Protein AF-0000000082334074 (afdb_homodimer)

Organism: Erwinia amylovora (NCBI:txid552)

Foldseek 3Di:
DQDDQDLDDAADFPQADDADQADDPVQPPFKKKKFKRHALDWDDCVVLCVSLLSQLVSPVPDLVVLLVRSQVSLLCNCQDPRLIAMWMKTRGGRDGPRIKIWWQHAQAGIDIPNPPVPPDDPHSGTGGDFMDMHHADPVLVVCLVPPVLQVQQVVQQVLQVLQVHHHDPPHTHHDGQACHGLVRSQSSCCVRPVPNFDFKDFDQLVVCCRSSSGVSSNVGGITGGSSSVNNRRVVVVVDPPPPPPPPPPDD/DQDDQDLDDAADQPALPDADQADDPVQPPFKKKKFKSHALDWDDCVVLCVSLLSQLVSPVPDLVVLLVRSQVSLLCNCQDPNQIAMWMKTRGGRDGPRIKIWWQHAPFGIDIPNPPVNPDDPHSGHGGDFMDMHHADPVLVVCLVPPVLQVQQVVQQVLQVLQVHHHDPPHTHHDGQACHGLVNSQSSCCVRPVPNFDFKDFDQLVVCCRSSSGVSSNVGGITGGSSSVNNRRVPPVVDPPPPPPPPPPDD

Nearest PDB structures (foldseek):
  8qym-assembly1_M  TM=1.969E-01  e=9.871E-01  Homo sapiens
  8qym-assembly1_M  TM=1.929E-01  e=1.903E+00  Homo sapiens
  3okj-assembly1_2  TM=2.109E-01  e=8.969E+00  Saccharomyces cerevisiae

Solvent-accessible surface area (backbone atoms only — not comparable to full-atom values): 26165 Å² total; per-residue (Å²): 130,85,77,84,75,83,68,82,61,90,44,78,44,56,39,74,68,41,72,57,54,40,67,59,78,90,62,42,68,32,22,38,31,46,37,18,16,17,43,68,48,63,75,64,58,65,62,55,50,53,53,41,47,57,53,17,65,75,30,80,87,38,49,70,60,16,22,54,54,32,51,50,48,42,40,50,40,58,53,30,80,42,51,40,44,21,31,32,36,33,30,59,36,76,50,74,79,43,59,47,23,43,35,36,36,69,83,40,6,54,33,56,66,37,71,53,88,69,76,48,83,62,51,52,69,48,41,20,56,40,64,51,76,44,64,40,59,70,68,53,52,54,44,39,66,70,42,32,50,55,50,51,24,53,50,28,35,54,53,27,46,62,67,74,40,73,54,40,89,96,41,48,20,26,40,42,63,69,36,27,22,21,34,46,32,39,50,52,47,19,31,73,67,49,71,62,68,56,23,53,44,83,34,61,22,52,79,40,14,73,69,36,38,36,71,50,26,32,75,25,35,56,36,42,27,24,12,32,36,19,38,43,51,62,65,45,69,70,59,72,71,63,66,74,78,73,77,78,67,83,126,129,84,77,84,75,82,66,84,60,88,44,75,44,56,68,50,72,39,71,56,54,40,67,58,76,91,62,43,66,31,22,40,31,44,37,17,28,17,40,68,47,64,75,66,58,64,61,56,50,52,53,41,47,57,53,16,64,74,30,80,86,38,48,69,60,15,20,53,54,32,51,51,48,43,38,50,42,58,54,30,80,44,51,42,44,22,31,33,36,34,28,59,36,74,51,76,79,43,59,49,23,43,36,36,38,69,84,41,7,54,34,55,65,36,70,53,88,69,75,47,83,62,53,52,70,49,47,21,58,39,59,50,76,44,63,40,58,70,67,54,52,53,43,39,66,70,42,31,50,55,48,52,24,52,50,27,35,53,53,27,47,63,65,74,41,73,51,40,87,96,40,48,21,27,41,41,62,68,37,26,21,21,35,44,32,39,50,52,47,18,31,74,67,51,70,62,66,55,21,55,43,82,35,60,22,50,79,40,13,74,69,35,39,36,73,50,26,34,74,27,35,56,35,41,28,23,13,31,35,19,38,42,46,64,63,43,78,63,50,68,76,62,70,74,80,76,80,78,69,79,131

Structure (mmCIF, N/CA/C/O backbone):
data_AF-0000000082334074-model_v1
#
loop_
_entity.id
_entity.type
_entity.pdbx_description
1 polymer 'Uncharacterized protein'
#
loop_
_atom_site.group_PDB
_atom_site.id
_atom_site.type_symbol
_atom_site.label_atom_id
_atom_site.label_alt_id
_atom_site.label_comp_id
_atom_site.label_asym_id
_atom_site.label_entity_id
_atom_site.label_seq_id
_atom_site.pdbx_PDB_ins_code
_atom_site.Cartn_x
_atom_site.Cartn_y
_atom_site.Cartn_z
_atom_site.occupancy
_atom_site.B_iso_or_equiv
_atom_site.auth_seq_id
_atom_site.auth_comp_id
_atom_site.auth_asym_id
_atom_site.auth_atom_id
_atom_site.pdbx_PDB_model_num
ATOM 1 N N . MET A 1 1 ? 37.469 3.484 -17.453 1 36.72 1 MET A N 1
ATOM 2 C CA . MET A 1 1 ? 37.031 2.092 -17.438 1 36.72 1 MET A CA 1
ATOM 3 C C . MET A 1 1 ? 35.969 1.856 -16.359 1 36.72 1 MET A C 1
ATOM 5 O O . MET A 1 1 ? 36.25 2.039 -15.172 1 36.72 1 MET A O 1
ATOM 9 N N . LYS A 1 2 ? 34.688 1.984 -16.656 1 56.62 2 LYS A N 1
ATOM 10 C CA . LYS A 1 2 ? 33.656 1.849 -15.633 1 56.62 2 LYS A CA 1
ATOM 11 C C . LYS A 1 2 ? 33.719 0.475 -14.969 1 56.62 2 LYS A C 1
ATOM 13 O O . LYS A 1 2 ? 33.844 -0.544 -15.656 1 56.62 2 LYS A O 1
ATOM 18 N N . ASN A 1 3 ? 34.094 0.463 -13.688 1 59.31 3 ASN A N 1
ATOM 19 C CA . ASN A 1 3 ? 34.25 -0.745 -12.891 1 59.31 3 ASN A CA 1
ATOM 20 C C . ASN A 1 3 ? 33.031 -1.634 -12.93 1 59.31 3 ASN A C 1
ATOM 22 O O . ASN A 1 3 ? 31.906 -1.153 -12.75 1 59.31 3 ASN A O 1
ATOM 26 N N . HIS A 1 4 ? 33.188 -2.766 -13.547 1 65.69 4 HIS A N 1
ATOM 27 C CA . HIS A 1 4 ? 32.125 -3.756 -13.57 1 65.69 4 HIS A CA 1
ATOM 28 C C . HIS A 1 4 ? 31.703 -4.141 -12.156 1 65.69 4 HIS A C 1
ATOM 30 O O . HIS A 1 4 ? 32.531 -4.535 -11.336 1 65.69 4 HIS A O 1
ATOM 36 N N . VAL A 1 5 ? 30.562 -3.748 -11.719 1 67.88 5 VAL A N 1
ATOM 37 C CA . VAL A 1 5 ? 30.031 -4.156 -10.422 1 67.88 5 VAL A CA 1
ATOM 38 C C . VAL A 1 5 ? 29.328 -5.508 -10.562 1 67.88 5 VAL A C 1
ATOM 40 O O . VAL A 1 5 ? 28.438 -5.676 -11.406 1 67.88 5 VAL A O 1
ATOM 43 N N . ASP A 1 6 ? 29.781 -6.59 -9.812 1 73.25 6 ASP A N 1
ATOM 44 C CA . ASP A 1 6 ? 29.109 -7.891 -9.781 1 73.25 6 ASP A CA 1
ATOM 45 C C . ASP A 1 6 ? 27.75 -7.797 -9.102 1 73.25 6 ASP A C 1
ATOM 47 O O . ASP A 1 6 ? 27.656 -7.492 -7.91 1 73.25 6 ASP A O 1
ATOM 51 N N . LEU A 1 7 ? 26.719 -8.039 -9.789 1 72.69 7 LEU A N 1
ATOM 52 C CA . LEU A 1 7 ? 25.375 -7.871 -9.273 1 72.69 7 LEU A CA 1
ATOM 53 C C . LEU A 1 7 ? 24.812 -9.195 -8.758 1 72.69 7 LEU A C 1
ATOM 55 O O . LEU A 1 7 ? 23.688 -9.25 -8.273 1 72.69 7 LEU A O 1
ATOM 59 N N . LYS A 1 8 ? 25.672 -10.195 -8.836 1 68.19 8 LYS A N 1
ATOM 60 C CA . LYS A 1 8 ? 25.172 -11.492 -8.359 1 68.19 8 LYS A CA 1
ATOM 61 C C . LYS A 1 8 ? 25.094 -11.523 -6.836 1 68.19 8 LYS A C 1
ATOM 63 O O . LYS A 1 8 ? 26.094 -11.25 -6.152 1 68.19 8 LYS A O 1
ATOM 68 N N . ILE A 1 9 ? 23.828 -11.695 -6.34 1 69.5 9 ILE A N 1
ATOM 69 C CA . ILE A 1 9 ? 23.562 -11.898 -4.918 1 69.5 9 ILE A CA 1
ATOM 70 C C . ILE A 1 9 ? 22.969 -13.289 -4.699 1 69.5 9 ILE A C 1
ATOM 72 O O . ILE A 1 9 ? 22.016 -13.68 -5.379 1 69.5 9 ILE A O 1
ATOM 76 N N . GLU A 1 10 ? 23.672 -14.125 -3.975 1 64.12 10 GLU A N 1
ATOM 77 C CA . GLU A 1 10 ? 23.172 -15.477 -3.758 1 64.12 10 GLU A CA 1
ATOM 78 C C . GLU A 1 10 ? 22.203 -15.531 -2.578 1 64.12 10 GLU A C 1
ATOM 80 O O . GLU A 1 10 ? 22.578 -15.195 -1.45 1 64.12 10 GLU A O 1
ATOM 85 N N . TRP A 1 11 ? 20.969 -15.648 -2.984 1 65.38 11 TRP A N 1
ATOM 86 C CA . TRP A 1 11 ? 19.969 -15.914 -1.949 1 65.38 11 TRP A CA 1
ATOM 87 C C . TRP A 1 11 ? 19.594 -17.391 -1.919 1 65.38 11 TRP A C 1
ATOM 89 O O . TRP A 1 11 ? 19.562 -18.062 -2.959 1 65.38 11 TRP A O 1
ATOM 99 N N . GLU A 1 12 ? 19.625 -18.031 -0.763 1 56.03 12 GLU A N 1
ATOM 100 C CA . GLU A 1 12 ? 19.312 -19.453 -0.672 1 56.03 12 GLU A CA 1
ATOM 101 C C . GLU A 1 12 ? 17.844 -19.734 -1.002 1 56.03 12 GLU A C 1
ATOM 103 O O . GLU A 1 12 ? 16.953 -19.109 -0.424 1 56.03 12 GLU A O 1
ATOM 108 N N . HIS A 1 13 ? 17.484 -20.156 -2.146 1 63.81 13 HIS A N 1
ATOM 109 C CA . HIS A 1 13 ? 16.125 -20.625 -2.42 1 63.81 13 HIS A CA 1
ATOM 110 C C . HIS A 1 13 ? 16.125 -22.109 -2.77 1 63.81 13 HIS A C 1
ATOM 112 O O . HIS A 1 13 ? 16.75 -22.531 -3.744 1 63.81 13 HIS A O 1
ATOM 118 N N . PRO A 1 14 ? 15.773 -22.891 -1.764 1 57.06 14 PRO A N 1
ATOM 119 C CA . PRO A 1 14 ? 15.688 -24.297 -2.166 1 57.06 14 PRO A CA 1
ATOM 120 C C . PRO A 1 14 ? 14.469 -24.578 -3.043 1 57.06 14 PRO A C 1
ATOM 122 O O . PRO A 1 14 ? 13.344 -24.672 -2.537 1 57.06 14 PRO A O 1
ATOM 125 N N . ASP A 1 15 ? 14.359 -24.156 -4.312 1 56.97 15 ASP A N 1
ATOM 126 C CA . ASP A 1 15 ? 13.211 -24.422 -5.164 1 56.97 15 ASP A CA 1
ATOM 127 C C . ASP A 1 15 ? 12.688 -25.844 -4.938 1 56.97 15 ASP A C 1
ATOM 129 O O . ASP A 1 15 ? 11.516 -26.125 -5.195 1 56.97 15 ASP A O 1
ATOM 133 N N . SER A 1 16 ? 13.422 -26.594 -4.285 1 62.22 16 SER A N 1
ATOM 134 C CA . SER A 1 16 ? 13.133 -28.016 -4.457 1 62.22 16 SER A CA 1
ATOM 135 C C . SER A 1 16 ? 12.797 -28.672 -3.123 1 62.22 16 SER A C 1
ATOM 137 O O . SER A 1 16 ? 12.914 -29.891 -2.982 1 62.22 16 SER A O 1
ATOM 139 N N . LEU A 1 17 ? 12.086 -27.734 -2.316 1 72.94 17 LEU A N 1
ATOM 140 C CA . LEU A 1 17 ? 11.938 -28.438 -1.048 1 72.94 17 LEU A CA 1
ATOM 141 C C . LEU A 1 17 ? 10.617 -29.188 -0.995 1 72.94 17 LEU A C 1
ATOM 143 O O . LEU A 1 17 ? 10.562 -30.328 -0.525 1 72.94 17 LEU A O 1
ATOM 147 N N . HIS A 1 18 ? 9.547 -28.594 -1.581 1 87.5 18 HIS A N 1
ATOM 148 C CA . HIS A 1 18 ? 8.227 -29.188 -1.499 1 87.5 18 HIS A CA 1
ATOM 149 C C . HIS A 1 18 ? 7.512 -29.141 -2.846 1 87.5 18 HIS A C 1
ATOM 151 O O . HIS A 1 18 ? 7.789 -28.266 -3.668 1 87.5 18 HIS A O 1
ATOM 157 N N . LYS A 1 19 ? 6.82 -30.156 -3.029 1 90.56 19 LYS A N 1
ATOM 158 C CA . LYS A 1 19 ? 5.934 -30.188 -4.188 1 90.56 19 LYS A CA 1
ATOM 159 C C . LYS A 1 19 ? 4.496 -30.5 -3.775 1 90.56 19 LYS A C 1
ATOM 161 O O . LYS A 1 19 ? 4.27 -31.266 -2.84 1 90.56 19 LYS A O 1
ATOM 166 N N . ASN A 1 20 ? 3.551 -29.859 -4.379 1 93.44 20 ASN A N 1
ATOM 167 C CA . ASN A 1 20 ? 2.123 -30.062 -4.156 1 93.44 20 ASN A CA 1
ATOM 168 C C . ASN A 1 20 ? 1.314 -29.781 -5.422 1 93.44 20 ASN A C 1
ATOM 170 O O . ASN A 1 20 ? 0.741 -28.703 -5.574 1 93.44 20 ASN A O 1
ATOM 174 N N . PRO A 1 21 ? 1.261 -30.828 -6.25 1 95 21 PRO A N 1
ATOM 175 C CA . PRO A 1 21 ? 0.731 -30.594 -7.594 1 95 21 PRO A CA 1
ATOM 176 C C . PRO A 1 21 ? -0.79 -30.453 -7.613 1 95 21 PRO A C 1
ATOM 178 O O . PRO A 1 21 ? -1.365 -30.078 -8.641 1 95 21 PRO A O 1
ATOM 181 N N . THR A 1 22 ? -1.506 -30.844 -6.434 1 95.75 22 THR A N 1
ATOM 182 C CA . THR A 1 22 ? -2.961 -30.844 -6.543 1 95.75 22 THR A CA 1
ATOM 183 C C . THR A 1 22 ? -3.592 -30.062 -5.398 1 95.75 22 THR A C 1
ATOM 185 O O . THR A 1 22 ? -4.816 -30.031 -5.262 1 95.75 22 THR A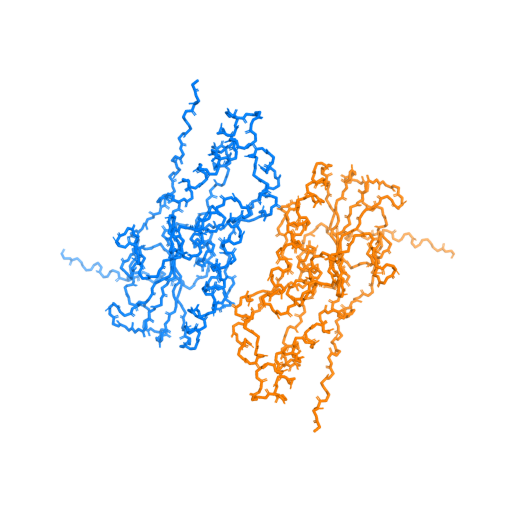 O 1
ATOM 188 N N . GLY A 1 23 ? -2.822 -29.469 -4.531 1 95.44 23 GLY A N 1
ATOM 189 C CA . GLY A 1 23 ? -3.371 -28.766 -3.387 1 95.44 23 GLY A CA 1
ATOM 190 C C . GLY A 1 23 ? -3.75 -29.688 -2.242 1 95.44 23 GLY A C 1
ATOM 191 O O . GLY A 1 23 ? -3.168 -30.75 -2.084 1 95.44 23 GLY A O 1
ATOM 192 N N . ASP A 1 24 ? -4.578 -29.203 -1.352 1 94.88 24 ASP A N 1
ATOM 193 C CA . ASP A 1 24 ? -4.973 -29.938 -0.148 1 94.88 24 ASP A CA 1
ATOM 194 C C . ASP A 1 24 ? -6.441 -30.344 -0.211 1 94.88 24 ASP A C 1
ATOM 196 O O . ASP A 1 24 ? -7.332 -29.531 0.044 1 94.88 24 ASP A O 1
ATOM 200 N N . PRO A 1 25 ? -6.719 -31.594 -0.382 1 95 25 PRO A N 1
ATOM 201 C CA . PRO A 1 25 ? -8.109 -32.062 -0.518 1 95 25 PRO A CA 1
ATOM 202 C C . PRO A 1 25 ? -8.945 -31.766 0.723 1 95 25 PRO A C 1
ATOM 204 O O . PRO A 1 25 ? -10.164 -31.578 0.62 1 95 25 PRO A O 1
ATOM 207 N N . SER A 1 26 ?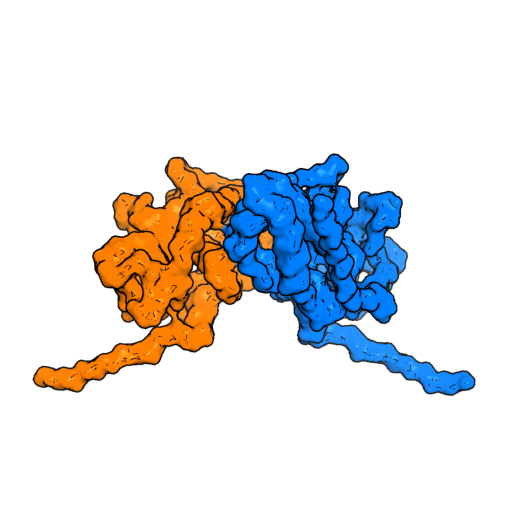 -8.375 -31.672 1.855 1 94.12 26 SER A N 1
ATOM 208 C CA . SER A 1 26 ? -9.125 -31.469 3.09 1 94.12 26 SER A CA 1
ATOM 209 C C . SER A 1 26 ? -9.719 -30.078 3.148 1 94.12 26 SER A C 1
ATOM 211 O O . SER A 1 26 ? -10.664 -29.828 3.898 1 94.12 26 SER A O 1
ATOM 213 N N . ILE A 1 27 ? -9.289 -29.172 2.396 1 94.81 27 ILE A N 1
ATOM 214 C CA . ILE A 1 27 ? -9.742 -27.797 2.371 1 94.81 27 ILE A CA 1
ATOM 215 C C . ILE A 1 27 ? -10.906 -27.641 1.394 1 94.81 27 ILE A C 1
ATOM 217 O O . ILE A 1 27 ? -11.695 -26.703 1.488 1 94.81 27 ILE A O 1
ATOM 221 N N . GLY A 1 28 ? -11 -28.609 0.475 1 95.12 28 GLY A N 1
ATOM 222 C CA . GLY A 1 28 ? -11.992 -28.531 -0.587 1 95.12 28 GLY A CA 1
ATOM 223 C C . GLY A 1 28 ? -11.531 -27.703 -1.771 1 95.12 28 GLY A C 1
ATOM 224 O O . GLY A 1 28 ? -10.484 -27.062 -1.716 1 95.12 28 GLY A O 1
ATOM 225 N N . TYR A 1 29 ? -12.312 -27.797 -2.885 1 97.19 29 TYR A N 1
ATOM 226 C CA . TYR A 1 29 ? -11.977 -27.109 -4.121 1 97.19 29 TYR A CA 1
ATOM 227 C C . TYR A 1 29 ? -13.133 -26.234 -4.59 1 97.19 29 TYR A C 1
ATOM 229 O O . TYR A 1 29 ? -14.297 -26.578 -4.375 1 97.19 29 TYR A O 1
ATOM 237 N N . PRO A 1 30 ? -12.898 -25.172 -5.203 1 98.12 30 PRO A N 1
ATOM 238 C CA . PRO A 1 30 ? -11.578 -24.641 -5.543 1 98.12 30 PRO A CA 1
ATOM 239 C C . PRO A 1 30 ? -10.836 -24.078 -4.328 1 98.12 30 PRO A C 1
ATOM 241 O O . PRO A 1 30 ? -11.461 -23.75 -3.314 1 98.12 30 PRO A O 1
ATOM 244 N N . GLN A 1 31 ? -9.547 -24.047 -4.387 1 98.25 31 GLN A N 1
ATOM 245 C CA . GLN A 1 31 ? -8.688 -23.484 -3.352 1 98.25 31 GLN A CA 1
ATOM 246 C C . GLN A 1 31 ? -7.59 -22.625 -3.959 1 98.25 31 GLN A C 1
ATOM 248 O O . GLN A 1 31 ? -7.125 -22.891 -5.07 1 98.25 31 GLN A O 1
ATOM 253 N N . ILE A 1 32 ? -7.234 -21.562 -3.293 1 98.19 32 ILE A N 1
ATOM 254 C CA . ILE A 1 32 ? -6.168 -20.656 -3.727 1 98.19 32 ILE A CA 1
ATOM 255 C C . ILE A 1 32 ? -4.926 -20.875 -2.865 1 98.19 32 ILE A C 1
ATOM 257 O O . ILE A 1 32 ? -5.035 -21.125 -1.661 1 98.19 32 ILE A O 1
ATOM 261 N N . CYS A 1 33 ? -3.793 -20.781 -3.596 1 97.44 33 CYS A N 1
ATOM 262 C CA . CYS A 1 33 ? -2.496 -21.047 -2.988 1 97.44 33 CYS A CA 1
ATOM 263 C C . CYS A 1 33 ? -1.493 -19.953 -3.328 1 97.44 33 CYS A C 1
ATOM 265 O O . CYS A 1 33 ? -1.395 -19.531 -4.48 1 97.44 33 CYS A O 1
ATOM 267 N N . ILE A 1 34 ? -0.851 -19.422 -2.268 1 97.81 34 ILE A N 1
ATOM 268 C CA . ILE A 1 34 ? 0.324 -18.578 -2.488 1 97.81 34 ILE A CA 1
ATOM 269 C C . ILE A 1 34 ? 1.59 -19.375 -2.174 1 97.81 34 ILE A C 1
ATOM 271 O O . ILE A 1 34 ? 1.66 -20.062 -1.153 1 97.81 34 ILE A O 1
ATOM 275 N N . ARG A 1 35 ? 2.586 -19.281 -3.131 1 95.31 35 ARG A N 1
ATOM 276 C CA . ARG A 1 35 ? 3.838 -20.016 -2.992 1 95.31 35 ARG A CA 1
ATOM 277 C C . ARG A 1 35 ? 5.039 -19.078 -3.111 1 95.31 35 ARG A C 1
ATOM 279 O O . ARG A 1 35 ? 4.973 -18.062 -3.793 1 95.31 35 ARG A O 1
ATOM 286 N N . THR A 1 36 ? 6.062 -19.453 -2.406 1 95.12 36 THR A N 1
ATOM 287 C CA . THR A 1 36 ? 7.375 -18.844 -2.625 1 95.12 36 THR A CA 1
ATOM 288 C C . THR A 1 36 ? 8.477 -19.891 -2.512 1 95.12 36 THR A C 1
ATOM 290 O O . THR A 1 36 ? 8.344 -20.859 -1.762 1 95.12 36 THR A O 1
ATOM 293 N N . ASN A 1 37 ? 9.516 -19.75 -3.242 1 92.88 37 ASN A N 1
ATOM 294 C CA . ASN A 1 37 ? 10.633 -20.688 -3.18 1 92.88 37 ASN A CA 1
ATOM 295 C C . ASN A 1 37 ? 11.805 -20.109 -2.391 1 92.88 37 ASN A C 1
ATOM 297 O O . ASN A 1 37 ? 12.945 -20.578 -2.531 1 92.88 37 ASN A O 1
ATOM 301 N N . ARG A 1 38 ? 11.438 -19.094 -1.57 1 92 38 ARG A N 1
ATOM 302 C CA . ARG A 1 38 ? 12.445 -18.484 -0.703 1 92 38 ARG A CA 1
ATOM 303 C C . ARG A 1 38 ? 12.328 -19.016 0.723 1 92 38 ARG A C 1
ATOM 305 O O . ARG A 1 38 ? 11.25 -19.422 1.155 1 92 38 ARG A O 1
ATOM 312 N N . ASN A 1 39 ? 13.523 -19 1.374 1 88 39 ASN A N 1
ATOM 313 C CA . ASN A 1 39 ? 13.477 -19.234 2.812 1 88 39 ASN A CA 1
ATOM 314 C C . ASN A 1 39 ? 12.898 -18.047 3.562 1 88 39 ASN A C 1
ATOM 316 O O . ASN A 1 39 ? 12.781 -16.953 3.004 1 88 39 ASN A O 1
ATOM 320 N N . ALA A 1 40 ? 12.539 -18.375 4.797 1 89.81 40 ALA A N 1
ATOM 321 C CA . ALA A 1 40 ? 11.945 -17.344 5.629 1 89.81 40 ALA A CA 1
ATOM 322 C C . ALA A 1 40 ? 13.008 -16.344 6.109 1 89.81 40 ALA A C 1
ATOM 324 O O . ALA A 1 40 ? 13.25 -16.234 7.312 1 89.81 40 ALA A O 1
ATOM 325 N N . GLN A 1 41 ? 13.602 -15.719 5.129 1 89.62 41 GLN A N 1
ATOM 326 C CA . GLN A 1 41 ? 14.617 -14.703 5.371 1 89.62 41 GLN A CA 1
ATOM 327 C C . GLN A 1 41 ? 14.484 -13.539 4.398 1 89.62 41 GLN A C 1
ATOM 329 O O . GLN A 1 41 ? 14.477 -13.734 3.182 1 89.62 41 GLN A O 1
ATOM 334 N N . ARG A 1 42 ? 14.414 -12.414 4.984 1 92.25 42 ARG A N 1
ATOM 335 C CA . ARG A 1 42 ? 14.281 -11.219 4.164 1 92.25 42 ARG A CA 1
ATOM 336 C C . ARG A 1 42 ? 15.547 -10.969 3.352 1 92.25 42 ARG A C 1
ATOM 338 O O . ARG A 1 42 ? 16.656 -11.297 3.793 1 92.25 42 ARG A O 1
ATOM 345 N N . THR A 1 43 ? 15.336 -10.43 2.186 1 91.81 43 THR A N 1
ATOM 346 C CA . THR A 1 43 ? 16.469 -9.961 1.394 1 91.81 43 THR A CA 1
ATOM 347 C C . THR A 1 43 ? 17.234 -8.867 2.137 1 91.81 43 THR A C 1
ATOM 349 O O . THR A 1 43 ? 16.625 -7.949 2.691 1 91.81 43 THR A O 1
ATOM 352 N N . ASP A 1 44 ? 18.516 -9.047 2.207 1 92.12 44 ASP A N 1
ATOM 353 C CA . ASP A 1 44 ? 19.328 -7.98 2.773 1 92.12 44 ASP A CA 1
ATOM 354 C C . ASP A 1 44 ? 19.438 -6.801 1.809 1 92.12 44 ASP A C 1
ATOM 356 O O . ASP A 1 44 ? 20.312 -6.777 0.94 1 92.12 44 ASP A O 1
ATOM 360 N N . LEU A 1 45 ? 18.75 -5.809 1.998 1 92.5 45 LEU A N 1
ATOM 361 C CA . LEU A 1 45 ? 18.672 -4.676 1.083 1 92.5 45 LEU A CA 1
ATOM 362 C C . LEU A 1 45 ? 19.938 -3.826 1.171 1 92.5 45 LEU A C 1
ATOM 364 O O . LEU A 1 45 ? 20.203 -3.012 0.284 1 92.5 45 LEU A O 1
ATOM 368 N N . LYS A 1 46 ? 20.656 -3.998 2.227 1 92.81 46 LYS A N 1
ATOM 369 C CA . LYS A 1 46 ? 21.922 -3.283 2.322 1 92.81 46 LYS A CA 1
ATOM 370 C C . LYS A 1 46 ? 22.875 -3.684 1.192 1 92.81 46 LYS A C 1
ATOM 372 O O . LYS A 1 46 ? 23.562 -2.836 0.62 1 92.81 46 LYS A O 1
ATOM 377 N N . ILE A 1 47 ? 22.891 -4.98 0.904 1 91.88 47 ILE A N 1
ATOM 378 C CA . ILE A 1 47 ? 23.734 -5.465 -0.178 1 91.88 47 ILE A CA 1
ATOM 379 C C . ILE A 1 47 ? 23.297 -4.852 -1.502 1 91.88 47 ILE A C 1
ATOM 381 O O . ILE A 1 47 ? 24.125 -4.441 -2.316 1 91.88 47 ILE A O 1
ATOM 385 N N . VAL A 1 48 ? 22.031 -4.754 -1.711 1 91.69 48 VAL A N 1
ATOM 386 C CA . VAL A 1 48 ? 21.469 -4.188 -2.93 1 91.69 48 VAL A CA 1
ATOM 387 C C . VAL A 1 48 ? 21.859 -2.715 -3.049 1 91.69 48 VAL A C 1
ATOM 389 O O . VAL A 1 48 ? 22.328 -2.273 -4.102 1 91.69 48 VAL A O 1
ATOM 392 N N . THR A 1 49 ? 21.719 -1.993 -1.957 1 94.5 49 THR A N 1
ATOM 393 C CA . THR A 1 49 ? 21.984 -0.558 -2.002 1 94.5 49 THR A CA 1
ATOM 394 C C . THR A 1 49 ? 23.469 -0.281 -2.162 1 94.5 49 THR A C 1
ATOM 396 O O . THR A 1 49 ? 23.859 0.683 -2.824 1 94.5 49 THR A O 1
ATOM 399 N N . GLU A 1 50 ? 24.312 -1.104 -1.595 1 94.44 50 GLU A N 1
ATOM 400 C CA . GLU A 1 50 ? 25.75 -0.94 -1.761 1 94.44 50 GLU A CA 1
ATOM 401 C C . GLU A 1 50 ? 26.156 -1.137 -3.217 1 94.44 50 GLU A C 1
ATOM 403 O O . GLU A 1 50 ? 26.906 -0.327 -3.77 1 94.44 50 GLU A O 1
ATOM 408 N N . LYS A 1 51 ? 25.641 -2.131 -3.812 1 93.19 51 LYS A N 1
ATOM 409 C CA . LYS A 1 51 ? 25.953 -2.402 -5.211 1 93.19 51 LYS A CA 1
ATOM 410 C C . LYS A 1 51 ? 25.422 -1.301 -6.121 1 93.19 51 LYS A C 1
ATOM 412 O O . LYS A 1 51 ? 26.125 -0.85 -7.031 1 93.19 51 LYS A O 1
ATOM 417 N N . THR A 1 52 ? 24.25 -0.884 -5.863 1 94.44 52 THR A N 1
ATOM 418 C CA . THR A 1 52 ? 23.641 0.137 -6.707 1 94.44 52 THR A CA 1
ATOM 419 C C . THR A 1 52 ? 24.312 1.493 -6.477 1 94.44 52 THR A C 1
ATOM 421 O O . THR A 1 52 ? 24.422 2.297 -7.402 1 94.44 52 THR A O 1
ATOM 424 N N . ASN A 1 53 ? 24.719 1.703 -5.273 1 95.81 53 ASN A N 1
ATOM 425 C CA . ASN A 1 53 ? 25.5 2.91 -4.996 1 95.81 53 ASN A CA 1
ATOM 426 C C . ASN A 1 53 ? 26.812 2.928 -5.773 1 95.81 53 ASN A C 1
ATOM 428 O O . ASN A 1 53 ? 27.219 3.971 -6.289 1 95.81 53 ASN A O 1
ATOM 432 N N . GLU A 1 54 ? 27.438 1.824 -5.852 1 95.62 54 GLU A N 1
ATOM 433 C CA . GLU A 1 54 ? 28.672 1.721 -6.621 1 95.62 54 GLU A CA 1
ATOM 434 C C . GLU A 1 54 ? 28.438 2.047 -8.094 1 95.62 54 GLU A C 1
ATOM 436 O O . GLU A 1 54 ? 29.25 2.719 -8.727 1 95.62 54 GLU A O 1
ATOM 441 N N . ILE A 1 55 ? 27.391 1.644 -8.57 1 95.56 55 ILE A N 1
ATOM 442 C CA . ILE A 1 55 ? 27.047 1.916 -9.953 1 95.56 55 ILE A CA 1
ATOM 443 C C . ILE A 1 55 ? 26.734 3.402 -10.125 1 95.56 55 ILE A C 1
ATOM 445 O O . ILE A 1 55 ? 27.203 4.031 -11.078 1 95.56 55 ILE A O 1
ATOM 449 N N . ALA A 1 56 ? 25.984 3.916 -9.234 1 95.88 56 ALA A N 1
ATOM 450 C CA . ALA A 1 56 ? 25.625 5.332 -9.289 1 95.88 56 ALA A CA 1
ATOM 451 C C . ALA A 1 56 ? 26.875 6.211 -9.273 1 95.88 56 ALA A C 1
ATOM 453 O O . ALA A 1 56 ? 26.938 7.211 -9.984 1 95.88 56 ALA A O 1
ATOM 454 N N . ASP A 1 57 ? 27.828 5.82 -8.562 1 95.69 57 ASP A N 1
ATOM 455 C CA . ASP A 1 57 ? 29.047 6.59 -8.375 1 95.69 57 ASP A CA 1
ATOM 456 C C . ASP A 1 57 ? 29.844 6.684 -9.672 1 95.69 57 ASP A C 1
ATOM 458 O O . ASP A 1 57 ? 30.734 7.531 -9.812 1 95.69 57 ASP A O 1
ATOM 462 N N . GLN A 1 58 ? 29.562 5.887 -10.547 1 95.19 58 GLN A N 1
ATOM 463 C CA . GLN A 1 58 ? 30.25 5.918 -11.828 1 95.19 58 GLN A CA 1
ATOM 464 C C . GLN A 1 58 ? 29.703 7.031 -12.719 1 95.19 58 GLN A C 1
ATOM 466 O O . GLN A 1 58 ? 30.344 7.395 -13.719 1 95.19 58 GLN A O 1
ATOM 471 N N . TYR A 1 59 ? 28.578 7.617 -12.328 1 94.88 59 TYR A N 1
ATOM 472 C CA . TYR A 1 59 ? 27.953 8.656 -13.141 1 94.88 59 TYR A CA 1
ATOM 473 C C . TYR A 1 59 ? 27.562 9.859 -12.281 1 94.88 59 TYR A C 1
ATOM 475 O O . TYR A 1 59 ? 26.406 10.297 -12.312 1 94.88 59 TYR A O 1
ATOM 483 N N . PRO A 1 60 ? 28.422 10.477 -11.641 1 92.44 60 PRO A N 1
ATOM 484 C CA . PRO A 1 60 ? 28.094 11.5 -10.648 1 92.44 60 PRO A CA 1
ATOM 485 C C . PRO A 1 60 ? 27.469 12.742 -11.273 1 92.44 60 PRO A C 1
ATOM 487 O O . PRO A 1 60 ? 26.656 13.414 -10.633 1 92.44 60 PRO A O 1
ATOM 490 N N 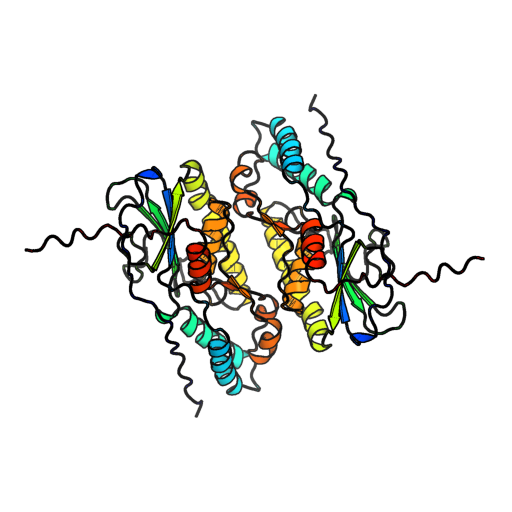. GLU A 1 61 ? 27.719 13.109 -12.531 1 93.19 61 GLU A N 1
ATOM 491 C CA . GLU A 1 61 ? 27.297 14.383 -13.086 1 93.19 61 GLU A CA 1
ATOM 492 C C . GLU A 1 61 ? 26.094 14.203 -14.016 1 93.19 61 GLU A C 1
ATOM 494 O O . GLU A 1 61 ? 25.484 15.188 -14.453 1 93.19 61 GLU A O 1
ATOM 499 N N . ASN A 1 62 ? 25.828 13.055 -14.344 1 94.44 62 ASN A N 1
ATOM 500 C CA . ASN A 1 62 ? 24.75 12.789 -15.305 1 94.44 62 ASN A CA 1
ATOM 501 C C . ASN A 1 62 ? 23.609 12.016 -14.664 1 94.44 62 ASN A C 1
ATOM 503 O O . ASN A 1 62 ? 23.594 10.781 -14.688 1 94.44 62 ASN A O 1
ATOM 507 N N . LYS A 1 63 ? 22.641 12.719 -14.227 1 93 63 LYS A N 1
ATOM 508 C CA . LYS A 1 63 ? 21.5 12.141 -13.5 1 93 63 LYS A CA 1
ATOM 509 C C . LYS A 1 63 ? 20.766 11.125 -14.359 1 93 63 LYS A C 1
ATOM 511 O O . LYS A 1 63 ? 20.406 10.047 -13.883 1 93 63 LYS A O 1
ATOM 516 N N . VAL A 1 64 ? 20.578 11.43 -15.625 1 90.38 64 VAL A N 1
ATOM 517 C CA . VAL A 1 64 ? 19.797 10.586 -16.531 1 90.38 64 VAL A CA 1
ATOM 518 C C . VAL A 1 64 ? 20.531 9.266 -16.766 1 90.38 64 VAL A C 1
ATOM 520 O O . VAL A 1 64 ? 19.922 8.195 -16.672 1 90.38 64 VAL A O 1
ATOM 523 N N . GLU A 1 65 ? 21.766 9.367 -17.047 1 93.69 65 GLU A N 1
ATOM 524 C CA . GLU A 1 65 ? 22.578 8.172 -17.281 1 93.69 65 GLU A CA 1
ATOM 525 C C . GLU A 1 65 ? 22.703 7.344 -16 1 93.69 65 GLU A C 1
ATOM 527 O O . GLU A 1 65 ? 22.672 6.113 -16.047 1 93.69 65 GLU A O 1
ATOM 532 N N . ARG A 1 66 ? 22.906 8.023 -14.898 1 94.88 66 ARG A N 1
ATOM 533 C CA . ARG A 1 66 ? 22.984 7.363 -13.602 1 94.88 66 ARG A CA 1
ATOM 534 C C . ARG A 1 66 ? 21.719 6.555 -13.312 1 94.88 66 ARG A C 1
ATOM 536 O O . ARG A 1 66 ? 21.797 5.367 -12.992 1 94.88 66 ARG A O 1
ATOM 543 N N . ALA A 1 67 ? 20.609 7.129 -13.5 1 91.88 67 ALA A N 1
ATOM 544 C CA . ALA A 1 67 ? 19.328 6.469 -13.266 1 91.88 67 ALA A CA 1
ATOM 545 C C . ALA A 1 67 ? 19.172 5.238 -14.156 1 91.88 67 ALA A C 1
ATOM 547 O O . ALA A 1 67 ? 18.75 4.176 -13.688 1 91.88 67 ALA A O 1
ATOM 548 N N . LYS A 1 68 ? 19.531 5.434 -15.375 1 89.19 68 LYS A N 1
ATOM 549 C CA . LYS A 1 68 ? 19.422 4.34 -16.344 1 89.19 68 LYS A CA 1
ATOM 550 C C . LYS A 1 68 ? 20.219 3.123 -15.883 1 89.19 68 LYS A C 1
ATOM 552 O O . LYS A 1 68 ? 19.719 1.996 -15.922 1 89.19 68 LYS A O 1
ATOM 557 N N . HIS A 1 69 ? 21.406 3.328 -15.438 1 92.56 69 HIS A N 1
ATOM 558 C CA . HIS A 1 69 ? 22.281 2.225 -15.055 1 92.56 69 HIS A CA 1
ATOM 559 C C . HIS A 1 69 ? 21.844 1.614 -13.727 1 92.56 69 HIS A C 1
ATOM 561 O O . HIS A 1 69 ? 21.938 0.399 -13.539 1 92.56 69 HIS A O 1
ATOM 567 N N . VAL A 1 70 ? 21.359 2.408 -12.82 1 92.75 70 VAL A N 1
ATOM 568 C CA . VAL A 1 70 ? 20.891 1.907 -11.531 1 92.75 70 VAL A CA 1
ATOM 569 C C . VAL A 1 70 ? 19.625 1.076 -11.734 1 92.75 70 VAL A C 1
ATOM 571 O O . VAL A 1 70 ? 19.484 -0.004 -11.156 1 92.75 70 VAL A O 1
ATOM 574 N N . ILE A 1 71 ? 18.75 1.582 -12.555 1 88.06 71 ILE A N 1
ATOM 575 C CA . ILE A 1 71 ? 17.516 0.855 -12.852 1 88.06 71 ILE A CA 1
ATOM 576 C C . ILE A 1 71 ? 17.859 -0.502 -13.461 1 88.06 71 ILE A C 1
ATOM 578 O O . ILE A 1 71 ? 17.281 -1.524 -13.078 1 88.06 71 ILE A O 1
ATOM 582 N N . ALA A 1 72 ? 18.766 -0.48 -14.336 1 87 72 ALA A N 1
ATOM 583 C CA . ALA A 1 72 ? 19.188 -1.732 -14.953 1 87 72 ALA A CA 1
ATOM 584 C C . ALA A 1 72 ? 19.75 -2.695 -13.914 1 87 72 ALA A C 1
ATOM 586 O O . ALA A 1 72 ? 19.484 -3.9 -13.969 1 87 72 ALA A O 1
ATOM 587 N N . ALA A 1 73 ? 20.5 -2.189 -13.039 1 90 73 ALA A N 1
ATOM 588 C CA . ALA A 1 73 ? 21.078 -3.01 -11.977 1 90 73 ALA A CA 1
ATOM 589 C C . ALA A 1 73 ? 19.984 -3.584 -11.07 1 90 73 ALA A C 1
ATOM 591 O O . ALA A 1 73 ? 20.016 -4.773 -10.742 1 90 73 ALA A O 1
ATOM 592 N N . LEU A 1 74 ? 19.094 -2.76 -10.68 1 89.56 74 LEU A N 1
ATOM 593 C CA . LEU A 1 74 ? 18 -3.191 -9.82 1 89.56 74 LEU A CA 1
ATOM 594 C C . LEU A 1 74 ? 17.172 -4.277 -10.5 1 89.56 74 LEU A C 1
ATOM 596 O O . LEU A 1 74 ? 16.828 -5.285 -9.883 1 89.56 74 LEU A O 1
ATOM 600 N N . ASN A 1 75 ? 16.891 -4.062 -11.703 1 83 75 ASN A N 1
ATOM 601 C CA . ASN A 1 75 ? 16.141 -5.055 -12.469 1 83 75 ASN A CA 1
ATOM 602 C C . ASN A 1 75 ? 16.875 -6.391 -12.531 1 83 75 ASN A C 1
ATOM 604 O O . ASN A 1 75 ? 16.25 -7.449 -12.43 1 83 75 ASN A O 1
ATOM 608 N N . SER A 1 76 ? 18.078 -6.238 -12.688 1 84.5 76 SER A N 1
ATOM 609 C CA . SER A 1 76 ? 18.891 -7.449 -12.75 1 84.5 76 SER A CA 1
ATOM 610 C C . SER A 1 76 ? 18.891 -8.18 -11.414 1 84.5 76 SER A C 1
ATOM 612 O O . SER A 1 76 ? 18.797 -9.406 -11.367 1 84.5 76 SER A O 1
ATOM 614 N N . ILE A 1 77 ? 19 -7.496 -10.391 1 86.81 77 ILE A N 1
ATOM 615 C CA . ILE A 1 77 ? 19.062 -8.07 -9.055 1 86.81 77 ILE A CA 1
ATOM 616 C C . ILE A 1 77 ? 17.719 -8.695 -8.695 1 86.81 77 ILE A C 1
ATOM 618 O O . ILE A 1 77 ? 17.656 -9.852 -8.281 1 86.81 77 ILE A O 1
ATOM 622 N N . PHE A 1 78 ? 16.641 -8.008 -8.906 1 86.06 78 PHE A N 1
ATOM 623 C CA . PHE A 1 78 ? 15.328 -8.438 -8.453 1 86.06 78 PHE A CA 1
ATOM 624 C C . PHE A 1 78 ? 14.688 -9.367 -9.484 1 86.06 78 PHE A C 1
ATOM 626 O O . PHE A 1 78 ? 13.727 -10.078 -9.172 1 86.06 78 PHE A O 1
ATOM 633 N N . GLY A 1 79 ? 15.141 -9.312 -10.641 1 81.69 79 GLY A N 1
ATOM 634 C CA . GLY A 1 79 ? 14.641 -10.203 -11.672 1 81.69 79 GLY A CA 1
ATOM 635 C C . GLY A 1 79 ? 15.422 -11.492 -11.789 1 81.69 79 GLY A C 1
ATOM 636 O O . GLY A 1 79 ? 15 -12.422 -12.477 1 81.69 79 GLY A O 1
ATOM 637 N N . GLY A 1 80 ? 16.484 -11.523 -11.117 1 78 80 GLY A N 1
ATOM 638 C CA . GLY A 1 80 ? 17.328 -12.703 -11.211 1 78 80 GLY A CA 1
ATOM 639 C C . GLY A 1 80 ? 16.812 -13.883 -10.406 1 78 80 GLY A C 1
ATOM 640 O O . GLY A 1 80 ? 16.078 -13.695 -9.43 1 78 80 GLY A O 1
ATOM 641 N N . GLY A 1 81 ? 17.094 -15.062 -10.812 1 78.12 81 GLY A N 1
ATOM 642 C CA . GLY A 1 81 ? 16.641 -16.297 -10.195 1 78.12 81 GLY A CA 1
ATOM 643 C C . GLY A 1 81 ? 16.984 -16.391 -8.727 1 78.12 81 GLY A C 1
ATOM 644 O O . GLY A 1 81 ? 16.266 -17.031 -7.949 1 78.12 81 GLY A O 1
ATOM 645 N N . SER A 1 82 ? 18.031 -15.695 -8.352 1 79.06 82 SER A N 1
ATOM 646 C CA . SER A 1 82 ? 18.469 -15.773 -6.961 1 79.06 82 SER A CA 1
ATOM 647 C C . SER A 1 82 ? 17.547 -14.969 -6.043 1 79.06 82 SER A C 1
ATOM 649 O O . SER A 1 82 ? 17.547 -15.172 -4.828 1 79.06 82 SER A O 1
ATOM 651 N N . PHE A 1 83 ? 16.812 -14.086 -6.508 1 87.5 83 PHE A N 1
ATOM 652 C CA . PHE A 1 83 ? 15.898 -13.273 -5.711 1 87.5 83 PHE A CA 1
ATOM 653 C C . PHE A 1 83 ? 14.758 -14.125 -5.172 1 87.5 83 PHE A C 1
ATOM 655 O O . PHE A 1 83 ? 14.195 -13.828 -4.113 1 87.5 83 PHE A O 1
ATOM 662 N N . GLY A 1 84 ? 14.492 -15.172 -5.922 1 91.06 84 GLY A N 1
ATOM 663 C CA . GLY A 1 84 ? 13.352 -16 -5.578 1 91.06 84 GLY A CA 1
ATOM 664 C C . GLY A 1 84 ? 12.062 -15.57 -6.262 1 91.06 84 GLY A C 1
ATOM 665 O O . GLY A 1 84 ? 12.07 -14.641 -7.066 1 91.06 84 GLY A O 1
ATOM 666 N N . HIS A 1 85 ? 11.07 -16.312 -5.961 1 94.44 85 HIS A N 1
ATOM 667 C CA . HIS A 1 85 ? 9.812 -16.094 -6.68 1 94.44 85 HIS A CA 1
ATOM 668 C C . HIS A 1 85 ? 8.617 -16.375 -5.785 1 94.44 85 HIS A C 1
ATOM 670 O O . HIS A 1 85 ? 8.695 -17.188 -4.863 1 94.44 85 HIS A O 1
ATOM 676 N N . ALA A 1 86 ? 7.629 -15.602 -5.973 1 96.31 86 ALA A N 1
ATOM 677 C CA . ALA A 1 86 ? 6.32 -15.844 -5.367 1 96.31 86 ALA A CA 1
ATOM 678 C C . ALA A 1 86 ? 5.215 -15.812 -6.422 1 96.31 86 ALA A C 1
ATOM 680 O O . ALA A 1 86 ? 5.266 -15.008 -7.355 1 96.31 86 ALA A O 1
ATOM 681 N N . TRP A 1 87 ? 4.309 -16.703 -6.328 1 97.56 87 TRP A N 1
ATOM 682 C CA . TRP A 1 87 ? 3.234 -16.781 -7.316 1 97.56 87 TRP A CA 1
ATOM 683 C C . TRP A 1 87 ? 1.968 -17.359 -6.695 1 97.56 87 TRP A C 1
ATOM 685 O O . TRP A 1 87 ? 1.982 -17.812 -5.551 1 97.56 87 TRP A O 1
ATOM 695 N N . ILE A 1 88 ? 0.858 -17.25 -7.43 1 98.5 88 ILE A N 1
ATOM 696 C CA . ILE A 1 88 ? -0.465 -17.688 -7.004 1 98.5 88 ILE A CA 1
ATOM 697 C C . ILE A 1 88 ? -0.908 -18.875 -7.859 1 98.5 88 ILE A C 1
ATOM 699 O O . ILE A 1 88 ? -0.723 -18.875 -9.078 1 98.5 88 ILE A O 1
ATOM 703 N N . ILE A 1 89 ? -1.465 -19.844 -7.219 1 98.12 89 ILE A N 1
ATOM 704 C CA . ILE A 1 89 ? -2.088 -20.953 -7.922 1 98.12 89 ILE A CA 1
ATOM 705 C C . ILE A 1 89 ? -3.508 -21.172 -7.402 1 98.12 89 ILE A C 1
ATOM 707 O O . ILE A 1 89 ? -3.76 -21.047 -6.203 1 98.12 89 ILE A O 1
ATOM 711 N N . ILE A 1 90 ? -4.387 -21.453 -8.32 1 98.5 90 ILE A N 1
ATOM 712 C CA . ILE A 1 90 ? -5.707 -21.953 -7.961 1 98.5 90 ILE A CA 1
ATOM 713 C C . ILE A 1 90 ? -5.863 -23.391 -8.438 1 98.5 90 ILE A C 1
ATOM 715 O O . ILE A 1 90 ? -5.723 -23.672 -9.633 1 98.5 90 ILE A O 1
ATOM 719 N N . PHE A 1 91 ? -6.09 -24.203 -7.473 1 98.19 91 PHE A N 1
ATOM 720 C CA . PHE A 1 91 ? -6.488 -25.562 -7.812 1 98.19 91 PHE A CA 1
ATOM 721 C C . PHE A 1 91 ? -8.008 -25.672 -7.922 1 98.19 91 PHE A C 1
ATOM 723 O O . PHE A 1 91 ? -8.719 -25.453 -6.945 1 98.19 91 PHE A O 1
ATOM 730 N N . ASN A 1 92 ? -8.453 -26.094 -9.094 1 98 92 ASN A N 1
ATOM 731 C CA . ASN A 1 92 ? -9.891 -26.141 -9.336 1 98 92 ASN A CA 1
ATOM 732 C C . ASN A 1 92 ? -10.5 -27.469 -8.867 1 98 92 ASN A C 1
ATOM 734 O O . ASN A 1 92 ? -11.688 -27.531 -8.57 1 98 92 ASN A O 1
ATOM 738 N N . SER A 1 93 ? -9.703 -28.469 -8.891 1 97.31 93 SER A N 1
ATOM 739 C CA . SER A 1 93 ? -10.078 -29.797 -8.43 1 97.31 93 SER A CA 1
ATOM 740 C C . SER A 1 93 ? -8.852 -30.594 -8.008 1 97.31 93 SER A C 1
ATOM 742 O O . SER A 1 93 ? -7.73 -30.094 -8.062 1 97.31 93 SER A O 1
ATOM 744 N N . GLU A 1 94 ? -9.109 -31.812 -7.613 1 96.31 94 GLU A N 1
ATOM 745 C CA . GLU A 1 94 ? -8.023 -32.688 -7.18 1 96.31 94 GLU A CA 1
ATOM 746 C C . GLU A 1 94 ? -7.312 -33.312 -8.375 1 96.31 94 GLU A C 1
ATOM 748 O O . GLU A 1 94 ? -6.289 -33.969 -8.211 1 96.31 94 GLU A O 1
ATOM 753 N N . LYS A 1 95 ? -7.824 -33.094 -9.555 1 96.19 95 LYS A N 1
ATOM 754 C CA . LYS A 1 95 ? -7.203 -33.656 -10.75 1 96.19 95 LYS A CA 1
ATOM 755 C C . LYS A 1 95 ? -5.914 -32.906 -11.094 1 96.19 95 LYS A C 1
ATOM 757 O O . LYS A 1 95 ? -5.906 -31.688 -11.203 1 96.19 95 LYS A O 1
ATOM 762 N N . GLU A 1 96 ? -4.922 -33.688 -11.289 1 93.75 96 GLU A N 1
ATOM 763 C CA . GLU A 1 96 ? -3.656 -33.094 -11.688 1 93.75 96 GLU A CA 1
ATOM 764 C C . GLU A 1 96 ? -3.791 -32.344 -13.016 1 93.75 96 GLU A C 1
ATOM 766 O O . GLU A 1 96 ? -4.391 -32.875 -13.961 1 93.75 96 GLU A O 1
ATOM 771 N N . GLY A 1 97 ? -3.342 -31.156 -13.039 1 94.38 97 GLY A N 1
ATOM 772 C CA . GLY A 1 97 ? -3.408 -30.344 -14.25 1 94.38 97 GLY A CA 1
ATOM 773 C C . GLY A 1 97 ? -4.578 -29.391 -14.266 1 94.38 97 GLY A C 1
ATOM 774 O O . GLY A 1 97 ? -4.613 -28.453 -15.078 1 94.38 97 GLY A O 1
ATOM 775 N N . ASP A 1 98 ? -5.516 -29.594 -13.391 1 97.5 98 ASP A N 1
ATOM 776 C CA . ASP A 1 98 ? -6.66 -28.688 -13.32 1 97.5 98 ASP A CA 1
ATOM 777 C C . ASP A 1 98 ? -6.387 -27.531 -12.367 1 97.5 98 ASP A C 1
ATOM 779 O O . ASP A 1 98 ? -6.941 -27.484 -11.266 1 97.5 98 ASP A O 1
ATOM 783 N N . TYR A 1 99 ? -5.539 -26.656 -12.812 1 97.62 99 TYR A N 1
ATOM 784 C CA . TYR A 1 99 ? -5.121 -25.5 -12.031 1 97.62 99 TYR A CA 1
ATOM 785 C C . TYR A 1 99 ? -4.98 -24.266 -12.914 1 97.62 99 TYR A C 1
ATOM 787 O O . TYR A 1 99 ? -4.969 -24.375 -14.141 1 97.62 99 TYR A O 1
ATOM 795 N N . SER A 1 100 ? -5.004 -23.172 -12.336 1 97.62 100 SER A N 1
ATOM 796 C CA . SER A 1 100 ? -4.609 -21.906 -12.93 1 97.62 100 SER A CA 1
ATOM 797 C C . SER A 1 100 ? -3.496 -21.234 -12.117 1 97.62 100 SER A C 1
ATOM 799 O O . SER A 1 100 ? -3.51 -21.266 -10.891 1 97.62 100 SER A O 1
ATOM 801 N N . SER A 1 101 ? -2.51 -20.703 -12.773 1 97.94 101 SER A N 1
ATOM 802 C CA . SER A 1 101 ? -1.432 -20 -12.086 1 97.94 101 SER A CA 1
ATOM 803 C C . SER A 1 101 ? -1.357 -18.547 -12.531 1 97.94 101 SER A C 1
ATOM 805 O O . SER A 1 101 ? -1.712 -18.203 -13.664 1 97.94 101 SER A O 1
ATOM 807 N N . TYR A 1 102 ? -0.951 -17.672 -11.664 1 98.12 102 TYR A N 1
ATOM 808 C CA . TYR A 1 102 ? -0.862 -16.219 -11.844 1 98.12 102 TYR A CA 1
ATOM 809 C C . TYR A 1 102 ? 0.436 -15.68 -11.258 1 98.12 102 TYR A C 1
ATOM 811 O O . TYR A 1 102 ? 0.78 -15.969 -10.109 1 98.12 102 TYR A O 1
ATOM 819 N N . ALA A 1 103 ? 1.183 -14.875 -12.031 1 97.81 103 ALA A N 1
ATOM 820 C CA . ALA A 1 103 ? 2.457 -14.367 -11.531 1 97.81 103 ALA A CA 1
ATOM 821 C C . ALA A 1 103 ? 2.928 -13.164 -12.336 1 97.81 103 ALA A C 1
ATOM 823 O O . ALA A 1 103 ? 2.391 -12.883 -13.414 1 97.81 103 ALA A O 1
ATOM 824 N N . TYR A 1 104 ? 3.809 -12.422 -11.695 1 96.25 104 TYR A N 1
ATOM 825 C CA . TYR A 1 104 ? 4.602 -11.438 -12.422 1 96.25 104 TYR A CA 1
ATOM 826 C C . TYR A 1 104 ? 6.004 -11.961 -12.695 1 96.25 104 TYR A C 1
ATOM 828 O O . TYR A 1 104 ? 6.621 -12.586 -11.828 1 96.25 104 TYR A O 1
ATOM 836 N N . HIS A 1 105 ? 6.5 -11.719 -13.883 1 94.44 105 HIS A N 1
ATOM 837 C CA . HIS A 1 105 ? 7.852 -12.109 -14.273 1 94.44 105 HIS A CA 1
ATOM 838 C C . HIS A 1 105 ? 8.578 -10.961 -14.969 1 94.44 105 HIS A C 1
ATOM 840 O O . HIS A 1 105 ? 7.969 -10.227 -15.75 1 94.44 105 HIS A O 1
ATOM 846 N N . GLN A 1 106 ? 9.812 -10.93 -14.68 1 90.12 106 GLN A N 1
ATOM 847 C CA . GLN A 1 106 ? 10.641 -9.953 -15.375 1 90.12 106 GLN A CA 1
ATOM 848 C C . GLN A 1 106 ? 10.562 -10.133 -16.891 1 90.12 106 GLN A C 1
ATOM 850 O O . GLN A 1 106 ? 10.633 -11.258 -17.391 1 90.12 106 GLN A O 1
ATOM 855 N N . GLY A 1 107 ? 10.383 -9.047 -17.562 1 87.5 107 GLY A N 1
ATOM 856 C CA . GLY A 1 107 ? 10.344 -9.062 -19.016 1 87.5 107 GLY A CA 1
ATOM 857 C C . GLY A 1 107 ? 8.969 -9.383 -19.562 1 87.5 107 GLY A C 1
ATOM 858 O O . GLY A 1 107 ? 8.719 -9.195 -20.766 1 87.5 107 GLY A O 1
ATOM 859 N N . TYR A 1 108 ? 8.031 -9.711 -18.734 1 91.31 108 TYR A N 1
ATOM 860 C CA . TYR A 1 108 ? 6.723 -10.125 -19.219 1 91.31 108 TYR A CA 1
ATOM 861 C C . TYR A 1 108 ? 5.605 -9.359 -18.516 1 91.31 108 TYR A C 1
ATOM 863 O O . TYR A 1 108 ? 4.566 -9.078 -19.125 1 91.31 108 TYR A O 1
ATOM 871 N N . GLY A 1 109 ? 5.848 -8.992 -17.266 1 93.75 109 GLY A N 1
ATOM 872 C CA . GLY A 1 109 ? 4.746 -8.5 -16.453 1 93.75 109 GLY A CA 1
ATOM 873 C C . GLY A 1 109 ? 3.822 -9.602 -15.961 1 93.75 109 GLY A C 1
ATOM 874 O O . GLY A 1 109 ? 4.281 -10.586 -15.383 1 93.75 109 GLY A O 1
ATOM 875 N N . TYR A 1 110 ? 2.602 -9.469 -16.234 1 96.5 110 TYR A N 1
ATOM 876 C CA . TYR A 1 110 ? 1.613 -10.445 -15.805 1 96.5 110 TYR A CA 1
ATOM 877 C C . TYR A 1 110 ? 1.662 -11.695 -16.688 1 96.5 110 TYR A C 1
ATOM 879 O O . TYR A 1 110 ? 1.631 -11.594 -17.906 1 96.5 110 TYR A O 1
ATOM 887 N N . VAL A 1 111 ? 1.735 -12.82 -16.078 1 96.44 111 VAL A N 1
ATOM 888 C CA . VAL A 1 111 ? 1.77 -14.117 -16.75 1 96.44 111 VAL A CA 1
ATOM 889 C C . VAL A 1 111 ? 0.697 -15.031 -16.172 1 96.44 111 VAL A C 1
ATOM 891 O O . VAL A 1 111 ? 0.618 -15.211 -14.953 1 96.44 111 VAL A O 1
ATOM 894 N N . HIS A 1 112 ? -0.101 -15.555 -17.047 1 96.5 112 HIS A N 1
ATOM 895 C CA . HIS A 1 112 ? -1.146 -16.516 -16.688 1 96.5 112 HIS A CA 1
ATOM 896 C C . HIS A 1 112 ? -0.838 -17.891 -17.25 1 96.5 112 HIS A C 1
ATOM 898 O O . HIS A 1 112 ? -0.571 -18.031 -18.453 1 96.5 112 HIS A O 1
ATOM 904 N N . ASN A 1 113 ? -0.808 -18.891 -16.344 1 95.75 113 ASN A N 1
ATOM 905 C CA . ASN A 1 113 ? -0.546 -20.281 -16.734 1 95.75 113 ASN A CA 1
ATOM 906 C C . ASN A 1 113 ? 0.75 -20.406 -17.531 1 95.75 113 ASN A C 1
ATOM 908 O O . ASN A 1 113 ? 0.812 -21.156 -18.5 1 95.75 113 ASN A O 1
ATOM 912 N N . GLY A 1 114 ? 1.712 -19.594 -17.188 1 88.56 114 GLY A N 1
ATOM 913 C CA . GLY A 1 114 ? 3.021 -19.672 -17.812 1 88.56 114 GLY A CA 1
ATOM 914 C C . GLY A 1 114 ? 3.002 -19.312 -19.281 1 88.56 114 GLY A C 1
ATOM 915 O O . GLY A 1 114 ? 3.75 -19.875 -20.078 1 88.56 114 GLY A O 1
ATOM 916 N N . ASP A 1 115 ? 2.178 -18.422 -19.641 1 85.88 115 ASP A N 1
ATOM 917 C CA . ASP A 1 115 ? 2.012 -18.031 -21.047 1 85.88 115 ASP A CA 1
ATOM 918 C C . ASP A 1 115 ? 3.221 -17.25 -21.547 1 85.88 115 ASP A C 1
ATOM 920 O O . ASP A 1 115 ? 3.082 -16.109 -22 1 85.88 115 ASP A O 1
ATOM 924 N N . THR A 1 116 ? 4.41 -17.828 -21.5 1 88.38 116 THR A N 1
ATOM 925 C CA . THR A 1 116 ? 5.672 -17.219 -21.906 1 88.38 116 THR A CA 1
ATOM 926 C C . THR A 1 116 ? 6.449 -18.156 -22.828 1 88.38 116 THR A C 1
ATOM 928 O O . THR A 1 116 ? 7.676 -18.078 -22.906 1 88.38 116 THR A O 1
ATOM 931 N N . GLU A 1 117 ? 5.711 -19.062 -23.422 1 83.5 117 GLU A N 1
ATOM 932 C CA . GLU A 1 117 ? 6.293 -20.031 -24.328 1 83.5 117 GLU A CA 1
ATOM 933 C C . GLU A 1 117 ? 7.391 -20.844 -23.641 1 83.5 117 GLU A C 1
ATOM 935 O O . GLU A 1 117 ? 8.469 -21.047 -24.203 1 83.5 117 GLU A O 1
ATOM 940 N N . GLY A 1 118 ? 7.125 -21.094 -22.359 1 80.69 118 GLY A N 1
ATOM 941 C CA . GLY A 1 118 ? 7.977 -22 -21.594 1 80.69 118 GLY A CA 1
ATOM 942 C C . GLY A 1 118 ? 9.141 -21.297 -20.938 1 80.69 118 GLY A C 1
ATOM 943 O O . GLY A 1 118 ? 9.961 -21.938 -20.266 1 80.69 118 GLY A O 1
ATOM 944 N N . HIS A 1 119 ? 9.219 -19.984 -20.891 1 83.75 119 HIS A N 1
ATOM 945 C CA . HIS A 1 119 ? 10.336 -19.234 -20.328 1 83.75 119 HIS A CA 1
ATOM 946 C C . HIS A 1 119 ? 10.18 -19.078 -18.812 1 83.75 119 HIS A C 1
ATOM 948 O O . HIS A 1 119 ? 11.148 -18.781 -18.125 1 83.75 119 HIS A O 1
ATOM 954 N N . THR A 1 120 ? 8.961 -19.188 -18.391 1 83.12 120 THR A N 1
ATOM 955 C CA . THR A 1 120 ? 8.68 -19.078 -16.969 1 83.12 120 THR A CA 1
ATOM 956 C C . THR A 1 120 ? 7.922 -20.297 -16.469 1 83.12 120 THR A C 1
ATOM 958 O O . THR A 1 120 ? 7.227 -20.969 -17.234 1 83.12 120 THR A O 1
ATOM 961 N N . ASN A 1 121 ? 8.258 -20.672 -15.18 1 83.75 121 ASN A N 1
ATOM 962 C CA . ASN A 1 121 ? 7.562 -21.828 -14.633 1 83.75 121 ASN A CA 1
ATOM 963 C C . ASN A 1 121 ? 6.844 -21.484 -13.328 1 83.75 121 ASN A C 1
ATOM 965 O O . ASN A 1 121 ? 7.484 -21.25 -12.305 1 83.75 121 ASN A O 1
ATOM 969 N N . ASP A 1 122 ? 5.566 -21.438 -13.398 1 93.12 122 ASP A N 1
ATOM 970 C CA . ASP A 1 122 ? 4.691 -21.312 -12.234 1 93.12 122 ASP A CA 1
ATOM 971 C C . ASP A 1 122 ? 3.68 -22.453 -12.18 1 93.12 122 ASP A C 1
ATOM 973 O O . ASP A 1 122 ? 2.533 -22.25 -11.773 1 93.12 122 ASP A O 1
ATOM 977 N N . SER A 1 123 ? 4.102 -23.562 -12.688 1 92.56 123 SER A N 1
ATOM 978 C CA . SER A 1 123 ? 3.189 -24.688 -12.773 1 92.56 123 SER A CA 1
ATOM 979 C C . SER A 1 123 ? 2.936 -25.297 -11.398 1 92.56 123 SER A C 1
ATOM 981 O O . SER A 1 123 ? 3.631 -24.984 -10.438 1 92.56 123 SER A O 1
ATOM 983 N N . ASN A 1 124 ? 2.006 -26.172 -11.422 1 93.69 124 ASN A N 1
ATOM 984 C CA . ASN A 1 124 ? 1.635 -26.875 -10.195 1 93.69 124 ASN A CA 1
ATOM 985 C C . ASN A 1 124 ? 2.744 -27.812 -9.727 1 93.69 124 ASN A C 1
ATOM 987 O O . ASN A 1 124 ? 2.746 -28.25 -8.578 1 93.69 124 ASN A O 1
ATOM 991 N N . LYS A 1 125 ? 3.674 -28.062 -10.562 1 92.62 125 LYS A N 1
ATOM 992 C CA . LYS A 1 125 ? 4.738 -29.016 -10.234 1 92.62 125 LYS A CA 1
ATOM 993 C C . LYS A 1 125 ? 5.992 -28.281 -9.766 1 92.62 125 LYS A C 1
ATOM 995 O O . LYS A 1 125 ? 6.941 -28.906 -9.289 1 92.62 125 LYS A O 1
ATOM 1000 N N . ARG A 1 126 ? 6.004 -26.969 -9.891 1 92.5 126 ARG A N 1
ATOM 1001 C CA . ARG A 1 126 ? 7.172 -26.203 -9.477 1 92.5 126 ARG A CA 1
ATOM 1002 C C . ARG A 1 126 ? 7.395 -26.297 -7.973 1 92.5 126 ARG A C 1
ATOM 1004 O O . ARG A 1 126 ? 6.449 -26.203 -7.191 1 92.5 126 ARG A O 1
ATOM 1011 N N . GLY A 1 127 ? 8.656 -26.5 -7.66 1 90.81 127 GLY A N 1
ATOM 1012 C CA . GLY A 1 127 ? 9.008 -26.609 -6.254 1 90.81 127 GLY A CA 1
ATOM 1013 C C . GLY A 1 127 ? 8.914 -25.281 -5.516 1 90.81 127 GLY A C 1
ATOM 1014 O O . GLY A 1 127 ? 9.078 -24.219 -6.117 1 90.81 127 GLY A O 1
ATOM 1015 N N . PHE A 1 128 ? 8.648 -25.359 -4.188 1 93.06 128 PHE A N 1
ATOM 1016 C CA . PHE A 1 128 ? 8.523 -24.188 -3.342 1 93.06 128 PHE A CA 1
ATOM 1017 C C . PHE A 1 128 ? 9.062 -24.453 -1.943 1 93.06 128 PHE A C 1
ATOM 1019 O O . PHE A 1 128 ? 9.289 -25.609 -1.577 1 93.06 128 PHE A O 1
ATOM 1026 N N . SER A 1 129 ? 9.32 -23.438 -1.231 1 91.81 129 SER A N 1
ATOM 1027 C CA . SER A 1 129 ? 9.75 -23.547 0.16 1 91.81 129 SER A CA 1
ATOM 1028 C C . SER A 1 129 ? 8.562 -23.422 1.113 1 91.81 129 SER A C 1
ATOM 1030 O O . SER A 1 129 ? 8.484 -24.141 2.107 1 91.81 129 SER A O 1
ATOM 1032 N N . TYR A 1 130 ? 7.645 -22.5 0.81 1 92.5 130 TYR A N 1
ATOM 1033 C CA . TYR A 1 130 ? 6.461 -22.281 1.636 1 92.5 130 TYR A CA 1
ATOM 1034 C C . TYR A 1 130 ? 5.219 -22.109 0.773 1 92.5 130 TYR A C 1
ATOM 1036 O O . TYR A 1 130 ? 5.293 -21.547 -0.327 1 92.5 130 TYR A O 1
ATOM 1044 N N . GLN A 1 131 ? 4.133 -22.594 1.289 1 94.94 131 GLN A N 1
ATOM 1045 C CA . GLN A 1 131 ? 2.838 -22.391 0.655 1 94.94 131 GLN A CA 1
ATOM 1046 C C . GLN A 1 131 ? 1.742 -22.188 1.698 1 94.94 131 GLN A C 1
ATOM 1048 O O . GLN A 1 131 ? 1.888 -22.609 2.848 1 94.94 131 GLN A O 1
ATOM 1053 N N . HIS A 1 132 ? 0.749 -21.438 1.385 1 95.81 132 HIS A N 1
ATOM 1054 C CA . HIS A 1 132 ? -0.481 -21.281 2.152 1 95.81 132 HIS A CA 1
ATOM 1055 C C . HIS A 1 132 ? -1.711 -21.453 1.265 1 95.81 132 HIS A C 1
ATOM 1057 O O . HIS A 1 132 ? -1.772 -20.875 0.173 1 95.81 132 HIS A O 1
ATOM 1063 N N . ILE A 1 133 ? -2.619 -22.375 1.707 1 96.25 133 ILE A N 1
ATOM 1064 C CA . ILE A 1 133 ? -3.795 -22.719 0.913 1 96.25 133 ILE A CA 1
ATOM 1065 C C . ILE A 1 133 ? -5.062 -22.391 1.701 1 96.25 133 ILE A C 1
ATOM 1067 O O . ILE A 1 133 ? -5.152 -22.688 2.895 1 96.25 133 ILE A O 1
ATOM 1071 N N . VAL A 1 134 ? -6.004 -21.797 1.053 1 96.19 134 VAL A N 1
ATOM 1072 C CA . VAL A 1 134 ? -7.309 -21.578 1.662 1 96.19 134 VAL A CA 1
ATOM 1073 C C . VAL A 1 134 ? -8.414 -21.875 0.646 1 96.19 134 VAL A C 1
ATOM 1075 O O . VAL A 1 134 ? -8.172 -21.859 -0.563 1 96.19 134 VAL A O 1
ATOM 1078 N N . SER A 1 135 ? -9.523 -22.203 1.176 1 96.94 135 SER A N 1
ATOM 1079 C CA . SER A 1 135 ? -10.672 -22.438 0.305 1 96.94 135 SER A CA 1
ATOM 1080 C C . SER A 1 135 ? -11.055 -21.172 -0.454 1 96.94 135 SER A C 1
ATOM 1082 O O . SER A 1 135 ? -10.852 -20.062 0.04 1 96.94 135 SER A O 1
ATOM 1084 N N . LEU A 1 136 ? -11.539 -21.312 -1.637 1 96.94 136 LEU A N 1
ATOM 1085 C CA . LEU A 1 136 ? -11.867 -20.172 -2.486 1 96.94 136 LEU A CA 1
ATOM 1086 C C . LEU A 1 136 ? -13.258 -20.344 -3.1 1 96.94 136 LEU A C 1
ATOM 1088 O O . LEU A 1 136 ? -13.555 -21.375 -3.703 1 96.94 136 LEU A O 1
ATOM 1092 N N . ASP A 1 137 ? -14.086 -19.344 -2.924 1 94 137 ASP A N 1
ATOM 1093 C CA . ASP A 1 137 ? -15.383 -19.297 -3.602 1 94 137 ASP A CA 1
ATOM 1094 C C . ASP A 1 137 ? -15.211 -19.031 -5.094 1 94 137 ASP A C 1
ATOM 1096 O O . ASP A 1 137 ? -14.43 -18.156 -5.484 1 94 137 ASP A O 1
ATOM 1100 N N . ARG A 1 138 ? -15.992 -19.734 -5.863 1 93.88 138 ARG A N 1
ATOM 1101 C CA . ARG A 1 138 ? -15.898 -19.609 -7.312 1 93.88 138 ARG A CA 1
ATOM 1102 C C . ARG A 1 138 ? -16.156 -18.172 -7.746 1 93.88 138 ARG A C 1
ATOM 1104 O O . ARG A 1 138 ? -15.57 -17.688 -8.719 1 93.88 138 ARG A O 1
ATOM 1111 N N . LYS A 1 139 ? -17 -17.5 -7.043 1 92.62 139 LYS A N 1
ATOM 1112 C CA . LYS A 1 139 ? -17.281 -16.109 -7.367 1 92.62 139 LYS A CA 1
ATOM 1113 C C . LYS A 1 139 ? -16.031 -15.25 -7.219 1 92.62 139 LYS A C 1
ATOM 1115 O O . LYS A 1 139 ? -15.844 -14.281 -7.961 1 92.62 139 LYS A O 1
ATOM 1120 N N . LYS A 1 140 ? -15.211 -15.609 -6.355 1 94.88 140 LYS A N 1
ATOM 1121 C CA . LYS A 1 140 ? -13.984 -14.844 -6.133 1 94.88 140 LYS A CA 1
ATOM 1122 C C . LYS A 1 140 ? -12.977 -15.094 -7.246 1 94.88 140 LYS A C 1
ATOM 1124 O O . LYS A 1 140 ? -12.133 -14.234 -7.523 1 94.88 140 LYS A O 1
ATOM 1129 N N . ILE A 1 141 ? -13.078 -16.234 -7.863 1 96.62 141 ILE A N 1
ATOM 1130 C CA . ILE A 1 141 ? -12.219 -16.484 -9.008 1 96.62 141 ILE A CA 1
ATOM 1131 C C . ILE A 1 141 ? -12.586 -15.539 -10.156 1 96.62 141 ILE A C 1
ATOM 1133 O O . ILE A 1 141 ? -11.703 -14.969 -10.805 1 96.62 141 ILE A O 1
ATOM 1137 N N . THR A 1 142 ? -13.836 -15.398 -10.344 1 95.62 142 THR A N 1
ATOM 1138 C CA . THR A 1 142 ? -14.305 -14.477 -11.375 1 95.62 142 THR A CA 1
ATOM 1139 C C . THR A 1 142 ? -13.859 -13.055 -11.078 1 95.62 142 THR A C 1
ATOM 1141 O O . THR A 1 142 ? -13.398 -12.336 -11.969 1 95.62 142 THR A O 1
ATOM 1144 N N . ALA A 1 143 ? -13.984 -12.656 -9.844 1 95.06 143 ALA A N 1
ATOM 1145 C CA . ALA A 1 143 ? -13.555 -11.32 -9.43 1 95.06 143 ALA A CA 1
ATOM 1146 C C . ALA A 1 143 ? -12.047 -11.148 -9.617 1 95.06 143 ALA A C 1
ATOM 1148 O O . ALA A 1 143 ? -11.586 -10.086 -10.023 1 95.06 143 ALA A O 1
ATOM 1149 N N . LEU A 1 144 ? -11.32 -12.195 -9.305 1 97.38 144 LEU A N 1
ATOM 1150 C CA . LEU A 1 144 ? -9.867 -12.18 -9.469 1 97.38 144 LEU A CA 1
ATOM 1151 C C . LEU A 1 144 ? -9.484 -11.898 -10.922 1 97.38 144 LEU A C 1
ATOM 1153 O O . LEU A 1 144 ? -8.719 -10.984 -11.203 1 97.38 144 LEU A O 1
ATOM 1157 N N . GLU A 1 145 ? -10.086 -12.578 -11.82 1 96.69 145 GLU A N 1
ATOM 1158 C CA . GLU A 1 145 ? -9.672 -12.547 -13.219 1 96.69 145 GLU A CA 1
ATOM 1159 C C . GLU A 1 145 ? -10.242 -11.328 -13.93 1 96.69 145 GLU A C 1
ATOM 1161 O O . GLU A 1 145 ? -9.594 -10.773 -14.828 1 96.69 145 GLU A O 1
ATOM 1166 N N . ASN A 1 146 ? -11.359 -10.867 -13.461 1 95.19 146 ASN A N 1
ATOM 1167 C CA . ASN A 1 146 ? -12.031 -9.82 -14.234 1 95.19 146 ASN A CA 1
ATOM 1168 C C . ASN A 1 146 ? -11.836 -8.445 -13.602 1 95.19 146 ASN A C 1
ATOM 1170 O O . ASN A 1 146 ? -12.078 -7.426 -14.25 1 95.19 146 ASN A O 1
ATOM 1174 N N . ASN A 1 147 ? -11.445 -8.43 -12.367 1 92.81 147 ASN A N 1
ATOM 1175 C CA . ASN A 1 147 ? -11.383 -7.141 -11.688 1 92.81 147 ASN A CA 1
ATOM 1176 C C . ASN A 1 147 ? -10.047 -6.93 -10.992 1 92.81 147 ASN A C 1
ATOM 1178 O O . ASN A 1 147 ? -9.359 -5.934 -11.234 1 92.81 147 ASN A O 1
ATOM 1182 N N . ILE A 1 148 ? -9.664 -7.871 -10.203 1 95 148 ILE A N 1
ATOM 1183 C CA . ILE A 1 148 ? -8.492 -7.695 -9.352 1 95 148 ILE A CA 1
ATOM 1184 C C . ILE A 1 148 ? -7.23 -7.664 -10.203 1 95 148 ILE A C 1
ATOM 1186 O O . ILE A 1 148 ? -6.477 -6.688 -10.172 1 95 148 ILE A O 1
ATOM 1190 N N . ILE A 1 149 ? -7.02 -8.648 -11.016 1 96.94 149 ILE A N 1
ATOM 1191 C CA . ILE A 1 149 ? -5.789 -8.75 -11.789 1 96.94 149 ILE A CA 1
ATOM 1192 C C . ILE A 1 149 ? -5.723 -7.617 -12.805 1 96.94 149 ILE A C 1
ATOM 1194 O O . ILE A 1 149 ? -4.711 -6.922 -12.906 1 96.94 149 ILE A O 1
ATOM 1198 N N . PRO A 1 150 ? -6.781 -7.32 -13.547 1 94 150 PRO A N 1
ATOM 1199 C CA . PRO A 1 150 ? -6.715 -6.152 -14.43 1 94 150 PRO A CA 1
ATOM 1200 C C . PRO A 1 150 ? -6.414 -4.859 -13.68 1 94 150 PRO A C 1
ATOM 1202 O O . PRO A 1 150 ? -5.645 -4.027 -14.164 1 94 150 PRO A O 1
ATOM 1205 N N . GLY A 1 151 ? -7.012 -4.699 -12.5 1 89.5 151 GLY A N 1
ATOM 1206 C CA . GLY A 1 151 ? -6.73 -3.52 -11.695 1 89.5 151 GLY A CA 1
ATOM 1207 C C . GLY A 1 151 ? -5.277 -3.422 -11.266 1 89.5 151 GLY A C 1
ATOM 1208 O O . GLY A 1 151 ? -4.664 -2.357 -11.367 1 89.5 151 GLY A O 1
ATOM 1209 N N . ILE A 1 152 ? -4.73 -4.492 -10.805 1 94 152 ILE A N 1
ATOM 1210 C CA . ILE A 1 152 ? -3.336 -4.555 -10.391 1 94 152 ILE A CA 1
ATOM 1211 C C . ILE A 1 152 ? -2.426 -4.254 -11.578 1 94 152 ILE A C 1
ATOM 1213 O O . ILE A 1 152 ? -1.41 -3.57 -11.43 1 94 152 ILE A O 1
ATOM 1217 N N . ASN A 1 153 ? -2.814 -4.715 -12.719 1 93.25 153 ASN A N 1
ATOM 1218 C CA . ASN A 1 153 ? -2.043 -4.441 -13.93 1 93.25 153 ASN A CA 1
ATOM 1219 C C . ASN A 1 153 ? -2.025 -2.953 -14.258 1 93.25 153 ASN A C 1
ATOM 1221 O O . ASN A 1 153 ? -0.988 -2.41 -14.641 1 93.25 153 ASN A O 1
ATOM 1225 N N . VAL A 1 154 ? -3.064 -2.314 -14.141 1 86.81 154 VAL A N 1
ATOM 1226 C CA . VAL A 1 154 ? -3.143 -0.879 -14.391 1 86.81 154 VAL A CA 1
ATOM 1227 C C . VAL A 1 154 ? -2.254 -0.131 -13.398 1 86.81 154 VAL A C 1
ATOM 1229 O O . VAL A 1 154 ? -1.496 0.762 -13.789 1 86.81 154 VAL A O 1
ATOM 1232 N N . ILE A 1 155 ? -2.32 -0.558 -12.172 1 84.94 155 ILE A N 1
ATOM 1233 C CA . ILE A 1 155 ? -1.555 0.109 -11.125 1 84.94 155 ILE A CA 1
ATOM 1234 C C . ILE A 1 155 ? -0.061 -0.095 -11.367 1 84.94 155 ILE A C 1
ATOM 1236 O O . ILE A 1 155 ? 0.719 0.858 -11.305 1 84.94 155 ILE A O 1
ATOM 1240 N N . SER A 1 156 ? 0.327 -1.323 -11.609 1 90.5 156 SER A N 1
ATOM 1241 C CA . SER A 1 156 ? 1.739 -1.591 -11.859 1 90.5 156 SER A CA 1
ATOM 1242 C C . SER A 1 156 ? 2.242 -0.812 -13.07 1 90.5 156 SER A C 1
ATOM 1244 O O . SER A 1 156 ? 3.381 -0.341 -13.086 1 90.5 156 SER A O 1
ATOM 1246 N N . THR A 1 157 ? 1.418 -0.648 -14.047 1 87.38 157 THR A N 1
ATOM 1247 C CA . THR A 1 157 ? 1.783 0.107 -15.242 1 87.38 157 THR A CA 1
ATOM 1248 C C . THR A 1 157 ? 1.989 1.581 -14.906 1 87.38 157 THR A C 1
ATOM 1250 O O . THR A 1 157 ? 2.965 2.193 -15.344 1 87.38 157 THR A O 1
ATOM 1253 N N . ALA A 1 158 ? 1.134 2.104 -14.141 1 78.62 158 ALA A N 1
ATOM 1254 C CA . ALA A 1 158 ? 1.255 3.502 -13.734 1 78.62 158 ALA A CA 1
ATOM 1255 C C . ALA A 1 158 ? 2.537 3.734 -12.945 1 78.62 158 ALA A C 1
ATOM 1257 O O . ALA A 1 158 ? 3.246 4.719 -13.172 1 78.62 158 ALA A O 1
ATOM 1258 N N . ILE A 1 159 ? 2.775 2.822 -12.039 1 80.38 159 ILE A N 1
ATOM 1259 C CA . ILE A 1 159 ? 3.99 2.912 -11.242 1 80.38 159 ILE A CA 1
ATOM 1260 C C . ILE A 1 159 ? 5.215 2.803 -12.141 1 80.38 159 ILE A C 1
ATOM 1262 O O . ILE A 1 159 ? 6.176 3.564 -11.992 1 80.38 159 ILE A O 1
ATOM 1266 N N . ALA A 1 160 ? 5.125 1.899 -13.016 1 81.38 160 ALA A N 1
ATOM 1267 C CA . ALA A 1 160 ? 6.223 1.691 -13.961 1 81.38 160 ALA A CA 1
ATOM 1268 C C . ALA A 1 160 ? 6.473 2.943 -14.789 1 81.38 160 ALA A C 1
ATOM 1270 O O . ALA A 1 160 ? 7.621 3.348 -14.984 1 81.38 160 ALA A O 1
ATOM 1271 N N . TYR A 1 161 ? 5.473 3.535 -15.25 1 74.69 161 TYR A N 1
ATOM 1272 C CA . TYR A 1 161 ? 5.621 4.754 -16.047 1 74.69 161 TYR A CA 1
ATOM 1273 C C . TYR A 1 161 ? 6.309 5.848 -15.227 1 74.69 161 TYR A C 1
ATOM 1275 O O . TYR A 1 161 ? 7.156 6.57 -15.75 1 74.69 161 TYR A O 1
ATOM 1283 N N . ALA A 1 162 ? 5.973 5.875 -14.055 1 68.62 162 ALA A N 1
ATOM 1284 C CA . ALA A 1 162 ? 6.59 6.867 -13.18 1 68.62 162 ALA A CA 1
ATOM 1285 C C . ALA A 1 162 ? 8.086 6.594 -13.016 1 68.62 162 ALA A C 1
ATOM 1287 O O . ALA A 1 162 ? 8.867 7.516 -12.766 1 68.62 162 ALA A O 1
ATOM 1288 N N . MET A 1 163 ? 8.484 5.375 -13.18 1 71.62 163 MET A N 1
ATOM 1289 C CA . MET A 1 163 ? 9.883 4.98 -13.016 1 71.62 163 MET A CA 1
ATOM 1290 C C . MET A 1 163 ? 10.586 4.895 -14.367 1 71.62 163 MET A C 1
ATOM 1292 O O . MET A 1 163 ? 11.766 4.562 -14.438 1 71.62 163 MET A O 1
ATOM 1296 N N . GLY A 1 164 ? 9.836 5.152 -15.398 1 69.56 164 GLY A N 1
ATOM 1297 C CA . GLY A 1 164 ? 10.43 5.145 -16.719 1 69.56 164 GLY A CA 1
ATOM 1298 C C . GLY A 1 164 ? 10.352 3.791 -17.406 1 69.56 164 GLY A C 1
ATOM 1299 O O . GLY A 1 164 ? 11.125 3.506 -18.312 1 69.56 164 GLY A O 1
ATOM 1300 N N . TYR A 1 165 ? 9.43 2.984 -16.781 1 73.5 165 TYR A N 1
ATOM 1301 C CA . TYR A 1 165 ? 9.211 1.665 -17.375 1 73.5 165 TYR A CA 1
ATOM 1302 C C . TYR A 1 165 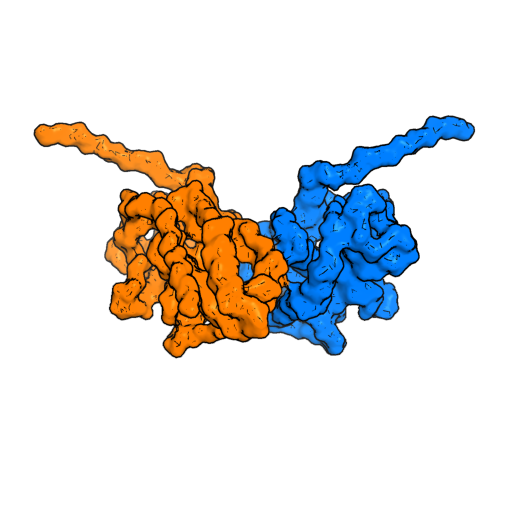? 7.93 1.645 -18.203 1 73.5 165 TYR A C 1
ATOM 1304 O O . TYR A 1 165 ? 7.055 2.494 -18.031 1 73.5 165 TYR A O 1
ATOM 1312 N N . SER A 1 166 ? 7.996 0.809 -19.203 1 78.75 166 SER A N 1
ATOM 1313 C CA . SER A 1 166 ? 6.781 0.521 -19.969 1 78.75 166 SER A CA 1
ATOM 1314 C C . SER A 1 166 ? 6.547 -0.981 -20.094 1 78.75 166 SER A C 1
ATOM 1316 O O . SER A 1 166 ? 7.496 -1.769 -20.031 1 78.75 166 SER A O 1
ATOM 1318 N N . PRO A 1 167 ? 5.234 -1.313 -20.203 1 81.56 167 PRO A N 1
ATOM 1319 C CA . PRO A 1 167 ? 4.98 -2.738 -20.438 1 81.56 167 PRO A CA 1
ATOM 1320 C C . PRO A 1 167 ? 5.641 -3.256 -21.703 1 81.56 167 PRO A C 1
ATOM 1322 O O . PRO A 1 167 ? 5.84 -2.494 -22.656 1 81.56 167 PRO A O 1
ATOM 1325 N N . ALA A 1 168 ? 6.012 -4.578 -21.562 1 82.38 168 ALA A N 1
ATOM 1326 C CA . ALA A 1 168 ? 6.438 -5.23 -22.797 1 82.38 168 ALA A CA 1
ATOM 1327 C C . ALA A 1 168 ? 5.309 -5.25 -23.828 1 82.38 168 ALA A C 1
ATOM 1329 O O . ALA A 1 168 ? 4.133 -5.176 -23.453 1 82.38 168 ALA A O 1
ATOM 1330 N N . GLU A 1 169 ? 5.711 -5.285 -25.062 1 83.56 169 GLU A N 1
ATOM 1331 C CA . GLU A 1 169 ? 4.715 -5.266 -26.125 1 83.56 169 GLU A CA 1
ATOM 1332 C C . GLU A 1 169 ? 3.703 -6.395 -25.969 1 83.56 169 GLU A C 1
ATOM 1334 O O . GLU A 1 169 ? 4.082 -7.547 -25.75 1 83.56 169 GLU A O 1
ATOM 1339 N N . GLY A 1 170 ? 2.424 -6.016 -26.031 1 86.81 170 GLY A N 1
ATOM 1340 C CA . GLY A 1 170 ? 1.346 -6.988 -25.969 1 86.81 170 GLY A CA 1
ATOM 1341 C C . GLY A 1 170 ? 1.113 -7.543 -24.578 1 86.81 170 GLY A C 1
ATOM 1342 O O . GLY A 1 170 ? 0.309 -8.461 -24.406 1 86.81 170 GLY A O 1
ATOM 1343 N N . ARG A 1 171 ? 1.776 -6.984 -23.625 1 89.56 171 ARG A N 1
ATOM 1344 C CA . ARG A 1 171 ? 1.669 -7.535 -22.281 1 89.56 171 ARG A CA 1
ATOM 1345 C C . ARG A 1 171 ? 0.918 -6.582 -21.359 1 89.56 171 ARG A C 1
ATOM 1347 O O . ARG A 1 171 ? 0.787 -5.391 -21.656 1 89.56 171 ARG A O 1
ATOM 1354 N N . GLN A 1 172 ? 0.439 -7.215 -20.344 1 91.19 172 GLN A N 1
ATOM 1355 C CA . GLN A 1 172 ? -0.257 -6.457 -19.297 1 91.19 172 GLN A CA 1
ATOM 1356 C C . GLN A 1 172 ? 0.563 -6.402 -18.016 1 91.19 172 GLN A C 1
ATOM 1358 O O . GLN A 1 172 ? 1.206 -7.383 -17.641 1 91.19 172 GLN A O 1
ATOM 1363 N N . GLY A 1 173 ? 0.464 -5.219 -17.391 1 92.88 173 GLY A N 1
ATOM 1364 C CA . GLY A 1 173 ? 1.236 -5.055 -16.172 1 92.88 173 GLY A CA 1
ATOM 1365 C C . GLY A 1 173 ? 2.73 -4.973 -16.422 1 92.88 173 GLY A C 1
ATOM 1366 O O . GLY A 1 173 ? 3.211 -5.344 -17.484 1 92.88 173 GLY A O 1
ATOM 1367 N N . VAL A 1 174 ? 3.42 -4.426 -15.508 1 91.19 174 VAL A N 1
ATOM 1368 C CA . VAL A 1 174 ? 4.859 -4.23 -15.664 1 91.19 174 VAL A CA 1
ATOM 1369 C C . VAL A 1 174 ? 5.594 -4.773 -14.445 1 91.19 174 VAL A C 1
ATOM 1371 O O . VAL A 1 174 ? 5.289 -4.395 -13.312 1 91.19 174 VAL A O 1
ATOM 1374 N N . TYR A 1 175 ? 6.527 -5.684 -14.758 1 91.69 175 TYR A N 1
ATOM 1375 C CA . TYR A 1 175 ? 7.465 -6.129 -13.734 1 91.69 175 TYR A CA 1
ATOM 1376 C C . TYR A 1 175 ? 8.594 -5.121 -13.555 1 91.69 175 TYR A C 1
ATOM 1378 O O . TYR A 1 175 ? 9.203 -4.684 -14.531 1 91.69 175 TYR A O 1
ATOM 1386 N N . SER A 1 176 ? 8.852 -4.746 -12.305 1 88.75 176 SER A N 1
ATOM 1387 C CA . SER A 1 176 ? 9.961 -3.887 -11.93 1 88.75 176 SER A CA 1
ATOM 1388 C C . SER A 1 176 ? 10.461 -4.211 -10.523 1 88.75 176 SER A C 1
ATOM 1390 O O . SER A 1 176 ? 9.922 -5.098 -9.859 1 88.75 176 SER A O 1
ATOM 1392 N N . ALA A 1 177 ? 11.508 -3.531 -10.148 1 86.88 177 ALA A N 1
ATOM 1393 C CA . ALA A 1 177 ? 12 -3.711 -8.781 1 86.88 177 ALA A CA 1
ATOM 1394 C C . ALA A 1 177 ? 10.914 -3.393 -7.758 1 86.88 177 ALA A C 1
ATOM 1396 O O . ALA A 1 177 ? 10.898 -3.971 -6.668 1 86.88 177 ALA A O 1
ATOM 1397 N N . VAL A 1 178 ? 9.945 -2.551 -8.109 1 87.94 178 VAL A N 1
ATOM 1398 C CA . VAL A 1 178 ? 8.898 -2.09 -7.199 1 87.94 178 VAL A CA 1
ATOM 1399 C C . VAL A 1 178 ? 7.648 -2.949 -7.371 1 87.94 178 VAL A C 1
ATOM 1401 O O . VAL A 1 178 ? 6.922 -3.199 -6.406 1 87.94 178 VAL A O 1
ATOM 1404 N N . THR A 1 179 ? 7.422 -3.309 -8.57 1 92.44 179 THR A N 1
ATOM 1405 C CA . THR A 1 179 ? 6.27 -4.148 -8.875 1 92.44 179 THR A CA 1
ATOM 1406 C C . THR A 1 179 ? 6.715 -5.535 -9.32 1 92.44 179 THR A C 1
ATOM 1408 O O . THR A 1 179 ? 6.414 -5.965 -10.438 1 92.44 179 THR A O 1
ATOM 1411 N N . ASN A 1 180 ? 7.359 -6.211 -8.43 1 93.88 180 ASN A N 1
ATOM 1412 C CA . ASN A 1 180 ? 7.926 -7.523 -8.727 1 93.88 180 ASN A CA 1
ATOM 1413 C C . ASN A 1 180 ? 6.93 -8.641 -8.445 1 93.88 180 ASN A C 1
ATOM 1415 O O . ASN A 1 180 ? 5.746 -8.383 -8.219 1 93.88 180 ASN A O 1
ATOM 1419 N N . CYS A 1 181 ? 7.391 -9.844 -8.453 1 96.75 181 CYS A N 1
ATOM 1420 C CA . CYS A 1 181 ? 6.551 -11.023 -8.273 1 96.75 181 CYS A CA 1
ATOM 1421 C C . CYS A 1 181 ? 5.875 -11.016 -6.91 1 96.75 181 CYS A C 1
ATOM 1423 O O . CYS A 1 181 ? 4.703 -11.375 -6.789 1 96.75 181 CYS A O 1
ATOM 1425 N N . SER A 1 182 ? 6.605 -10.625 -5.922 1 97.19 182 SER A N 1
ATOM 1426 C CA . SER A 1 182 ? 6.062 -10.617 -4.566 1 97.19 182 SER A CA 1
ATOM 1427 C C . SER A 1 182 ? 5.023 -9.508 -4.395 1 97.19 182 SER A C 1
ATOM 1429 O O . SER A 1 182 ? 4.062 -9.672 -3.641 1 97.19 182 SER A O 1
ATOM 1431 N N . TRP A 1 183 ? 5.328 -8.375 -5.043 1 96.88 183 TRP A N 1
ATOM 1432 C CA . TRP A 1 183 ? 4.336 -7.309 -5.055 1 96.88 183 TRP A CA 1
ATOM 1433 C C . TRP A 1 183 ? 3.01 -7.801 -5.621 1 96.88 183 TRP A C 1
ATOM 1435 O O . TRP A 1 183 ? 1.955 -7.605 -5.012 1 96.88 183 TRP A O 1
ATOM 1445 N N . PHE A 1 184 ? 3.07 -8.508 -6.703 1 97.5 184 PHE A N 1
ATOM 1446 C CA . PHE A 1 184 ? 1.878 -9.031 -7.355 1 97.5 184 PHE A CA 1
ATOM 1447 C C . PHE A 1 184 ? 1.209 -10.094 -6.484 1 97.5 184 PHE A C 1
ATOM 1449 O O . PHE A 1 184 ? 0.021 -9.984 -6.172 1 97.5 184 PHE A O 1
ATOM 1456 N N . ALA A 1 185 ? 1.926 -11.062 -6.137 1 98.38 185 ALA A N 1
ATOM 1457 C CA . ALA A 1 185 ? 1.372 -12.195 -5.395 1 98.38 185 ALA A CA 1
ATOM 1458 C C . ALA A 1 185 ? 0.795 -11.734 -4.055 1 98.38 185 ALA A C 1
ATOM 1460 O O . ALA A 1 185 ? -0.282 -12.18 -3.652 1 98.38 185 ALA A O 1
ATOM 1461 N N . GLY A 1 186 ? 1.556 -10.914 -3.381 1 97.94 186 GLY A N 1
ATOM 1462 C CA . GLY A 1 186 ? 1.08 -10.398 -2.105 1 97.94 186 GLY A CA 1
ATOM 1463 C C . GLY A 1 186 ? -0.224 -9.633 -2.219 1 97.94 186 GLY A C 1
ATOM 1464 O O . GLY A 1 186 ? -1.147 -9.852 -1.432 1 97.94 186 GLY A O 1
ATOM 1465 N N . HIS A 1 187 ? -0.278 -8.734 -3.207 1 96.88 187 HIS A N 1
ATOM 1466 C CA . HIS A 1 187 ? -1.501 -7.961 -3.398 1 96.88 187 HIS A CA 1
ATOM 1467 C C . HIS A 1 187 ? -2.668 -8.867 -3.785 1 96.88 187 HIS A C 1
ATOM 1469 O O . HIS A 1 187 ? -3.764 -8.742 -3.236 1 96.88 187 HIS A O 1
ATOM 1475 N N . VAL A 1 188 ? -2.447 -9.766 -4.73 1 98 188 VAL A N 1
ATOM 1476 C CA . VAL A 1 188 ? -3.514 -10.672 -5.141 1 98 188 VAL A CA 1
ATOM 1477 C C . VAL A 1 188 ? -4.016 -11.461 -3.93 1 98 188 VAL A C 1
ATOM 1479 O O . VAL A 1 188 ? -5.223 -11.539 -3.689 1 98 188 VAL A O 1
ATOM 1482 N N . TRP A 1 189 ? -3.102 -11.992 -3.188 1 97.88 189 TRP A N 1
ATOM 1483 C CA . TRP A 1 189 ? -3.463 -12.805 -2.031 1 97.88 189 TRP A CA 1
ATOM 1484 C C . TRP A 1 189 ? -4.324 -12.008 -1.057 1 97.88 189 TRP A C 1
ATOM 1486 O O . TRP A 1 189 ? -5.414 -12.453 -0.678 1 97.88 189 TRP A O 1
ATOM 1496 N N . ASN A 1 190 ? -3.842 -10.875 -0.706 1 95.69 190 ASN A N 1
ATOM 1497 C CA . ASN A 1 190 ? -4.535 -10.078 0.305 1 95.69 190 ASN A CA 1
ATOM 1498 C C . ASN A 1 190 ? -5.879 -9.57 -0.206 1 95.69 190 ASN A C 1
ATOM 1500 O O . ASN A 1 190 ? -6.844 -9.477 0.557 1 95.69 190 ASN A O 1
ATOM 1504 N N . LEU A 1 191 ? -5.969 -9.25 -1.448 1 95.62 191 LEU A N 1
ATOM 1505 C CA . LEU A 1 191 ? -7.215 -8.742 -2.014 1 95.62 191 LEU A CA 1
ATOM 1506 C C . LEU A 1 191 ? -8.258 -9.852 -2.098 1 95.62 191 LEU A C 1
ATOM 1508 O O . LEU A 1 191 ? -9.453 -9.602 -1.918 1 95.62 191 LEU A O 1
ATOM 1512 N N . VAL A 1 192 ? -7.836 -11.102 -2.332 1 96.56 192 VAL A N 1
ATOM 1513 C CA . VAL A 1 192 ? -8.766 -12.203 -2.561 1 96.56 192 VAL A CA 1
ATOM 1514 C C . VAL A 1 192 ? -9.148 -12.836 -1.227 1 96.56 192 VAL A C 1
ATOM 1516 O O . VAL A 1 192 ? -10.312 -13.188 -1.012 1 96.56 192 VAL A O 1
ATOM 1519 N N . THR A 1 193 ? -8.18 -12.953 -0.33 1 94.44 193 THR A N 1
ATOM 1520 C CA . THR A 1 193 ? -8.422 -13.766 0.861 1 94.44 193 THR A CA 1
ATOM 1521 C C . THR A 1 193 ? -8.688 -12.875 2.072 1 94.44 193 THR A C 1
ATOM 1523 O O . THR A 1 193 ? -9.188 -13.344 3.094 1 94.44 193 THR A O 1
ATOM 1526 N N . SER A 1 194 ? -8.219 -11.625 2.049 1 88.25 194 SER A N 1
ATOM 1527 C CA . SER A 1 194 ? -8.344 -10.656 3.133 1 88.25 194 SER A CA 1
ATOM 1528 C C . SER A 1 194 ? -7.512 -11.07 4.344 1 88.25 194 SER A C 1
ATOM 1530 O O . SER A 1 194 ? -7.805 -10.664 5.469 1 88.25 194 SER A O 1
ATOM 1532 N N . GLU A 1 195 ? -6.547 -11.953 4.133 1 90.12 195 GLU A N 1
ATOM 1533 C CA . GLU A 1 195 ? -5.691 -12.391 5.23 1 90.12 195 GLU A CA 1
ATOM 1534 C C . GLU A 1 195 ? -4.621 -11.344 5.543 1 90.12 195 GLU A C 1
ATOM 1536 O O . GLU A 1 195 ? -4.051 -11.344 6.637 1 90.12 195 GLU A O 1
ATOM 1541 N N . ASN A 1 196 ? -4.312 -10.523 4.664 1 90 196 ASN A N 1
ATOM 1542 C CA . ASN A 1 196 ? -3.416 -9.391 4.852 1 90 196 ASN A CA 1
ATOM 1543 C C . ASN A 1 196 ? -2.041 -9.836 5.344 1 90 196 ASN A C 1
ATOM 1545 O O . ASN A 1 196 ? -1.541 -9.336 6.348 1 90 196 ASN A O 1
ATOM 1549 N N . ILE A 1 197 ? -1.437 -10.734 4.617 1 92.81 197 ILE A N 1
ATOM 1550 C CA . ILE A 1 197 ? -0.082 -11.141 4.977 1 92.81 197 ILE A CA 1
ATOM 1551 C C . ILE A 1 197 ? 0.899 -10.023 4.645 1 92.81 197 ILE A C 1
ATOM 1553 O O . ILE A 1 197 ? 0.652 -9.219 3.744 1 92.81 197 ILE A O 1
ATOM 1557 N N . GLU A 1 198 ? 1.96 -9.992 5.418 1 93.94 198 GLU A N 1
ATOM 1558 C CA . GLU A 1 198 ? 3.053 -9.078 5.082 1 93.94 198 GLU A CA 1
ATOM 1559 C C . GLU A 1 198 ? 3.871 -9.609 3.908 1 93.94 198 GLU A C 1
ATOM 1561 O O . GLU A 1 198 ? 4.191 -10.797 3.854 1 93.94 198 GLU A O 1
ATOM 1566 N N . PHE A 1 199 ? 4.137 -8.742 2.891 1 96.69 199 PHE A N 1
ATOM 1567 C CA . PHE A 1 199 ? 4.895 -9.227 1.743 1 96.69 199 PHE A CA 1
ATOM 1568 C C . PHE A 1 199 ? 5.988 -8.234 1.362 1 96.69 199 PHE A C 1
ATOM 1570 O O . PHE A 1 199 ? 6.715 -8.453 0.388 1 96.69 199 PHE A O 1
ATOM 1577 N N . ALA A 1 200 ? 6.082 -7.152 2.062 1 95.75 200 ALA A N 1
ATOM 1578 C CA . ALA A 1 200 ? 7.078 -6.125 1.761 1 95.75 200 ALA A CA 1
ATOM 1579 C C . ALA A 1 200 ? 7.852 -5.727 3.016 1 95.75 200 ALA A C 1
ATOM 1581 O O . ALA A 1 200 ? 7.371 -5.918 4.133 1 95.75 200 ALA A O 1
ATOM 1582 N N . GLN A 1 201 ? 9.039 -5.27 2.846 1 94.81 201 GLN A N 1
ATOM 1583 C CA . GLN A 1 201 ? 9.867 -4.77 3.939 1 94.81 201 GLN A CA 1
ATOM 1584 C C . GLN A 1 201 ? 10.195 -3.291 3.756 1 94.81 201 GLN A C 1
ATOM 1586 O O . GLN A 1 201 ? 10.156 -2.777 2.635 1 94.81 201 GLN A O 1
ATOM 1591 N N . PRO A 1 202 ? 10.516 -2.609 4.879 1 92.81 202 PRO A N 1
ATOM 1592 C CA . PRO A 1 202 ? 10.789 -1.173 4.801 1 92.81 202 PRO A CA 1
ATOM 1593 C C . PRO A 1 202 ? 11.984 -0.849 3.914 1 92.81 202 PRO A C 1
ATOM 1595 O O . PRO A 1 202 ? 12.969 -1.593 3.904 1 92.81 202 PRO A O 1
ATOM 1598 N N . PHE A 1 203 ? 11.867 0.228 3.195 1 94.31 203 PHE A N 1
ATOM 1599 C CA . PHE A 1 203 ? 12.93 0.761 2.352 1 94.31 203 PHE A CA 1
ATOM 1600 C C . PHE A 1 203 ? 12.883 2.283 2.322 1 94.31 203 PHE A C 1
ATOM 1602 O O . PHE A 1 203 ? 11.867 2.873 1.96 1 94.31 203 PHE A O 1
ATOM 1609 N N . PRO A 1 204 ? 13.977 2.918 2.709 1 94.38 204 PRO A N 1
ATOM 1610 C CA . PRO A 1 204 ? 14 4.383 2.721 1 94.38 204 PRO A CA 1
ATOM 1611 C C . PRO A 1 204 ? 14.328 4.977 1.354 1 94.38 204 PRO A C 1
ATOM 1613 O O . PRO A 1 204 ? 15.398 5.562 1.173 1 94.38 204 PRO A O 1
ATOM 1616 N N . GLY A 1 205 ? 13.375 4.938 0.444 1 93.56 205 GLY A N 1
ATOM 1617 C CA . GLY A 1 205 ? 13.586 5.414 -0.914 1 93.56 205 GLY A CA 1
ATOM 1618 C C . GLY A 1 205 ? 14.039 6.863 -0.975 1 93.56 205 GLY A C 1
ATOM 1619 O O . GLY A 1 205 ? 14.805 7.242 -1.864 1 93.56 205 GLY A O 1
ATOM 1620 N N . ILE A 1 206 ? 13.578 7.672 -0.027 1 93.75 206 ILE A N 1
ATOM 1621 C CA . ILE A 1 206 ? 13.883 9.102 -0.007 1 93.75 206 ILE A CA 1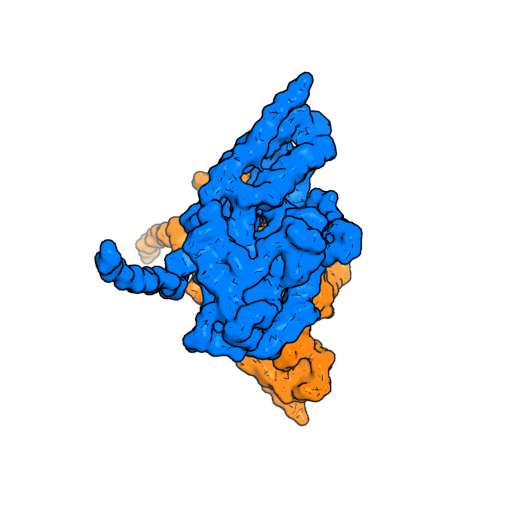
ATOM 1622 C C . ILE A 1 206 ? 15.391 9.305 0.081 1 93.75 206 ILE A C 1
ATOM 1624 O O . ILE A 1 206 ? 15.93 10.273 -0.458 1 93.75 206 ILE A O 1
ATOM 1628 N N . ASP A 1 207 ? 16.125 8.391 0.702 1 93.94 207 ASP A N 1
ATOM 1629 C CA . ASP A 1 207 ? 17.562 8.523 0.905 1 93.94 207 ASP A CA 1
ATOM 1630 C C . ASP A 1 207 ? 18.344 8.195 -0.372 1 93.94 207 ASP A C 1
ATOM 1632 O O . ASP A 1 207 ? 19.531 8.508 -0.486 1 93.94 207 ASP A O 1
ATOM 1636 N N . TYR A 1 208 ? 17.656 7.586 -1.357 1 94.44 208 TYR A N 1
ATOM 1637 C CA . TYR A 1 208 ? 18.375 7.094 -2.523 1 94.44 208 TYR A CA 1
ATOM 1638 C C . TYR A 1 208 ? 17.906 7.793 -3.793 1 94.44 208 TYR A C 1
ATOM 1640 O O . TYR A 1 208 ? 18.547 7.688 -4.84 1 94.44 208 TYR A O 1
ATOM 1648 N N . ALA A 1 209 ? 16.859 8.547 -3.732 1 93.31 209 ALA A N 1
ATOM 1649 C CA . ALA A 1 209 ? 16.266 9.172 -4.91 1 93.31 209 ALA A CA 1
ATOM 1650 C C . ALA A 1 209 ? 17.281 10.047 -5.637 1 93.31 209 ALA A C 1
ATOM 1652 O O . ALA A 1 209 ? 17.531 9.859 -6.828 1 93.31 209 ALA A O 1
ATOM 1653 N N . GLU A 1 210 ? 17.906 10.969 -4.93 1 92.62 210 GLU A N 1
ATOM 1654 C CA . GLU A 1 210 ? 18.891 11.859 -5.535 1 92.62 210 GLU A CA 1
ATOM 1655 C C . GLU A 1 210 ? 20.156 11.086 -5.922 1 92.62 210 GLU A C 1
ATOM 1657 O O . GLU A 1 210 ? 20.703 11.289 -7.008 1 92.62 210 GLU A O 1
ATOM 1662 N N . ARG A 1 211 ? 20.562 10.266 -5.027 1 94.31 211 ARG A N 1
ATOM 1663 C CA . ARG A 1 211 ? 21.797 9.523 -5.258 1 94.31 211 ARG A CA 1
ATOM 1664 C C . ARG A 1 211 ? 21.703 8.656 -6.508 1 94.31 211 ARG A C 1
ATOM 1666 O O . ARG A 1 211 ? 22.656 8.57 -7.285 1 94.31 211 ARG A O 1
ATOM 1673 N N . TRP A 1 212 ? 20.609 8.039 -6.695 1 94.25 212 TRP A N 1
ATOM 1674 C CA . TRP A 1 212 ? 20.422 7.129 -7.816 1 94.25 212 TRP A CA 1
ATOM 1675 C C . TRP A 1 212 ? 19.906 7.871 -9.047 1 94.25 212 TRP A C 1
ATOM 1677 O O . TRP A 1 212 ? 19.938 7.34 -10.156 1 94.25 212 TRP A O 1
ATOM 1687 N N . GLY A 1 213 ? 19.406 9.078 -8.781 1 92 213 GLY A N 1
ATOM 1688 C CA . GLY A 1 213 ? 18.828 9.852 -9.867 1 92 213 GLY A CA 1
ATOM 1689 C C . GLY A 1 213 ? 17.453 9.359 -10.289 1 92 213 GLY A C 1
ATOM 1690 O O . GLY A 1 213 ? 17.062 9.516 -11.445 1 92 213 GLY A O 1
ATOM 1691 N N . ILE A 1 214 ? 16.734 8.695 -9.398 1 90.38 214 ILE A N 1
ATOM 1692 C CA . ILE A 1 214 ? 15.43 8.125 -9.68 1 90.38 214 ILE A CA 1
ATOM 1693 C C . ILE A 1 214 ? 14.375 8.781 -8.789 1 90.38 214 ILE A C 1
ATOM 1695 O O . ILE A 1 214 ? 14.125 8.32 -7.672 1 90.38 214 ILE A O 1
ATOM 1699 N N . ASP A 1 215 ? 13.625 9.703 -9.367 1 88.06 215 ASP A N 1
ATOM 1700 C CA . ASP A 1 215 ? 12.664 10.477 -8.578 1 88.06 215 ASP A CA 1
ATOM 1701 C C . ASP A 1 215 ? 11.555 9.586 -8.031 1 88.06 215 ASP A C 1
ATOM 1703 O O . ASP A 1 215 ? 11.023 9.836 -6.949 1 88.06 215 ASP A O 1
ATOM 1707 N N . ALA A 1 216 ? 11.281 8.531 -8.672 1 86 216 ALA A N 1
ATOM 1708 C CA . ALA A 1 216 ? 10.234 7.609 -8.242 1 86 216 ALA A CA 1
ATOM 1709 C C . ALA A 1 216 ? 10.555 7.02 -6.871 1 86 216 ALA A C 1
ATOM 1711 O O . ALA A 1 216 ? 9.656 6.582 -6.152 1 86 216 ALA A O 1
ATOM 1712 N N . CYS A 1 217 ? 11.781 7.062 -6.492 1 91.44 217 CYS A N 1
ATOM 1713 C CA . CYS A 1 217 ? 12.195 6.516 -5.203 1 91.44 217 CYS A CA 1
ATOM 1714 C C . CYS A 1 217 ? 11.594 7.309 -4.055 1 91.44 217 CYS A C 1
ATOM 1716 O O . CYS A 1 217 ? 11.43 6.789 -2.949 1 91.44 217 CYS A O 1
ATOM 1718 N N . TYR A 1 218 ? 11.211 8.547 -4.324 1 91.31 218 TYR A N 1
AT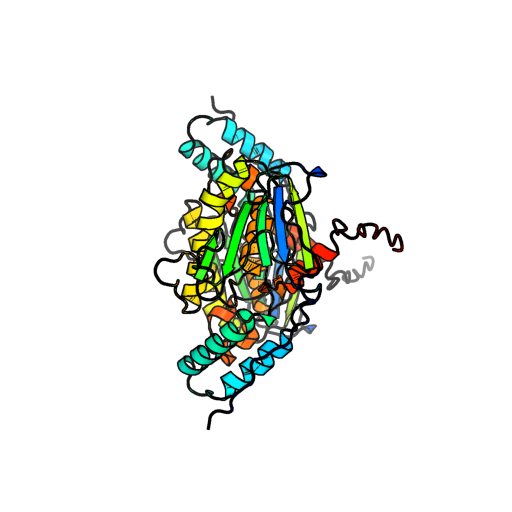OM 1719 C CA . TYR A 1 218 ? 10.57 9.352 -3.285 1 91.31 218 TYR A CA 1
ATOM 1720 C C . TYR A 1 218 ? 9.242 8.734 -2.857 1 91.31 218 TYR A C 1
ATOM 1722 O O . TYR A 1 218 ? 8.75 9.016 -1.764 1 91.31 218 TYR A O 1
ATOM 1730 N N . LEU A 1 219 ? 8.734 7.879 -3.688 1 88.44 219 LEU A N 1
ATOM 1731 C CA . LEU A 1 219 ? 7.414 7.305 -3.434 1 88.44 219 LEU A CA 1
ATOM 1732 C C . LEU A 1 219 ? 7.535 5.852 -2.98 1 88.44 219 LEU A C 1
ATOM 1734 O O . LEU A 1 219 ? 6.562 5.094 -3.051 1 88.44 219 LEU A O 1
ATOM 1738 N N . LEU A 1 220 ? 8.727 5.512 -2.557 1 89.5 220 LEU A N 1
ATOM 1739 C CA . LEU A 1 220 ? 8.953 4.133 -2.143 1 89.5 220 LEU A CA 1
ATOM 1740 C C . LEU A 1 220 ? 9.352 4.062 -0.671 1 89.5 220 LEU A C 1
ATOM 1742 O O . LEU A 1 220 ? 10.422 4.543 -0.29 1 89.5 220 LEU A O 1
ATOM 1746 N N . SER A 1 221 ? 8.461 3.467 0.102 1 91.06 221 SER A N 1
ATOM 1747 C CA . SER A 1 221 ? 8.828 3.277 1.503 1 91.06 221 SER A CA 1
ATOM 1748 C C . SER A 1 221 ? 8.938 1.798 1.851 1 91.06 221 SER A C 1
ATOM 1750 O O . SER A 1 221 ? 9.367 1.444 2.953 1 91.06 221 SER A O 1
ATOM 1752 N N . ARG A 1 222 ? 8.508 0.937 0.947 1 92.44 222 ARG A N 1
ATOM 1753 C CA . ARG A 1 222 ? 8.57 -0.509 1.132 1 92.44 222 ARG A CA 1
ATOM 1754 C C . ARG A 1 222 ? 8.883 -1.216 -0.184 1 92.44 222 ARG A C 1
ATOM 1756 O O . ARG A 1 222 ? 8.57 -0.698 -1.26 1 92.44 222 ARG A O 1
ATOM 1763 N N . ILE A 1 223 ? 9.484 -2.338 -0.063 1 93.25 223 ILE A N 1
ATOM 1764 C CA . ILE A 1 223 ? 9.781 -3.162 -1.229 1 93.25 223 ILE A CA 1
ATOM 1765 C C . ILE A 1 223 ? 9.289 -4.59 -0.992 1 93.25 223 ILE A C 1
ATOM 1767 O O . ILE A 1 223 ? 9.57 -5.184 0.05 1 93.25 223 ILE A O 1
ATOM 1771 N N . ALA A 1 224 ? 8.523 -5.047 -1.954 1 96.06 224 ALA A N 1
ATOM 1772 C CA . ALA A 1 224 ? 8.031 -6.418 -1.875 1 96.06 224 ALA A CA 1
ATOM 1773 C C . ALA A 1 224 ? 9.172 -7.418 -2.006 1 96.06 224 ALA A C 1
ATOM 1775 O O . ALA A 1 224 ? 10.094 -7.223 -2.805 1 96.06 224 ALA A O 1
ATOM 1776 N N . ASP A 1 225 ? 9.117 -8.484 -1.22 1 95.69 225 ASP A N 1
ATOM 1777 C CA . ASP A 1 225 ? 10.211 -9.43 -1.055 1 95.69 225 ASP A CA 1
ATOM 1778 C C . ASP A 1 225 ? 9.68 -10.844 -0.822 1 95.69 225 ASP A C 1
ATOM 1780 O O . ASP A 1 225 ? 9.016 -11.109 0.185 1 95.69 225 ASP A O 1
ATOM 1784 N N . PRO A 1 226 ? 10.062 -11.742 -1.717 1 95.5 226 PRO A N 1
ATOM 1785 C CA . PRO A 1 226 ? 9.594 -13.109 -1.504 1 95.5 226 PRO A CA 1
ATOM 1786 C C . PRO A 1 226 ? 10.07 -13.695 -0.175 1 95.5 226 PRO A C 1
ATOM 1788 O O . PRO A 1 226 ? 9.43 -14.602 0.37 1 95.5 226 PRO A O 1
ATOM 1791 N N . GLY A 1 227 ? 11.156 -13.203 0.308 1 94 227 GLY A N 1
ATOM 1792 C CA . GLY A 1 227 ? 11.586 -13.602 1.639 1 94 227 GLY A CA 1
ATOM 1793 C C . GLY A 1 227 ? 10.625 -13.172 2.73 1 94 227 GLY A C 1
ATOM 1794 O O . GLY A 1 227 ? 10.461 -13.875 3.73 1 94 227 GLY A O 1
ATOM 1795 N N . VAL A 1 228 ? 10.008 -12.023 2.549 1 95.5 228 VAL A N 1
ATOM 1796 C CA . VAL A 1 228 ? 9.016 -11.539 3.51 1 95.5 228 VAL A CA 1
ATOM 1797 C C . VAL A 1 228 ? 7.762 -12.406 3.438 1 95.5 228 VAL A C 1
ATOM 1799 O O . VAL A 1 228 ? 7.156 -12.719 4.465 1 95.5 228 VAL A O 1
ATOM 1802 N N . ILE A 1 229 ? 7.398 -12.758 2.268 1 95.75 229 ILE A N 1
ATOM 1803 C CA . ILE A 1 229 ? 6.27 -13.672 2.125 1 95.75 229 ILE A CA 1
ATOM 1804 C C . ILE A 1 229 ? 6.574 -14.984 2.842 1 95.75 229 ILE A C 1
ATOM 1806 O O . ILE A 1 229 ? 5.734 -15.508 3.584 1 95.75 229 ILE A O 1
ATOM 1810 N N . ALA A 1 230 ? 7.75 -15.492 2.604 1 93.75 230 ALA A N 1
ATOM 1811 C CA . ALA A 1 230 ? 8.164 -16.719 3.283 1 93.75 230 ALA A CA 1
ATOM 1812 C C . ALA A 1 230 ? 8.07 -16.562 4.797 1 93.75 230 ALA A C 1
ATOM 1814 O O . ALA A 1 230 ? 7.574 -17.453 5.492 1 93.75 230 ALA A O 1
ATOM 1815 N N . GLU A 1 231 ? 8.547 -15.469 5.336 1 93.75 231 GLU A N 1
ATOM 1816 C CA . GLU A 1 231 ? 8.469 -15.188 6.766 1 93.75 231 GLU A CA 1
ATOM 1817 C C . GLU A 1 231 ? 7.027 -15.203 7.258 1 93.75 231 GLU A C 1
ATOM 1819 O O . GLU A 1 231 ? 6.727 -15.773 8.312 1 93.75 231 GLU A O 1
ATOM 1824 N N . SER A 1 232 ? 6.164 -14.555 6.566 1 94.12 232 SER A N 1
ATOM 1825 C CA . SER A 1 232 ? 4.754 -14.477 6.934 1 94.12 232 SER A CA 1
ATOM 1826 C C . SER A 1 232 ? 4.109 -15.859 6.938 1 94.12 232 SER A C 1
ATOM 1828 O O . SER A 1 232 ? 3.293 -16.156 7.809 1 94.12 232 SER A O 1
ATOM 1830 N N . LEU A 1 233 ? 4.484 -16.641 5.957 1 93.06 233 LEU A N 1
ATOM 1831 C CA . LEU A 1 233 ? 3.885 -17.953 5.824 1 93.06 233 LEU A CA 1
ATOM 1832 C C . LEU A 1 233 ? 4.457 -18.922 6.855 1 93.06 233 LEU A C 1
ATOM 1834 O O . LEU A 1 233 ? 3.812 -19.906 7.215 1 93.06 233 LEU A O 1
ATOM 1838 N N . SER A 1 234 ? 5.645 -18.609 7.328 1 88.56 234 SER A N 1
ATOM 1839 C CA . SER A 1 234 ? 6.289 -19.469 8.305 1 88.56 234 SER A CA 1
ATOM 1840 C C . SER A 1 234 ? 5.637 -19.344 9.68 1 88.56 234 SER A C 1
ATOM 1842 O O . SER A 1 234 ? 5.719 -20.25 10.5 1 88.56 234 SER A O 1
ATOM 1844 N N . ILE A 1 235 ? 5.191 -18.109 10.016 1 76.44 235 ILE A N 1
ATOM 1845 C CA . ILE A 1 235 ? 4.543 -17.859 11.297 1 76.44 235 ILE A CA 1
ATOM 1846 C C . ILE A 1 235 ? 3.131 -18.438 11.281 1 76.44 235 ILE A C 1
ATOM 1848 O O . ILE A 1 235 ? 2.611 -18.859 12.32 1 76.44 235 ILE A O 1
ATOM 1852 N N . THR A 1 236 ? 2.578 -18.172 10.227 1 57.91 236 THR A N 1
ATOM 1853 C CA . THR A 1 236 ? 1.231 -18.719 10.148 1 57.91 236 THR A CA 1
ATOM 1854 C C . THR A 1 236 ? 1.261 -20.25 10.289 1 57.91 236 THR A C 1
ATOM 1856 O O . THR A 1 236 ? 1.923 -20.938 9.508 1 57.91 236 THR A O 1
ATOM 1859 N N . ASP A 1 237 ? 1.735 -20.875 11.516 1 45.94 237 ASP A N 1
ATOM 1860 C CA . ASP A 1 237 ? 1.525 -22.297 11.773 1 45.94 237 ASP A CA 1
ATOM 1861 C C . ASP A 1 237 ? 0.437 -22.859 10.867 1 45.94 237 ASP A C 1
ATOM 1863 O O . ASP A 1 237 ? -0.267 -23.797 11.242 1 45.94 237 ASP A O 1
ATOM 1867 N N . ILE A 1 238 ? 0.008 -22.344 9.984 1 39.28 238 ILE A N 1
ATOM 1868 C CA . ILE A 1 238 ? -0.677 -23.297 9.109 1 39.28 238 ILE A CA 1
ATOM 1869 C C . ILE A 1 238 ? 0.338 -24.25 8.484 1 39.28 238 ILE A C 1
ATOM 1871 O O . ILE A 1 238 ? 1.036 -23.891 7.535 1 39.28 238 ILE A O 1
ATOM 1875 N N . GLY A 1 239 ? 1.446 -24.688 9.18 1 32.53 239 GLY A N 1
ATOM 1876 C CA . GLY A 1 239 ? 2.549 -25.625 9.047 1 32.53 239 GLY A CA 1
ATOM 1877 C C . GLY A 1 239 ? 2.209 -26.828 8.188 1 32.53 239 GLY A C 1
ATOM 1878 O O . GLY A 1 239 ? 1.169 -27.469 8.375 1 32.53 239 GLY A O 1
ATOM 1879 N N . TYR A 1 240 ? 2.686 -26.969 7.07 1 32 240 TYR A N 1
ATOM 1880 C CA . TYR A 1 240 ? 2.973 -28.266 6.469 1 32 240 TYR A CA 1
ATOM 1881 C C . TYR A 1 240 ? 3.803 -29.125 7.41 1 32 240 TYR A C 1
ATOM 1883 O O . TYR A 1 240 ? 4.195 -30.25 7.055 1 32 240 TYR A O 1
ATOM 1891 N N . ASP A 1 241 ? 4.41 -28.688 8.469 1 32.03 241 ASP A N 1
ATOM 1892 C CA . ASP A 1 241 ? 5.285 -29.75 8.961 1 32.03 241 ASP A CA 1
ATOM 1893 C C . ASP A 1 241 ? 4.477 -30.953 9.414 1 32.03 241 ASP A C 1
ATOM 1895 O O . ASP A 1 241 ? 4.434 -31.266 10.609 1 32.03 241 ASP A O 1
ATOM 1899 N N . ARG A 1 242 ? 3.35 -31.266 9.148 1 32 242 ARG A N 1
ATOM 1900 C CA . ARG A 1 242 ? 3.396 -32.656 9.531 1 32 242 ARG A CA 1
ATOM 1901 C C . ARG A 1 242 ? 4.418 -33.438 8.688 1 32 242 ARG A C 1
ATOM 1903 O O . ARG A 1 242 ? 4.367 -33.406 7.461 1 32 242 ARG A O 1
ATOM 1910 N N . PRO A 1 243 ? 5.688 -33.531 9.156 1 30.31 243 PRO A N 1
ATOM 1911 C CA . PRO A 1 243 ? 6.52 -34.5 8.453 1 30.31 243 PRO A CA 1
ATOM 1912 C C . PRO A 1 243 ? 5.711 -35.656 7.875 1 30.31 243 PRO A C 1
ATOM 1914 O O . PRO A 1 243 ? 4.805 -36.188 8.539 1 30.31 243 PRO A O 1
ATOM 1917 N N . VAL A 1 244 ? 5.477 -35.781 6.691 1 29.12 244 VAL A N 1
ATOM 1918 C CA . VAL A 1 244 ? 5.133 -37.156 6.305 1 29.12 244 VAL A CA 1
ATOM 1919 C C . VAL A 1 244 ? 5.992 -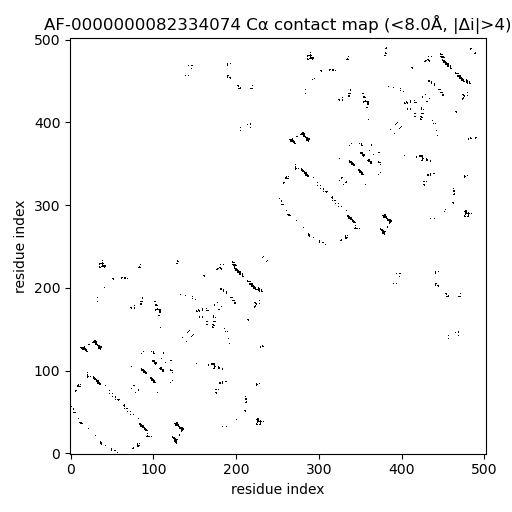38.125 7.09 1 29.12 244 VAL A C 1
ATOM 1921 O O . VAL A 1 244 ? 7.211 -37.969 7.176 1 29.12 244 VAL A O 1
ATOM 1924 N N . ASN A 1 245 ? 5.469 -38.688 8.148 1 28.06 245 ASN A N 1
ATOM 1925 C CA . ASN A 1 245 ? 6.059 -39.875 8.727 1 28.06 245 ASN A CA 1
ATOM 1926 C C . ASN A 1 245 ? 6.715 -40.75 7.664 1 28.06 245 ASN A C 1
ATOM 1928 O O . ASN A 1 245 ? 6.031 -41.312 6.805 1 28.06 245 ASN A O 1
ATOM 1932 N N . ARG A 1 246 ? 7.957 -40.469 7.227 1 29.89 246 ARG A N 1
ATOM 1933 C CA . ARG A 1 246 ? 8.75 -41.5 6.559 1 29.89 246 ARG A CA 1
ATOM 1934 C C . ARG A 1 246 ? 8.812 -42.781 7.398 1 29.89 246 ARG A C 1
ATOM 1936 O O . ARG A 1 246 ? 9.289 -42.75 8.539 1 29.89 246 ARG A O 1
ATOM 1943 N N . ASP A 1 247 ? 7.852 -43.688 7.262 1 27.78 247 ASP A N 1
ATOM 1944 C CA . ASP A 1 247 ? 8.094 -45.062 7.637 1 27.78 247 ASP A CA 1
ATOM 1945 C C . ASP A 1 247 ? 9.445 -45.562 7.113 1 27.78 247 ASP A C 1
ATOM 1947 O O . ASP A 1 247 ? 9.633 -45.688 5.902 1 27.78 247 ASP A O 1
ATOM 1951 N N . THR A 1 248 ? 10.594 -45.125 7.602 1 28.52 248 THR A N 1
ATOM 1952 C CA . THR A 1 248 ? 11.883 -45.781 7.48 1 28.52 248 THR A CA 1
ATOM 1953 C C . THR A 1 248 ? 11.781 -47.25 7.887 1 28.52 248 THR A C 1
ATOM 1955 O O . THR A 1 248 ? 11.953 -47.594 9.055 1 28.52 248 THR A O 1
ATOM 1958 N N . SER A 1 249 ? 10.758 -48 7.332 1 23.53 249 SER A N 1
ATOM 1959 C CA . SER A 1 249 ? 11.031 -49.438 7.453 1 23.53 249 SER A CA 1
ATOM 1960 C C . SER A 1 249 ? 12.312 -49.812 6.73 1 23.53 249 SER A C 1
ATOM 1962 O O . SER A 1 249 ? 12.602 -49.281 5.645 1 23.53 249 SER A O 1
ATOM 1964 N N . PRO A 1 250 ? 13.281 -50.344 7.445 1 33.28 250 PRO A N 1
ATOM 1965 C CA . PRO A 1 250 ? 14.461 -51 6.891 1 33.28 250 PRO A CA 1
ATOM 1966 C C . PRO A 1 250 ? 14.125 -51.906 5.699 1 33.28 250 PRO A C 1
ATOM 1968 O O . PRO A 1 250 ? 13.172 -52.688 5.758 1 33.28 250 PRO A O 1
ATOM 1971 N N . ALA A 1 251 ? 14.43 -51.469 4.512 1 23.61 251 ALA A N 1
ATOM 1972 C CA . ALA A 1 251 ? 14.688 -52.625 3.654 1 23.61 251 ALA A CA 1
ATOM 1973 C C . ALA A 1 251 ? 16.062 -53.219 3.926 1 23.61 251 ALA A C 1
ATOM 1975 O O . ALA A 1 251 ? 17 -52.5 4.273 1 23.61 251 ALA A O 1
ATOM 1976 N N . MET B 1 1 ? -40.875 4.805 -0.285 1 37.03 1 MET B N 1
ATOM 1977 C CA . MET B 1 1 ? -40.219 5.773 0.605 1 37.03 1 MET B CA 1
ATOM 1978 C C . MET B 1 1 ? -38.875 5.273 1.061 1 37.03 1 MET B C 1
ATOM 1980 O O . MET B 1 1 ? -38.75 4.219 1.692 1 37.03 1 MET B O 1
ATOM 1984 N N . LYS B 1 2 ? -37.781 5.648 0.393 1 57.34 2 LYS B N 1
ATOM 1985 C CA . LYS B 1 2 ? -36.469 5.125 0.754 1 57.34 2 LYS B CA 1
ATOM 1986 C C . LYS B 1 2 ? -36.125 5.484 2.193 1 57.34 2 LYS B C 1
ATOM 1988 O O . LYS B 1 2 ? -36.312 6.625 2.619 1 57.34 2 LYS B O 1
ATOM 1993 N N . ASN B 1 3 ? -36 4.461 3.037 1 59.31 3 ASN B N 1
ATOM 1994 C CA . ASN B 1 3 ? -35.719 4.602 4.461 1 59.31 3 ASN B CA 1
ATOM 1995 C C . ASN B 1 3 ? -34.438 5.398 4.703 1 59.31 3 ASN B C 1
ATOM 1997 O O . ASN B 1 3 ? -33.406 5.137 4.078 1 59.31 3 ASN B O 1
ATOM 2001 N N . HIS B 1 4 ? -34.625 6.547 5.27 1 66.12 4 HIS B N 1
ATOM 2002 C CA . HIS B 1 4 ? -33.469 7.363 5.66 1 66.12 4 HIS B CA 1
ATOM 2003 C C . HIS B 1 4 ? -32.562 6.605 6.609 1 66.12 4 HIS B C 1
ATOM 2005 O O . HIS B 1 4 ? -33 6.09 7.637 1 66.12 4 HIS B O 1
ATOM 2011 N N . VAL B 1 5 ? -31.406 6.23 6.195 1 67.19 5 VAL B N 1
ATOM 2012 C CA . VAL B 1 5 ? -30.406 5.594 7.051 1 67.19 5 VAL B CA 1
ATOM 2013 C C . VAL B 1 5 ? -29.578 6.664 7.758 1 67.19 5 VAL B C 1
ATOM 2015 O O . VAL B 1 5 ? -29 7.543 7.109 1 67.19 5 VAL B O 1
ATOM 2018 N N . ASP B 1 6 ? -29.594 6.727 9.156 1 72.56 6 ASP B N 1
ATOM 2019 C CA . ASP B 1 6 ? -28.75 7.629 9.938 1 72.56 6 ASP B CA 1
ATOM 2020 C C . ASP B 1 6 ? -27.266 7.266 9.797 1 72.56 6 ASP B C 1
ATOM 2022 O O . ASP B 1 6 ? -26.844 6.184 10.211 1 72.56 6 ASP B O 1
ATOM 2026 N N . LEU B 1 7 ? -26.516 8.078 9.242 1 72.56 7 LEU B N 1
ATOM 2027 C CA . LEU B 1 7 ? -25.109 7.789 8.945 1 72.56 7 LEU B CA 1
ATOM 2028 C C . LEU B 1 7 ? -24.203 8.328 10.055 1 72.56 7 LEU B C 1
ATOM 2030 O O . LEU B 1 7 ? -22.984 8.164 9.992 1 72.56 7 LEU B O 1
ATOM 2034 N N . LYS B 1 8 ? -24.859 8.891 11.055 1 67.75 8 LYS B N 1
ATOM 2035 C CA . LYS B 1 8 ? -24.047 9.422 12.141 1 67.75 8 LYS B CA 1
ATOM 2036 C C . LYS B 1 8 ? -23.469 8.297 13 1 67.75 8 LYS B C 1
ATOM 2038 O O . LYS B 1 8 ? -24.219 7.445 13.492 1 67.75 8 LYS B O 1
ATOM 2043 N N . ILE B 1 9 ? -22.094 8.195 12.984 1 68.25 9 ILE B N 1
ATOM 2044 C CA . ILE B 1 9 ? -21.359 7.273 13.852 1 68.25 9 ILE B CA 1
ATOM 2045 C C . ILE B 1 9 ? -20.5 8.062 14.836 1 68.25 9 ILE B C 1
ATOM 2047 O O . ILE B 1 9 ? -19.75 8.961 14.445 1 68.25 9 ILE B O 1
ATOM 2051 N N . GLU B 1 10 ? -20.828 7.926 16.125 1 62.78 10 GLU B N 1
ATOM 2052 C CA . GLU B 1 10 ? -20.047 8.664 17.109 1 62.78 10 GLU B CA 1
ATOM 2053 C C . GLU B 1 10 ? -18.781 7.914 17.5 1 62.78 10 GLU B C 1
ATOM 2055 O O . GLU B 1 10 ? -18.844 6.785 17.984 1 62.78 10 GLU B O 1
ATOM 2060 N N . TRP B 1 11 ? -17.75 8.422 16.953 1 63.44 11 TRP B N 1
ATOM 2061 C CA . TRP B 1 11 ? -16.469 7.895 17.406 1 63.44 11 TRP B CA 1
ATOM 2062 C C . TRP B 1 11 ? -15.867 8.797 18.484 1 63.44 11 TRP B C 1
ATOM 2064 O O . TRP B 1 11 ? -16.047 10.016 18.453 1 63.44 11 TRP B O 1
ATOM 2074 N N . GLU B 1 12 ? -15.523 8.148 19.609 1 53.88 12 GLU B N 1
ATOM 2075 C CA . GLU B 1 12 ? -15 8.945 20.703 1 53.88 12 GLU B CA 1
ATOM 2076 C C . GLU B 1 12 ? -13.758 9.719 20.281 1 53.88 12 GLU B C 1
ATOM 2078 O O . GLU B 1 12 ? -12.828 9.148 19.719 1 53.88 12 GLU B O 1
ATOM 2083 N N . HIS B 1 13 ? -13.945 10.844 20.078 1 60.81 13 HIS B N 1
ATOM 2084 C CA . HIS B 1 13 ? -12.867 11.805 19.875 1 60.81 13 HIS B CA 1
ATOM 2085 C C . HIS B 1 13 ? -12.516 12.531 21.172 1 60.81 13 HIS B C 1
ATOM 2087 O O . HIS B 1 13 ? -13.164 13.523 21.516 1 60.81 13 HIS B O 1
ATOM 2093 N N . PRO B 1 14 ? -11.977 11.68 22.062 1 52.22 14 PRO B N 1
ATOM 2094 C CA . PRO B 1 14 ? -11.75 12.617 23.156 1 52.22 14 PRO B CA 1
ATOM 2095 C C . PRO B 1 14 ? -11.219 13.969 22.688 1 52.22 14 PRO B C 1
ATOM 2097 O O . PRO B 1 14 ? -10.43 14.031 21.75 1 52.22 14 PRO B O 1
ATOM 2100 N N . ASP B 1 15 ? -12.008 14.984 22.781 1 50.81 15 ASP B N 1
ATOM 2101 C CA . ASP B 1 15 ? -11.516 16.344 22.578 1 50.81 15 ASP B CA 1
ATOM 2102 C C . ASP B 1 15 ? -9.992 16.406 22.734 1 50.81 15 ASP B C 1
ATOM 2104 O O . ASP B 1 15 ? -9.406 15.578 23.438 1 50.81 15 ASP B O 1
ATOM 2108 N N . SER B 1 16 ? -9.367 17.234 21.703 1 59.28 16 SER B N 1
ATOM 2109 C CA . SER B 1 16 ? -8.039 17.812 21.516 1 59.28 16 SER B CA 1
ATOM 2110 C C . SER B 1 16 ? -7.383 18.125 22.859 1 59.28 16 SER B C 1
ATOM 2112 O O . SER B 1 16 ? -7.641 19.172 23.469 1 59.28 16 SER B O 1
ATOM 2114 N N . LEU B 1 17 ? -6.91 16.984 23.359 1 69.5 17 LEU B N 1
ATOM 2115 C CA . LEU B 1 17 ? -6.406 16.953 24.719 1 69.5 17 LEU B CA 1
ATOM 2116 C C . LEU B 1 17 ? -5.082 17.703 24.828 1 69.5 17 LEU B C 1
ATOM 2118 O O . LEU B 1 17 ? -4.785 18.312 25.859 1 69.5 17 LEU B O 1
ATOM 2122 N N . HIS B 1 18 ? -4.422 17.734 23.703 1 86.5 18 HIS B N 1
ATOM 2123 C CA . HIS B 1 18 ? -3.07 18.281 23.766 1 86.5 18 HIS B CA 1
ATOM 2124 C C . HIS B 1 18 ? -2.875 19.375 22.703 1 86.5 18 HIS B C 1
ATOM 2126 O O . HIS B 1 18 ? -3.531 19.359 21.672 1 86.5 18 HIS B O 1
ATOM 2132 N N . LYS B 1 19 ? -2.213 20.266 23.172 1 90.25 19 LYS B N 1
ATOM 2133 C CA . LYS B 1 19 ? -1.765 21.297 22.234 1 90.25 19 LYS B CA 1
ATOM 2134 C C . LYS B 1 19 ? -0.243 21.406 22.219 1 90.25 19 LYS B C 1
ATOM 2136 O O . LYS B 1 19 ? 0.402 21.234 23.266 1 90.25 19 LYS B O 1
ATOM 2141 N N . ASN B 1 20 ? 0.314 21.578 21.078 1 93.12 20 ASN B N 1
ATOM 2142 C CA . ASN B 1 20 ? 1.748 21.766 20.891 1 93.12 20 ASN B CA 1
ATOM 2143 C C . ASN B 1 20 ? 2.037 22.672 19.688 1 93.12 20 ASN B C 1
ATOM 2145 O O . ASN B 1 20 ? 2.342 22.188 18.594 1 93.12 20 ASN B O 1
ATOM 2149 N N . PRO B 1 21 ? 1.972 23.969 19.984 1 94.88 21 PRO B N 1
ATOM 2150 C CA . PRO B 1 21 ? 1.977 24.906 18.875 1 94.88 21 PRO B CA 1
ATOM 2151 C C . PRO B 1 21 ? 3.361 25.078 18.25 1 94.88 21 PRO B C 1
ATOM 2153 O O . PRO B 1 21 ? 3.494 25.703 17.188 1 94.88 21 PRO B O 1
ATOM 2156 N N . THR B 1 22 ? 4.477 24.547 18.984 1 95.56 22 THR B N 1
ATOM 2157 C CA . THR B 1 22 ? 5.793 24.859 18.453 1 95.56 22 THR B CA 1
ATOM 2158 C C . THR B 1 22 ? 6.637 23.609 18.297 1 95.56 22 THR B C 1
ATOM 2160 O O . THR B 1 22 ? 7.816 23.672 17.938 1 95.56 22 THR B O 1
ATOM 2163 N N . GLY B 1 23 ? 6.098 22.438 18.594 1 95.44 23 GLY B N 1
ATOM 2164 C CA . GLY B 1 23 ? 6.871 21.219 18.531 1 95.44 23 GLY B CA 1
ATOM 2165 C C . GLY B 1 23 ? 7.75 20.984 19.75 1 95.44 23 GLY B C 1
ATOM 2166 O O . GLY B 1 23 ? 7.426 21.453 20.844 1 95.44 23 GLY B O 1
ATOM 2167 N N . ASP B 1 24 ? 8.742 20.156 19.625 1 94.81 24 ASP B N 1
ATOM 2168 C CA . ASP B 1 24 ? 9.625 19.766 20.719 1 94.81 24 ASP B CA 1
ATOM 2169 C C . ASP B 1 24 ? 11.039 20.312 20.516 1 94.81 24 ASP B C 1
ATOM 2171 O O . ASP B 1 24 ? 11.82 19.734 19.75 1 94.81 24 ASP B O 1
ATOM 2175 N N . PRO B 1 25 ? 11.453 21.281 21.266 1 94.88 25 PRO B N 1
ATOM 2176 C CA . PRO B 1 25 ? 12.766 21.891 21.078 1 94.88 25 PRO B CA 1
ATOM 2177 C C . PRO B 1 25 ? 13.914 20.906 21.281 1 94.88 25 PRO B C 1
ATOM 2179 O O . PRO B 1 25 ? 14.984 21.047 20.688 1 94.88 25 PRO B O 1
ATOM 2182 N N . SER B 1 26 ? 13.742 19.906 22.047 1 94 26 SER B N 1
ATOM 2183 C CA . SER B 1 26 ? 14.812 18.953 22.344 1 94 26 SER B CA 1
ATOM 2184 C C . SER B 1 26 ? 15.164 18.109 21.125 1 94 26 SER B C 1
ATOM 2186 O O . SER B 1 26 ? 16.25 17.547 21.047 1 94 26 SER B O 1
ATOM 2188 N N . ILE B 1 27 ? 14.359 18.047 20.172 1 94.75 27 ILE B N 1
ATOM 2189 C CA . ILE B 1 27 ? 14.555 17.266 18.953 1 94.75 27 ILE B CA 1
ATOM 2190 C C . ILE B 1 27 ? 15.289 18.094 17.906 1 94.75 27 ILE B C 1
ATOM 2192 O O . ILE B 1 27 ? 15.914 17.547 17 1 94.75 27 ILE B O 1
ATOM 2196 N N . GLY B 1 28 ? 15.203 19.422 18.078 1 95.06 28 GLY B N 1
ATOM 2197 C CA . GLY B 1 28 ? 15.758 20.328 17.094 1 95.06 28 GLY B CA 1
ATOM 2198 C C . GLY B 1 28 ? 14.805 20.625 15.945 1 95.06 28 GLY B C 1
ATOM 2199 O O . GLY B 1 28 ? 13.734 20.031 15.852 1 95.06 28 GLY B O 1
ATOM 2200 N N . TYR B 1 29 ? 15.188 21.641 15.133 1 97.19 29 TYR B N 1
ATOM 2201 C CA . TYR B 1 29 ? 14.359 22.078 14.016 1 97.19 29 TYR B CA 1
ATOM 2202 C C . TYR B 1 29 ? 15.148 22.062 12.711 1 97.19 29 TYR B C 1
ATOM 2204 O O . TYR B 1 29 ? 16.359 22.297 12.711 1 97.19 29 TYR B O 1
ATOM 2212 N N . PRO B 1 30 ? 14.555 21.828 11.648 1 98.12 30 PRO B N 1
ATOM 2213 C CA . PRO B 1 30 ? 13.133 21.531 11.484 1 98.12 30 PRO B CA 1
ATOM 2214 C C . PRO B 1 30 ? 12.758 20.141 11.992 1 98.12 30 PRO B C 1
ATOM 2216 O O . PRO B 1 30 ? 13.617 19.266 12.117 1 98.12 30 PRO B O 1
ATOM 2219 N N . GLN B 1 31 ? 11.531 19.969 12.367 1 98.25 31 GLN B N 1
ATOM 2220 C CA . GLN B 1 31 ? 10.984 18.688 12.812 1 98.25 31 GLN B CA 1
ATOM 2221 C C . GLN B 1 31 ? 9.625 18.422 12.18 1 98.25 31 GLN B C 1
ATOM 2223 O O . GLN B 1 31 ? 8.867 19.359 11.906 1 98.25 31 GLN B O 1
ATOM 2228 N N . ILE B 1 32 ? 9.344 17.188 11.875 1 98.19 32 ILE B N 1
ATOM 2229 C CA . ILE B 1 32 ? 8.062 16.766 11.305 1 98.19 32 ILE B CA 1
ATOM 2230 C C . ILE B 1 32 ? 7.23 16.062 12.367 1 98.19 32 ILE B C 1
ATOM 2232 O O . ILE B 1 32 ? 7.773 15.328 13.203 1 98.19 32 ILE B O 1
ATOM 2236 N N . CYS B 1 33 ? 5.926 16.359 12.266 1 97.44 33 CYS B N 1
ATOM 2237 C CA . CYS B 1 33 ? 4.965 15.867 13.242 1 97.44 33 CYS B CA 1
ATOM 2238 C C . CYS B 1 33 ? 3.744 15.273 12.555 1 97.44 33 CYS B C 1
ATOM 2240 O O . CYS B 1 33 ? 3.197 15.859 11.617 1 97.44 33 CYS B O 1
ATOM 2242 N N . ILE B 1 34 ? 3.412 14.023 12.953 1 97.81 34 ILE B N 1
ATOM 2243 C CA . ILE B 1 34 ? 2.113 13.469 12.578 1 97.81 34 ILE B CA 1
ATOM 2244 C C . ILE B 1 34 ? 1.166 13.539 13.773 1 97.81 34 ILE B C 1
ATOM 2246 O O . ILE B 1 34 ? 1.545 13.188 14.898 1 97.81 34 ILE B O 1
ATOM 2250 N N . ARG B 1 35 ? -0.085 14.039 13.492 1 95.06 35 ARG B N 1
ATOM 2251 C CA . ARG B 1 35 ? -1.084 14.203 14.547 1 95.06 35 ARG B CA 1
ATOM 2252 C C . ARG B 1 35 ? -2.389 13.508 14.172 1 95.06 35 ARG B C 1
ATOM 2254 O O . ARG B 1 35 ? -2.715 13.383 12.992 1 95.06 35 ARG B O 1
ATOM 2261 N N . THR B 1 36 ? -3.059 13.039 15.188 1 95 36 THR B N 1
ATOM 2262 C CA . THR B 1 36 ? -4.445 12.609 15.047 1 95 36 THR B CA 1
ATOM 2263 C C . THR B 1 36 ? -5.266 13.016 16.266 1 95 36 THR B C 1
ATOM 2265 O O . THR B 1 36 ? -4.738 13.086 17.391 1 95 36 THR B O 1
ATOM 2268 N N . ASN B 1 37 ? -6.484 13.32 16.094 1 92.25 37 ASN B N 1
ATOM 2269 C CA . ASN B 1 37 ? -7.344 13.695 17.203 1 92.25 37 ASN B CA 1
ATOM 2270 C C . ASN B 1 37 ? -8.25 12.539 17.625 1 92.25 37 ASN B C 1
ATOM 2272 O O . ASN B 1 37 ? -9.25 12.75 18.312 1 92.25 37 ASN B O 1
ATOM 2276 N N . ARG B 1 38 ? -7.824 11.336 17.188 1 91.69 38 ARG B N 1
ATOM 2277 C CA . ARG B 1 38 ? -8.57 10.133 17.547 1 91.69 38 ARG B CA 1
ATOM 2278 C C . ARG B 1 38 ? -7.906 9.406 18.703 1 91.69 38 ARG B C 1
ATOM 2280 O O . ARG B 1 38 ? -6.695 9.516 18.906 1 91.69 38 ARG B O 1
ATOM 2287 N N . ASN B 1 39 ? -8.789 8.688 19.438 1 87.56 39 ASN B N 1
ATOM 2288 C CA . ASN B 1 39 ? -8.227 7.758 20.422 1 87.56 39 ASN B CA 1
ATOM 2289 C C . ASN B 1 39 ? -7.629 6.527 19.734 1 87.56 39 ASN B C 1
ATOM 2291 O O . ASN B 1 39 ? -7.875 6.285 18.547 1 87.56 39 ASN B O 1
ATOM 2295 N N . ALA B 1 40 ? -6.844 5.859 20.578 1 89.62 40 ALA B N 1
ATOM 2296 C CA . ALA B 1 40 ? -6.18 4.668 20.062 1 89.62 40 ALA B CA 1
ATOM 2297 C C . ALA B 1 40 ? -7.16 3.504 19.953 1 89.62 40 ALA B C 1
ATOM 2299 O O . ALA B 1 40 ? -7.004 2.48 20.609 1 89.62 40 ALA B O 1
ATOM 2300 N N . GLN B 1 41 ? -8.148 3.75 19.109 1 89.44 41 GLN B N 1
ATOM 2301 C CA . GLN B 1 41 ? -9.172 2.754 18.828 1 89.44 41 GLN B CA 1
ATOM 2302 C C . GLN B 1 41 ? -9.555 2.773 17.344 1 89.44 41 GLN B C 1
ATOM 2304 O O . GLN B 1 41 ? -9.938 3.818 16.812 1 89.44 41 GLN B O 1
ATOM 2309 N N . ARG B 1 42 ? -9.492 1.631 16.812 1 92.31 42 ARG B N 1
ATOM 2310 C CA . ARG B 1 42 ? -9.836 1.513 15.398 1 92.31 42 ARG B CA 1
ATOM 2311 C C . ARG B 1 42 ? -11.328 1.771 15.18 1 92.31 42 ARG B C 1
ATOM 2313 O O . ARG B 1 42 ? -12.148 1.461 16.047 1 92.31 42 ARG B O 1
ATOM 2320 N N . THR B 1 43 ? -11.602 2.355 14.055 1 91.81 43 THR B N 1
ATOM 2321 C CA . THR B 1 43 ? -12.992 2.477 13.625 1 91.81 43 THR B CA 1
ATOM 2322 C C . THR B 1 43 ? -13.633 1.101 13.469 1 91.81 43 THR B C 1
ATOM 2324 O O . THR B 1 43 ? -13.031 0.193 12.891 1 91.81 43 THR B O 1
ATOM 2327 N N . ASP B 1 44 ? -14.773 0.961 14.07 1 92.12 44 ASP B N 1
ATOM 2328 C CA . ASP B 1 44 ? -15.516 -0.276 13.852 1 92.12 44 ASP B CA 1
ATOM 2329 C C . ASP B 1 44 ? -16.125 -0.309 12.453 1 92.12 44 ASP B C 1
ATOM 2331 O O . ASP B 1 44 ? -17.234 0.197 12.234 1 92.12 44 ASP B O 1
ATOM 2335 N N . LEU B 1 45 ? -15.578 -0.969 11.578 1 92.5 45 LEU B N 1
ATOM 2336 C CA . LEU B 1 45 ? -16 -0.983 10.18 1 92.5 45 LEU B CA 1
ATOM 2337 C C . LEU B 1 45 ? -17.281 -1.792 10.008 1 92.5 45 LEU B C 1
ATOM 2339 O O . LEU B 1 45 ? -17.953 -1.681 8.977 1 92.5 45 LEU B O 1
ATOM 2343 N N . LYS B 1 46 ? -17.578 -2.582 10.977 1 92.81 46 LYS B N 1
ATOM 2344 C CA . LYS B 1 46 ? -18.844 -3.309 10.914 1 92.81 46 LYS B CA 1
ATOM 2345 C C . LYS B 1 46 ? -20.031 -2.348 10.891 1 92.81 46 LYS B C 1
ATOM 2347 O O . LYS B 1 46 ? -21 -2.566 10.156 1 92.81 46 LYS B O 1
ATOM 2352 N N . ILE B 1 47 ? -19.938 -1.312 11.703 1 91.94 47 ILE B N 1
ATOM 2353 C CA . ILE B 1 47 ? -21 -0.321 11.742 1 91.94 47 ILE B CA 1
ATOM 2354 C C . ILE B 1 47 ? -21.125 0.359 10.375 1 91.94 47 ILE B C 1
ATOM 2356 O O . ILE B 1 47 ? -22.234 0.578 9.883 1 91.94 47 ILE B O 1
ATOM 2360 N N . VAL B 1 48 ? -20.047 0.662 9.766 1 91.69 48 VAL B N 1
ATOM 2361 C CA . VAL B 1 48 ? -20 1.307 8.461 1 91.69 48 VAL B CA 1
ATOM 2362 C C . VAL B 1 48 ? -20.641 0.395 7.414 1 91.69 48 VAL B C 1
ATOM 2364 O O . VAL B 1 48 ? -21.5 0.833 6.641 1 91.69 48 VAL B O 1
ATOM 2367 N N . THR B 1 49 ? -20.281 -0.881 7.445 1 94.5 49 THR B N 1
ATOM 2368 C CA . THR B 1 49 ? -20.766 -1.802 6.422 1 94.5 49 THR B CA 1
ATOM 2369 C C . THR B 1 49 ? -22.25 -2.096 6.621 1 94.5 49 THR B C 1
ATOM 2371 O O . THR B 1 49 ? -22.984 -2.27 5.648 1 94.5 49 THR B O 1
ATOM 2374 N N . GLU B 1 50 ? -22.703 -2.121 7.844 1 94.44 50 GLU B N 1
ATOM 2375 C CA . GLU B 1 50 ? -24.125 -2.328 8.102 1 94.44 50 GLU B CA 1
ATOM 2376 C C . GLU B 1 50 ? -24.953 -1.172 7.562 1 94.44 50 GLU B C 1
ATOM 2378 O O . GLU B 1 50 ? -25.969 -1.391 6.883 1 94.44 50 GLU B O 1
ATOM 2383 N N . LYS B 1 51 ? -24.516 -0.01 7.797 1 93.25 51 LYS B N 1
ATOM 2384 C CA . LYS B 1 51 ? -25.234 1.165 7.316 1 93.25 51 LYS B CA 1
ATOM 2385 C C . LYS B 1 51 ? -25.219 1.234 5.793 1 93.25 51 LYS B C 1
ATOM 2387 O O . LYS B 1 51 ? -26.25 1.523 5.168 1 93.25 51 LYS B O 1
ATOM 2392 N N . THR B 1 52 ? -24.109 0.97 5.234 1 94.5 52 THR B N 1
ATOM 2393 C CA . THR B 1 52 ? -24 1.057 3.783 1 94.5 52 THR B CA 1
ATOM 2394 C C . THR B 1 52 ? -24.75 -0.088 3.111 1 94.5 52 THR B C 1
ATOM 2396 O O . THR B 1 52 ? -25.297 0.079 2.018 1 94.5 52 THR B O 1
ATOM 2399 N N . ASN B 1 53 ? -24.75 -1.207 3.779 1 95.81 53 ASN B N 1
ATOM 2400 C CA . ASN B 1 53 ? -25.578 -2.309 3.279 1 95.81 53 ASN B CA 1
ATOM 2401 C C . ASN B 1 53 ? -27.062 -1.942 3.262 1 95.81 53 ASN B C 1
ATOM 2403 O O . ASN B 1 53 ? -27.766 -2.283 2.318 1 95.81 53 ASN B O 1
ATOM 2407 N N . GLU B 1 54 ? -27.5 -1.27 4.254 1 95.69 54 GLU B N 1
ATOM 2408 C CA . GLU B 1 54 ? -28.875 -0.819 4.301 1 95.69 54 GLU B CA 1
ATOM 2409 C C . GLU B 1 54 ? -29.203 0.117 3.139 1 95.69 54 GLU B C 1
ATOM 2411 O O . GLU B 1 54 ? -30.281 0.031 2.541 1 95.69 54 GLU B O 1
ATOM 2416 N N . ILE B 1 55 ? -28.328 0.881 2.83 1 95.62 55 ILE B N 1
ATOM 2417 C CA . ILE B 1 55 ? -28.5 1.808 1.716 1 95.62 55 ILE B CA 1
ATOM 2418 C C . ILE B 1 55 ? -28.516 1.034 0.399 1 95.62 55 ILE B C 1
ATOM 2420 O O . ILE B 1 55 ? -29.359 1.272 -0.462 1 95.62 55 ILE B O 1
ATOM 2424 N N . ALA B 1 56 ? -27.594 0.168 0.268 1 95.88 56 ALA B N 1
ATOM 2425 C CA . ALA B 1 56 ? -27.5 -0.641 -0.945 1 95.88 56 ALA B CA 1
ATOM 2426 C C . ALA B 1 56 ? -28.797 -1.415 -1.183 1 95.88 56 ALA B C 1
ATOM 2428 O O . ALA B 1 56 ? -29.266 -1.525 -2.32 1 95.88 56 ALA B O 1
ATOM 2429 N N . ASP B 1 57 ? -29.391 -1.856 -0.173 1 95.69 57 ASP B N 1
ATOM 2430 C CA . ASP B 1 57 ? -30.594 -2.684 -0.242 1 95.69 57 ASP B CA 1
ATOM 2431 C C . ASP B 1 57 ? -31.781 -1.888 -0.784 1 95.69 57 ASP B C 1
ATOM 2433 O O . ASP B 1 57 ? -32.781 -2.467 -1.205 1 95.69 57 ASP B O 1
ATOM 2437 N N . GLN B 1 58 ? -31.656 -0.683 -0.775 1 95.19 58 GLN B N 1
ATOM 2438 C CA . GLN B 1 58 ? -32.75 0.155 -1.298 1 95.19 58 GLN B CA 1
ATOM 2439 C C . GLN B 1 58 ? -32.719 0.202 -2.822 1 95.19 58 GLN B C 1
ATOM 2441 O O . GLN B 1 58 ? -33.688 0.619 -3.457 1 95.19 58 GLN B O 1
ATOM 2446 N N . TYR B 1 59 ? -31.625 -0.286 -3.418 1 94.94 59 TYR B N 1
ATOM 2447 C CA . TYR B 1 59 ? -31.484 -0.243 -4.867 1 94.94 59 TYR B CA 1
ATOM 2448 C C . TYR B 1 59 ? -31.016 -1.589 -5.41 1 94.94 59 TYR B C 1
ATOM 2450 O O . TYR B 1 59 ? -30.016 -1.66 -6.145 1 94.94 59 TYR B O 1
ATOM 2458 N N . PRO B 1 60 ? -31.688 -2.602 -5.223 1 92.44 60 PRO B N 1
ATOM 2459 C CA . PRO B 1 60 ? -31.219 -3.951 -5.535 1 92.44 60 PRO B CA 1
ATOM 2460 C C . PRO B 1 60 ? -31.047 -4.184 -7.035 1 92.44 60 PRO B C 1
ATOM 2462 O O . PRO B 1 60 ? -30.172 -4.961 -7.449 1 92.44 60 PRO B O 1
ATOM 2465 N N . GLU B 1 61 ? -31.75 -3.506 -7.926 1 93.38 61 GLU B N 1
ATOM 2466 C CA . GLU B 1 61 ? -31.75 -3.83 -9.352 1 93.38 61 GLU B CA 1
ATOM 2467 C C . GLU B 1 61 ? -30.906 -2.826 -10.141 1 93.38 61 GLU B C 1
ATOM 2469 O O . GLU B 1 61 ? -30.656 -3.018 -11.328 1 93.38 61 GLU B O 1
ATOM 2474 N N . ASN B 1 62 ? -30.578 -1.798 -9.547 1 94.44 62 ASN B N 1
ATOM 2475 C CA . ASN B 1 62 ? -29.859 -0.739 -10.242 1 94.44 62 ASN B CA 1
ATOM 2476 C C . ASN B 1 62 ? -28.469 -0.539 -9.672 1 94.44 62 ASN B C 1
ATOM 2478 O O . ASN B 1 62 ? -28.266 0.269 -8.766 1 94.44 62 ASN B O 1
ATOM 2482 N N . LYS B 1 63 ? -27.531 -1.166 -10.289 1 92.94 63 LYS B N 1
ATOM 2483 C CA . LYS B 1 63 ? -26.141 -1.163 -9.812 1 92.94 63 LYS B CA 1
ATOM 2484 C C . LYS B 1 63 ? -25.578 0.253 -9.789 1 92.94 63 LYS B C 1
ATOM 2486 O O . LYS B 1 63 ? -24.906 0.642 -8.82 1 92.94 63 LYS B O 1
ATOM 2491 N N . VAL B 1 64 ? -25.875 1.043 -10.789 1 90.25 64 VAL B N 1
ATOM 2492 C CA . VAL B 1 64 ? -25.312 2.383 -10.93 1 90.25 64 VAL B CA 1
ATOM 2493 C C . VAL B 1 64 ? -25.875 3.291 -9.828 1 90.25 64 VAL B C 1
ATOM 2495 O O . VAL B 1 64 ? -25.109 4.008 -9.172 1 90.25 64 VAL B O 1
ATOM 2498 N N . GLU B 1 65 ? -27.125 3.236 -9.656 1 93.56 65 GLU B N 1
ATOM 2499 C CA . GLU B 1 65 ? -27.75 4.051 -8.625 1 93.56 65 GLU B CA 1
ATOM 2500 C C . GLU B 1 65 ? -27.328 3.604 -7.23 1 93.56 65 GLU B C 1
ATOM 2502 O O . GLU B 1 65 ? -27.109 4.434 -6.348 1 93.56 65 GLU B O 1
ATOM 2507 N N . ARG B 1 66 ? -27.25 2.312 -7.039 1 94.81 66 ARG B N 1
ATOM 2508 C CA . ARG B 1 66 ? -26.797 1.739 -5.777 1 94.81 66 ARG B CA 1
ATOM 2509 C C . ARG B 1 66 ? -25.406 2.24 -5.422 1 94.81 66 ARG B C 1
ATOM 2511 O O . ARG B 1 66 ? -25.188 2.75 -4.32 1 94.81 66 ARG B O 1
ATOM 2518 N N . ALA B 1 67 ? -24.531 2.186 -6.34 1 91.88 67 ALA B N 1
ATOM 2519 C CA . ALA B 1 67 ? -23.156 2.637 -6.137 1 91.88 67 ALA B CA 1
ATOM 2520 C C . ALA B 1 67 ? -23.109 4.113 -5.758 1 91.88 67 ALA B C 1
ATOM 2522 O O . ALA B 1 67 ? -22.391 4.504 -4.832 1 91.88 67 ALA B O 1
ATOM 2523 N N . LYS B 1 68 ? -23.875 4.859 -6.484 1 89.19 68 LYS B N 1
ATOM 2524 C CA . LYS B 1 68 ? -23.906 6.297 -6.242 1 89.19 68 LYS B CA 1
ATOM 2525 C C . LYS B 1 68 ? -24.312 6.602 -4.801 1 89.19 68 LYS B C 1
ATOM 2527 O O . LYS B 1 68 ? -23.672 7.43 -4.141 1 89.19 68 LYS B O 1
ATOM 2532 N N . HIS B 1 69 ? -25.297 5.941 -4.309 1 92.5 69 HIS B N 1
ATOM 2533 C CA . HIS B 1 69 ? -25.812 6.215 -2.967 1 92.5 69 HIS B CA 1
ATOM 2534 C C . HIS B 1 69 ? -24.859 5.672 -1.899 1 92.5 69 HIS B C 1
ATOM 2536 O O . HIS B 1 69 ? -24.688 6.289 -0.844 1 92.5 69 HIS B O 1
ATOM 2542 N N . VAL B 1 70 ? -24.25 4.562 -2.141 1 92.81 70 VAL B N 1
ATOM 2543 C CA . VAL B 1 70 ? -23.297 3.988 -1.191 1 92.81 70 VAL B CA 1
ATOM 2544 C C . VAL B 1 70 ? -22.062 4.871 -1.099 1 92.81 70 VAL B C 1
ATOM 2546 O O . VAL B 1 70 ? -21.562 5.148 -0.002 1 92.81 70 VAL B O 1
ATOM 2549 N N . ILE B 1 71 ? -21.594 5.305 -2.246 1 88.12 71 ILE B N 1
ATOM 2550 C CA . ILE B 1 71 ? -20.438 6.184 -2.271 1 88.12 71 ILE B CA 1
ATOM 2551 C C . ILE B 1 71 ? -20.734 7.457 -1.484 1 88.12 71 ILE B C 1
ATOM 2553 O O . ILE B 1 71 ? -19.906 7.91 -0.687 1 88.12 71 ILE B O 1
ATOM 2557 N N . ALA B 1 72 ? -21.859 7.961 -1.689 1 87.12 72 ALA B N 1
ATOM 2558 C CA . ALA B 1 72 ? -22.266 9.156 -0.954 1 87.12 72 ALA B CA 1
ATOM 2559 C C . ALA B 1 72 ? -22.281 8.898 0.549 1 87.12 72 ALA B C 1
ATOM 2561 O O . ALA B 1 72 ? -21.875 9.75 1.34 1 87.12 72 ALA B O 1
ATOM 2562 N N . ALA B 1 73 ? -22.766 7.797 0.917 1 90.12 73 ALA B N 1
ATOM 2563 C CA . ALA B 1 73 ? -22.812 7.426 2.33 1 90.12 73 ALA B CA 1
ATOM 2564 C C . ALA B 1 73 ? -21.406 7.285 2.912 1 90.12 73 ALA B C 1
ATOM 2566 O O . ALA B 1 73 ? -21.125 7.793 4 1 90.12 73 ALA B O 1
ATOM 2567 N N . LEU B 1 74 ? -20.594 6.602 2.211 1 89.62 74 LEU B N 1
ATOM 2568 C CA . LEU B 1 74 ? -19.219 6.41 2.654 1 89.62 74 LEU B CA 1
ATOM 2569 C C . LEU B 1 74 ? -18.5 7.746 2.812 1 89.62 74 LEU B C 1
ATOM 2571 O O . LEU B 1 74 ? -17.812 7.977 3.812 1 89.62 74 LEU B O 1
ATOM 2575 N N . ASN B 1 75 ? -18.672 8.555 1.88 1 83.31 75 ASN B N 1
ATOM 2576 C CA . ASN B 1 75 ? -18.078 9.883 1.945 1 83.31 75 ASN B CA 1
ATOM 2577 C C . ASN B 1 75 ? -18.562 10.664 3.162 1 83.31 75 ASN B C 1
ATOM 2579 O O . ASN B 1 75 ? -17.781 11.359 3.811 1 83.31 75 ASN B O 1
ATOM 2583 N N . SER B 1 76 ? -19.766 10.492 3.359 1 84.94 76 SER B N 1
ATOM 2584 C CA . SER B 1 76 ? -20.344 11.18 4.508 1 84.94 76 SER B CA 1
ATOM 2585 C C . SER B 1 76 ? -19.781 10.633 5.82 1 84.94 76 SER B C 1
ATOM 2587 O O . SER B 1 76 ? -19.5 11.398 6.742 1 84.94 76 SER B O 1
ATOM 2589 N N . ILE B 1 77 ? -19.641 9.406 5.906 1 87.19 77 ILE B N 1
ATOM 2590 C CA . ILE B 1 77 ? -19.172 8.75 7.121 1 87.19 77 ILE B CA 1
ATOM 2591 C C . ILE B 1 77 ? -17.703 9.094 7.348 1 87.19 77 ILE B C 1
ATOM 2593 O O . ILE B 1 77 ? -17.312 9.531 8.43 1 87.19 77 ILE B O 1
ATOM 2597 N N . PHE B 1 78 ? -16.875 8.977 6.336 1 86.19 78 PHE B N 1
ATOM 2598 C CA . PHE B 1 78 ? -15.438 9.133 6.477 1 86.19 78 PHE B CA 1
ATOM 2599 C C . PHE B 1 78 ? -15.039 10.602 6.395 1 86.19 78 PHE B C 1
ATOM 2601 O O . PHE B 1 78 ? -13.938 10.977 6.805 1 86.19 78 PHE B O 1
ATOM 2608 N N . GLY B 1 79 ? -15.852 11.352 5.852 1 81.69 79 GLY B N 1
ATOM 2609 C CA . GLY B 1 79 ? -15.586 12.781 5.77 1 81.69 79 GLY B CA 1
ATOM 2610 C C . GLY B 1 79 ? -16.141 13.562 6.945 1 81.69 79 GLY B C 1
ATOM 2611 O O . GLY B 1 79 ? -15.828 14.742 7.113 1 81.69 79 GLY B O 1
ATOM 2612 N N . GLY B 1 80 ? -16.891 12.898 7.691 1 77.94 80 GLY B N 1
ATOM 2613 C CA . GLY B 1 80 ? -17.531 13.578 8.812 1 77.94 80 GLY B CA 1
ATOM 2614 C C . GLY B 1 80 ? -16.594 13.797 9.984 1 77.94 80 GLY B C 1
ATOM 2615 O O . GLY B 1 80 ? -15.617 13.055 10.156 1 77.94 80 GLY B O 1
ATOM 2616 N N . GLY B 1 81 ? -16.812 14.812 10.75 1 78.06 81 GLY B N 1
ATOM 2617 C CA . GLY B 1 81 ? -15.977 15.203 11.883 1 78.06 81 GLY B CA 1
ATOM 2618 C C . GLY B 1 81 ? -15.805 14.094 12.906 1 78.06 81 GLY B C 1
ATOM 2619 O O . GLY B 1 81 ? -14.781 14.031 13.586 1 78.06 81 GLY B O 1
ATOM 2620 N N . SER B 1 82 ? -16.75 13.195 12.922 1 79.19 82 SER B N 1
ATOM 2621 C CA . SER B 1 82 ? -16.703 12.125 13.914 1 79.19 82 SER B CA 1
ATOM 2622 C C . SER B 1 82 ? -15.664 11.07 13.523 1 79.19 82 SER B C 1
ATOM 2624 O O . SER B 1 82 ? -15.234 10.273 14.367 1 79.19 82 SER B O 1
ATOM 2626 N N . PHE B 1 83 ? -15.266 10.984 12.375 1 87.5 83 PHE B N 1
ATOM 2627 C CA . PHE B 1 83 ? -14.281 10.016 11.914 1 87.5 83 PHE B CA 1
ATOM 2628 C C . PHE B 1 83 ? -12.898 10.328 12.484 1 87.5 83 PHE B C 1
ATOM 2630 O O . PHE B 1 83 ? -12.078 9.422 12.664 1 87.5 83 PHE B O 1
ATOM 2637 N N . GLY B 1 84 ? -12.734 11.602 12.766 1 90.94 84 GLY B N 1
ATOM 2638 C CA . GLY B 1 84 ? -11.422 12.047 13.211 1 90.94 84 GLY B CA 1
ATOM 2639 C C . GLY B 1 84 ? -10.531 12.5 12.07 1 90.94 84 GLY B C 1
ATOM 2640 O O . GLY B 1 84 ? -10.961 12.523 10.914 1 90.94 84 GLY B O 1
ATOM 2641 N N . HIS B 1 85 ? -9.391 12.906 12.469 1 94.25 85 HIS B N 1
ATOM 2642 C CA . HIS B 1 85 ? -8.5 13.523 11.492 1 94.25 85 HIS B CA 1
ATOM 2643 C C . HIS B 1 85 ? -7.043 13.211 11.805 1 94.25 85 HIS B C 1
ATOM 2645 O O . HIS B 1 85 ? -6.684 13.008 12.969 1 94.25 85 HIS B O 1
ATOM 2651 N N . ALA B 1 86 ? -6.312 13.031 10.789 1 96.06 86 ALA B N 1
ATOM 2652 C CA . ALA B 1 86 ? -4.855 12.945 10.875 1 96.06 86 ALA B CA 1
ATOM 2653 C C . ALA B 1 86 ? -4.188 13.891 9.891 1 96.06 86 ALA B C 1
ATOM 2655 O O . ALA B 1 86 ? -4.672 14.078 8.773 1 96.06 86 ALA B O 1
ATOM 2656 N N . TRP B 1 87 ? -3.166 14.547 10.305 1 97.38 87 TRP B N 1
ATOM 2657 C CA . TRP B 1 87 ? -2.484 15.508 9.453 1 97.38 87 TRP B CA 1
ATOM 2658 C C . TRP B 1 87 ? -1.008 15.617 9.82 1 97.38 87 TRP B C 1
ATOM 2660 O O . TRP B 1 87 ? -0.568 15.039 10.82 1 97.38 87 TRP B O 1
ATOM 2670 N N . ILE B 1 88 ? -0.228 16.266 8.953 1 98.44 88 ILE B N 1
ATOM 2671 C CA . ILE B 1 88 ? 1.213 16.453 9.094 1 98.44 88 ILE B CA 1
ATOM 2672 C C . ILE B 1 88 ? 1.529 17.922 9.359 1 98.44 88 ILE B C 1
ATOM 2674 O O . ILE B 1 88 ? 0.954 18.812 8.727 1 98.44 88 ILE B O 1
ATOM 2678 N N . ILE B 1 89 ? 2.412 18.141 10.266 1 98 89 ILE B N 1
ATOM 2679 C CA . ILE B 1 89 ? 2.939 19.469 10.5 1 98 89 ILE B CA 1
ATOM 2680 C C . ILE B 1 89 ? 4.465 19.438 10.484 1 98 89 ILE B C 1
ATOM 2682 O O . ILE B 1 89 ? 5.078 18.5 11 1 98 89 ILE B O 1
ATOM 2686 N N . ILE B 1 90 ? 5.023 20.438 9.883 1 98.44 90 ILE B N 1
ATOM 2687 C CA . ILE B 1 90 ? 6.449 20.703 10.023 1 98.44 90 ILE B CA 1
ATOM 2688 C C . ILE B 1 90 ? 6.668 22 10.781 1 98.44 90 ILE B C 1
ATOM 2690 O O . ILE B 1 90 ? 6.188 23.062 10.367 1 98.44 90 ILE B O 1
ATOM 2694 N N . PHE B 1 91 ? 7.324 21.844 11.867 1 98.19 91 PHE B N 1
ATOM 2695 C CA . PHE B 1 91 ? 7.801 23.031 12.57 1 98.19 91 PHE B CA 1
ATOM 2696 C C . PHE B 1 91 ? 9.188 23.422 12.086 1 98.19 91 PHE B C 1
ATOM 2698 O O . PHE B 1 91 ? 10.148 22.656 12.234 1 98.19 91 PHE B O 1
ATOM 2705 N N . ASN B 1 92 ? 9.289 24.625 11.594 1 97.94 92 ASN B N 1
ATOM 2706 C CA . ASN B 1 92 ? 10.555 25.062 11.016 1 97.94 92 ASN B CA 1
ATOM 2707 C C . ASN B 1 92 ? 11.484 25.656 12.07 1 97.94 92 ASN B C 1
ATOM 2709 O O . ASN B 1 92 ? 12.711 25.656 11.898 1 97.94 92 ASN B O 1
ATOM 2713 N N . SER B 1 93 ? 10.906 26.172 13.086 1 97.25 93 SER B N 1
ATOM 2714 C CA . SER B 1 93 ? 11.617 26.734 14.227 1 97.25 93 SER B CA 1
ATOM 2715 C C . SER B 1 93 ? 10.75 26.734 15.477 1 97.25 93 SER B C 1
ATOM 2717 O O . SER B 1 93 ? 9.602 26.281 15.438 1 97.25 93 SER B O 1
ATOM 2719 N N . GLU B 1 94 ? 11.305 27.234 16.531 1 96.19 94 GLU B N 1
ATOM 2720 C CA . GLU B 1 94 ? 10.578 27.297 17.797 1 96.19 94 GLU B CA 1
ATOM 2721 C C . GLU B 1 94 ? 9.625 28.5 17.828 1 96.19 94 GLU B C 1
ATOM 2723 O O . GLU B 1 94 ? 8.828 28.641 18.75 1 96.19 94 GLU B O 1
ATOM 2728 N N . LYS B 1 95 ? 9.695 29.328 16.828 1 96 95 LYS B N 1
ATOM 2729 C CA . LYS B 1 95 ? 8.82 30.5 16.781 1 96 95 LYS B CA 1
ATOM 2730 C C . LYS B 1 95 ? 7.383 30.094 16.453 1 96 95 LYS B C 1
ATOM 2732 O O . LYS B 1 95 ? 7.141 29.391 15.461 1 96 95 LYS B O 1
ATOM 2737 N N . GLU B 1 96 ? 6.516 30.578 17.234 1 93.38 96 GLU B N 1
ATOM 2738 C CA . GLU B 1 96 ? 5.109 30.297 16.969 1 93.38 96 GLU B CA 1
ATOM 2739 C C . GLU B 1 96 ? 4.684 30.844 15.617 1 93.38 96 GLU B C 1
ATOM 2741 O O . GLU B 1 96 ? 5.02 31.984 15.266 1 93.38 96 GLU B O 1
ATOM 2746 N N . GLY B 1 97 ? 4.051 30.031 14.859 1 94.06 97 GLY B N 1
ATOM 2747 C CA . GLY B 1 97 ? 3.588 30.438 13.539 1 94.06 97 GLY B CA 1
ATOM 2748 C C . GLY B 1 97 ? 4.516 30.016 12.422 1 94.06 97 GLY B C 1
ATOM 2749 O O . GLY B 1 97 ? 4.133 30.031 11.25 1 94.06 97 GLY B O 1
ATOM 2750 N N . ASP B 1 98 ? 5.711 29.641 12.773 1 97.31 98 ASP B N 1
ATOM 2751 C CA . ASP B 1 98 ? 6.656 29.188 11.75 1 97.31 98 ASP B CA 1
ATOM 2752 C C . ASP B 1 98 ? 6.527 27.688 11.516 1 97.31 98 ASP B C 1
ATOM 2754 O O . ASP B 1 98 ? 7.395 26.906 11.922 1 97.31 98 ASP B O 1
ATOM 2758 N N . TYR B 1 99 ? 5.461 27.328 10.875 1 97.44 99 TYR B N 1
ATOM 2759 C CA . TYR B 1 99 ? 5.145 25.938 10.586 1 97.44 99 TYR B CA 1
ATOM 2760 C C . TYR B 1 99 ? 4.52 25.797 9.203 1 97.44 99 TYR B C 1
ATOM 2762 O O . TYR B 1 99 ? 4.125 26.797 8.586 1 97.44 99 TYR B O 1
ATOM 2770 N N . SER B 1 100 ? 4.547 24.672 8.703 1 97.44 100 SER B N 1
ATOM 2771 C CA . SER B 1 100 ? 3.773 24.234 7.539 1 97.44 100 SER B CA 1
ATOM 2772 C C . SER B 1 100 ? 2.902 23.031 7.867 1 97.44 100 SER B C 1
ATOM 2774 O O . SER B 1 100 ? 3.33 22.125 8.586 1 97.44 100 SER B O 1
ATOM 2776 N N . SER B 1 101 ? 1.683 23.031 7.426 1 97.69 101 SER B N 1
ATOM 2777 C CA . SER B 1 101 ? 0.796 21.891 7.637 1 97.69 101 SER B CA 1
ATOM 2778 C C . SER B 1 101 ? 0.347 21.281 6.312 1 97.69 101 SER B C 1
ATOM 2780 O O . SER B 1 101 ? 0.245 21.984 5.305 1 97.69 101 SER B O 1
ATOM 2782 N N . TYR B 1 102 ? 0.114 20 6.277 1 98.06 102 TYR B N 1
ATOM 2783 C CA . TYR B 1 102 ? -0.265 19.203 5.113 1 98.06 102 TYR B CA 1
ATOM 2784 C C . TYR B 1 102 ? -1.366 18.219 5.465 1 98.06 102 TYR B C 1
ATOM 2786 O O . TYR B 1 102 ? -1.258 17.484 6.453 1 98.06 102 TYR B O 1
ATOM 2794 N N . ALA B 1 103 ? -2.445 18.172 4.672 1 97.69 103 ALA B N 1
ATOM 2795 C CA . ALA B 1 103 ? -3.545 17.266 4.996 1 97.69 103 ALA B CA 1
ATOM 2796 C C . ALA B 1 103 ? -4.445 17.031 3.785 1 97.69 103 ALA B C 1
ATOM 2798 O O . ALA B 1 103 ? -4.344 17.75 2.787 1 97.69 103 ALA B O 1
ATOM 2799 N N . TYR B 1 104 ? -5.168 15.938 3.879 1 96.19 104 TYR B N 1
ATOM 2800 C CA . TYR B 1 104 ? -6.305 15.734 2.986 1 96.19 104 TYR B CA 1
ATOM 2801 C C . TYR B 1 104 ? -7.617 16.047 3.697 1 96.19 104 TYR B C 1
ATOM 2803 O O . TYR B 1 104 ? -7.801 15.68 4.863 1 96.19 104 TYR B O 1
ATOM 2811 N N . HIS B 1 105 ? -8.516 16.719 3.002 1 94.25 105 HIS B N 1
ATOM 2812 C CA . HIS B 1 105 ? -9.836 17.031 3.527 1 94.25 105 HIS B CA 1
ATOM 2813 C C . HIS B 1 105 ? -10.922 16.719 2.508 1 94.25 105 HIS B C 1
ATOM 2815 O O . HIS B 1 105 ? -10.742 16.922 1.309 1 94.25 105 HIS B O 1
ATOM 2821 N N . GLN B 1 106 ? -11.992 16.281 3.07 1 90.06 106 GLN B N 1
ATOM 2822 C CA . GLN B 1 106 ? -13.156 16.047 2.217 1 90.06 106 GLN B CA 1
ATOM 2823 C C . GLN B 1 106 ? -13.547 17.312 1.47 1 90.06 106 GLN B C 1
ATOM 2825 O O . GLN B 1 106 ? -13.609 18.406 2.059 1 90.06 106 GLN B O 1
ATOM 2830 N N . GLY B 1 107 ? -13.773 17.156 0.202 1 87.25 107 GLY B N 1
ATOM 2831 C CA . GLY B 1 107 ? -14.219 18.266 -0.619 1 87.25 107 GLY B CA 1
ATOM 2832 C C . GLY B 1 107 ? -13.07 19.109 -1.154 1 87.25 107 GLY B C 1
ATOM 2833 O O . GLY B 1 107 ? -13.266 19.938 -2.049 1 87.25 107 GLY B O 1
ATOM 2834 N N . TYR B 1 108 ? -11.867 18.844 -0.736 1 91.06 108 TYR B N 1
ATOM 2835 C CA . TYR B 1 108 ? -10.75 19.688 -1.144 1 91.06 108 TYR B CA 1
ATOM 2836 C C . TYR B 1 108 ? -9.609 18.844 -1.701 1 91.06 108 TYR B C 1
ATOM 2838 O O . TYR B 1 108 ? -8.914 19.266 -2.633 1 91.06 108 TYR B O 1
ATOM 2846 N N . GLY B 1 109 ? -9.453 17.625 -1.177 1 93.69 109 GLY B N 1
ATOM 2847 C CA . GLY B 1 109 ? -8.242 16.875 -1.46 1 93.69 109 GLY B CA 1
ATOM 2848 C C . GLY B 1 109 ? -7.043 17.359 -0.661 1 93.69 109 GLY B C 1
ATOM 2849 O O . GLY B 1 109 ? -7.117 17.484 0.563 1 93.69 109 GLY B O 1
ATOM 2850 N N . TYR B 1 110 ? -6.012 17.688 -1.321 1 96.38 110 TYR B N 1
ATOM 2851 C CA . TYR B 1 110 ? -4.793 18.141 -0.663 1 96.38 110 TYR B CA 1
ATOM 2852 C C . TYR B 1 110 ? -4.934 19.578 -0.202 1 96.38 110 TYR B C 1
ATOM 2854 O O . TYR B 1 110 ? -5.328 20.453 -0.982 1 96.38 110 TYR B O 1
ATOM 2862 N N . VAL B 1 111 ? -4.617 19.828 1.02 1 96.25 111 VAL B N 1
ATOM 2863 C CA . VAL B 1 111 ? -4.668 21.156 1.624 1 96.25 111 VAL B CA 1
ATOM 2864 C C . VAL B 1 111 ? -3.328 21.469 2.287 1 96.25 111 VAL B C 1
ATOM 2866 O O . VAL B 1 111 ? -2.818 20.672 3.08 1 96.25 111 VAL B O 1
ATOM 2869 N N . HIS B 1 112 ? -2.799 22.594 1.928 1 96.25 112 HIS B N 1
ATOM 2870 C CA . HIS B 1 112 ? -1.554 23.094 2.492 1 96.25 112 HIS B CA 1
ATOM 2871 C C . HIS B 1 112 ? -1.797 24.359 3.314 1 96.25 112 HIS B C 1
ATOM 2873 O O . HIS B 1 112 ? -2.406 25.312 2.826 1 96.25 112 HIS B O 1
ATOM 2879 N N . ASN B 1 113 ? -1.373 24.312 4.602 1 95.31 113 ASN B N 1
ATOM 2880 C CA . ASN B 1 113 ? -1.513 25.438 5.516 1 95.31 113 ASN B CA 1
ATOM 2881 C C . ASN B 1 113 ? -2.957 25.922 5.59 1 95.31 113 ASN B C 1
ATOM 2883 O O . ASN B 1 113 ? -3.211 27.141 5.613 1 95.31 113 ASN B O 1
ATOM 2887 N N . GLY B 1 114 ? -3.877 24.984 5.492 1 87.69 114 GLY B N 1
ATOM 2888 C CA . GLY B 1 114 ? -5.285 25.328 5.621 1 87.69 114 GLY B CA 1
ATOM 2889 C C . GLY B 1 114 ? -5.797 26.203 4.496 1 87.69 114 GLY B C 1
ATOM 2890 O O . GLY B 1 114 ? -6.648 27.078 4.715 1 87.69 114 GLY B O 1
ATOM 2891 N N . ASP B 1 115 ? -5.273 26.031 3.359 1 84.5 115 ASP B N 1
ATOM 2892 C CA . ASP B 1 115 ? -5.637 26.859 2.211 1 84.5 115 ASP B CA 1
ATOM 2893 C C . ASP B 1 115 ? -7.062 26.562 1.749 1 84.5 115 ASP B C 1
ATOM 2895 O O . ASP B 1 115 ? -7.281 26.188 0.597 1 84.5 115 ASP B O 1
ATOM 2899 N N . THR B 1 116 ? -8.055 26.641 2.611 1 86.5 116 THR B N 1
ATOM 2900 C CA . THR B 1 116 ? -9.461 26.375 2.348 1 86.5 116 THR B CA 1
ATOM 2901 C C . THR B 1 116 ? -10.328 27.547 2.787 1 86.5 116 THR B C 1
ATOM 2903 O O . THR B 1 116 ? -11.516 27.359 3.094 1 86.5 116 THR B O 1
ATOM 2906 N N . GLU B 1 117 ? -9.703 28.672 2.859 1 81.06 117 GLU B N 1
ATOM 2907 C CA . GLU B 1 117 ? -10.391 29.906 3.275 1 81.06 117 GLU B CA 1
ATOM 2908 C C . GLU B 1 117 ? -11.008 29.734 4.66 1 81.06 117 GLU B C 1
ATOM 2910 O O . GLU B 1 117 ? -12.156 30.141 4.883 1 81.06 117 GLU B O 1
ATOM 2915 N N . GLY B 1 118 ? -10.297 28.969 5.461 1 77.81 118 GLY B N 1
ATOM 2916 C CA . GLY B 1 118 ? -10.656 28.844 6.863 1 77.81 118 GLY B CA 1
ATOM 2917 C C . GLY B 1 118 ? -11.641 27.719 7.133 1 77.81 118 GLY B C 1
ATOM 2918 O O . GLY B 1 118 ? -12.055 27.516 8.273 1 77.81 118 GLY B O 1
ATOM 2919 N N . HIS B 1 119 ? -11.93 26.859 6.191 1 80.5 119 HIS B N 1
ATOM 2920 C CA . HIS B 1 119 ? -12.914 25.797 6.359 1 80.5 119 HIS B CA 1
ATOM 2921 C C . HIS B 1 119 ? -12.297 24.578 7.039 1 80.5 119 HIS B C 1
ATOM 2923 O O . HIS B 1 119 ? -13.008 23.719 7.562 1 80.5 119 HIS B O 1
ATOM 2929 N N . THR B 1 120 ? -11.008 24.5 6.941 1 80.06 120 THR B N 1
ATOM 2930 C CA . THR B 1 120 ? -10.305 23.391 7.574 1 80.06 120 THR B CA 1
ATOM 2931 C C . THR B 1 120 ? -9.234 23.906 8.539 1 80.06 120 THR B C 1
ATOM 2933 O O . THR B 1 120 ? -8.719 25.016 8.359 1 80.06 120 THR B O 1
ATOM 2936 N N . ASN B 1 121 ? -9.117 23.141 9.688 1 82.81 121 ASN B N 1
ATOM 2937 C CA . ASN B 1 121 ? -8.125 23.578 10.664 1 82.81 121 ASN B CA 1
ATOM 2938 C C . ASN B 1 121 ? -7.066 22.516 10.922 1 82.81 121 ASN B C 1
ATOM 2940 O O . ASN B 1 121 ? -7.332 21.516 11.602 1 82.81 121 ASN B O 1
ATOM 2944 N N . ASP B 1 122 ? -5.941 22.688 10.312 1 92.5 122 ASP B N 1
ATOM 2945 C CA . ASP B 1 122 ? -4.762 21.875 10.578 1 92.5 122 ASP B CA 1
ATOM 2946 C C . ASP B 1 122 ? -3.615 22.719 11.117 1 92.5 122 ASP B C 1
ATOM 2948 O O . ASP B 1 122 ? -2.449 22.469 10.805 1 92.5 122 ASP B O 1
ATOM 2952 N N . SER B 1 123 ? -3.984 23.734 11.82 1 91.69 123 SER B N 1
ATOM 2953 C CA . SER B 1 123 ? -2.98 24.656 12.32 1 91.69 123 SER B CA 1
ATOM 2954 C C . SER B 1 123 ? -2.186 24.047 13.477 1 91.69 123 SER B C 1
ATOM 2956 O O . SER B 1 123 ? -2.561 23.016 14.016 1 91.69 123 SER B O 1
ATOM 2958 N N . ASN B 1 124 ? -1.182 24.766 13.812 1 93.06 124 ASN B N 1
ATOM 2959 C CA . ASN B 1 124 ? -0.319 24.344 14.906 1 93.06 124 ASN B CA 1
ATOM 2960 C C . ASN B 1 124 ? -1.045 24.406 16.25 1 93.06 124 ASN B C 1
ATOM 2962 O O . ASN B 1 124 ? -0.596 23.828 17.234 1 93.06 124 ASN B O 1
ATOM 2966 N N . LYS B 1 125 ? -2.148 25.078 16.281 1 92.12 125 LYS B N 1
ATOM 2967 C CA . LYS B 1 125 ? -2.877 25.266 17.547 1 92.12 125 LYS B CA 1
ATOM 2968 C C . LYS B 1 125 ? -4.004 24.234 17.672 1 92.12 125 LYS B C 1
ATOM 2970 O O . LYS B 1 125 ? -4.629 24.141 18.734 1 92.12 125 LYS B O 1
ATOM 2975 N N . ARG B 1 126 ? -4.262 23.5 16.625 1 92.06 126 ARG B N 1
ATOM 2976 C CA . ARG B 1 126 ? -5.332 22.516 16.672 1 92.06 126 ARG B CA 1
ATOM 2977 C C . ARG B 1 126 ? -5.016 21.406 17.672 1 92.06 126 ARG B C 1
ATOM 2979 O O . ARG B 1 126 ? -3.887 20.922 17.719 1 92.06 126 ARG B O 1
ATOM 2986 N N . GLY B 1 127 ? -6.051 21.094 18.422 1 90.31 127 GLY B N 1
ATOM 2987 C CA . GLY B 1 127 ? -5.891 20.047 19.406 1 90.31 127 GLY B CA 1
ATOM 2988 C C . GLY B 1 127 ? -5.781 18.656 18.797 1 90.31 127 GLY B C 1
ATOM 2989 O O . GLY B 1 127 ? -6.34 18.406 17.734 1 90.31 127 GLY B O 1
ATOM 2990 N N . PHE B 1 128 ? -5.07 17.75 19.5 1 92.88 128 PHE B N 1
ATOM 2991 C CA . PHE B 1 128 ? -4.871 16.375 19.047 1 92.88 128 PHE B CA 1
ATOM 2992 C C . PHE B 1 128 ? -4.867 15.414 20.219 1 92.88 128 PHE B C 1
ATOM 2994 O O . PHE B 1 128 ? -4.77 15.844 21.375 1 92.88 128 PHE B O 1
ATOM 3001 N N . SER B 1 129 ? -5.031 14.188 19.938 1 91.5 129 SER B N 1
ATOM 3002 C CA . SER B 1 129 ? -4.953 13.141 20.953 1 91.5 129 SER B CA 1
ATOM 3003 C C . SER B 1 129 ? -3.553 12.531 21 1 91.5 129 SER B C 1
ATOM 3005 O O . SER B 1 129 ? -3.033 12.258 22.094 1 91.5 129 SER B O 1
ATOM 3007 N N . TYR B 1 130 ? -2.949 12.312 19.828 1 92.31 130 TYR B N 1
ATOM 3008 C CA . TYR B 1 130 ? -1.609 11.742 19.734 1 92.31 130 TYR B CA 1
ATOM 3009 C C . TYR B 1 130 ? -0.768 12.484 18.703 1 92.31 130 TYR B C 1
ATOM 3011 O O . TYR B 1 130 ? -1.29 12.953 17.688 1 92.31 130 TYR B O 1
ATOM 3019 N N . GLN B 1 131 ? 0.48 12.586 19.016 1 94.81 131 GLN B N 1
ATOM 3020 C CA . GLN B 1 131 ? 1.445 13.141 18.062 1 94.81 131 GLN B CA 1
ATOM 3021 C C . GLN B 1 131 ? 2.777 12.398 18.141 1 94.81 131 GLN B C 1
ATOM 3023 O O . GLN B 1 131 ? 3.086 11.773 19.172 1 94.81 131 GLN B O 1
ATOM 3028 N N . HIS B 1 132 ? 3.48 12.312 17.078 1 95.88 132 HIS B N 1
ATOM 3029 C CA . HIS B 1 132 ? 4.852 11.828 16.984 1 95.88 132 HIS B CA 1
ATOM 3030 C C . HIS B 1 132 ? 5.727 12.789 16.188 1 95.88 132 HIS B C 1
ATOM 3032 O O . HIS B 1 132 ? 5.328 13.258 15.125 1 95.88 132 HIS B O 1
ATOM 3038 N N . ILE B 1 133 ? 6.855 13.203 16.844 1 96.31 133 ILE B N 1
ATOM 3039 C CA . ILE B 1 133 ? 7.742 14.203 16.25 1 96.31 133 ILE B CA 1
ATOM 3040 C C . ILE B 1 133 ? 9.125 13.602 16.031 1 96.31 133 ILE B C 1
ATOM 3042 O O . ILE B 1 133 ? 9.656 12.906 16.906 1 96.31 133 ILE B O 1
ATOM 3046 N N . VAL B 1 134 ? 9.68 13.852 14.922 1 96.12 134 VAL B N 1
ATOM 3047 C CA . VAL B 1 134 ? 11.062 13.461 14.664 1 96.12 134 VAL B CA 1
ATOM 3048 C C . VAL B 1 134 ? 11.797 14.594 13.953 1 96.12 134 VAL B C 1
ATOM 3050 O O . VAL B 1 134 ? 11.172 15.461 13.336 1 96.12 134 VAL B O 1
ATOM 3053 N N . SER B 1 135 ? 13.07 14.594 14.125 1 96.88 135 SER B N 1
ATOM 3054 C CA . SER B 1 135 ? 13.883 15.578 13.43 1 96.88 135 SER B CA 1
ATOM 3055 C C . SER B 1 135 ? 13.781 15.406 11.914 1 96.88 135 SER B C 1
ATOM 3057 O O . SER B 1 135 ? 13.57 14.289 11.422 1 96.88 135 SER B O 1
ATOM 3059 N N . LEU B 1 136 ? 13.852 16.453 11.195 1 96.94 136 LEU B N 1
ATOM 3060 C CA . LEU B 1 136 ? 13.695 16.422 9.742 1 96.94 136 LEU B CA 1
ATOM 3061 C C . LEU B 1 136 ? 14.805 17.219 9.062 1 96.94 136 LEU B C 1
ATOM 3063 O O . LEU B 1 136 ? 15.047 18.375 9.398 1 96.94 136 LEU B O 1
ATOM 3067 N N . ASP B 1 137 ? 15.477 16.578 8.125 1 94 137 ASP B N 1
ATOM 3068 C CA . ASP B 1 137 ? 16.453 17.266 7.281 1 94 137 ASP B CA 1
ATOM 3069 C C . ASP B 1 137 ? 15.758 18.188 6.289 1 94 137 ASP B C 1
ATOM 3071 O O . ASP B 1 137 ? 14.758 17.812 5.672 1 94 137 ASP B O 1
ATOM 3075 N N . ARG B 1 138 ? 16.359 19.344 6.129 1 94 138 ARG B N 1
ATOM 3076 C CA . ARG B 1 138 ? 15.773 20.344 5.238 1 94 138 ARG B CA 1
ATOM 3077 C C . ARG B 1 138 ? 15.641 19.797 3.818 1 94 138 ARG B C 1
ATOM 3079 O O . ARG B 1 138 ? 14.695 20.141 3.104 1 94 138 ARG B O 1
ATOM 3086 N N . LYS B 1 139 ? 16.547 18.984 3.455 1 92.81 139 LYS B N 1
ATOM 3087 C CA . LYS B 1 139 ? 16.484 18.375 2.127 1 92.81 139 LYS B CA 1
ATOM 3088 C C . LYS B 1 139 ? 15.227 17.516 1.973 1 92.81 139 LYS B C 1
ATOM 3090 O O . LYS B 1 139 ? 14.656 17.438 0.883 1 92.81 139 LYS B O 1
ATOM 3095 N N . LYS B 1 140 ? 14.82 16.969 3.01 1 95 140 LYS B N 1
ATOM 3096 C CA . LYS B 1 140 ? 13.633 16.125 2.961 1 95 140 LYS B CA 1
ATOM 3097 C C . LYS B 1 140 ? 12.359 16.953 2.85 1 95 140 LYS B C 1
ATOM 3099 O O . LYS B 1 140 ? 11.352 16.5 2.32 1 95 140 LYS B O 1
ATOM 3104 N N . ILE B 1 141 ? 12.438 18.172 3.332 1 96.69 141 ILE B N 1
ATOM 3105 C CA . ILE B 1 141 ? 11.297 19.062 3.166 1 96.69 141 ILE B CA 1
ATOM 3106 C C . ILE B 1 141 ? 11.109 19.391 1.687 1 96.69 141 ILE B C 1
ATOM 3108 O O . ILE B 1 141 ? 9.984 19.375 1.182 1 96.69 141 ILE B O 1
ATOM 3112 N N . THR B 1 142 ? 12.188 19.641 1.048 1 95.69 142 THR B N 1
ATOM 3113 C CA . THR B 1 142 ? 12.133 19.922 -0.383 1 95.69 142 THR B CA 1
ATOM 3114 C C . THR B 1 142 ? 11.586 18.719 -1.146 1 95.69 142 THR B C 1
ATOM 3116 O O . THR B 1 142 ? 10.75 18.875 -2.037 1 95.69 142 THR B O 1
ATOM 3119 N N . ALA B 1 143 ? 12.039 17.547 -0.794 1 95.12 143 ALA B N 1
ATOM 3120 C CA . ALA B 1 143 ? 11.562 16.328 -1.427 1 95.12 143 ALA B CA 1
ATOM 3121 C C . ALA B 1 143 ? 10.078 16.125 -1.164 1 95.12 143 ALA B C 1
ATOM 3123 O O . ALA B 1 143 ? 9.344 15.672 -2.049 1 95.12 143 ALA B O 1
ATOM 3124 N N . LEU B 1 144 ? 9.664 16.422 0.037 1 97.44 144 LEU B N 1
ATOM 3125 C CA . LEU B 1 144 ? 8.258 16.297 0.413 1 97.44 144 LEU B CA 1
ATOM 3126 C C . LEU B 1 144 ? 7.379 17.156 -0.487 1 97.44 144 LEU B C 1
ATOM 3128 O O . LEU B 1 144 ? 6.422 16.656 -1.085 1 97.44 144 LEU B O 1
ATOM 3132 N N . GLU B 1 145 ? 7.75 18.359 -0.667 1 96.75 145 GLU B N 1
ATOM 3133 C CA . GLU B 1 145 ? 6.898 19.328 -1.343 1 96.75 145 GLU B CA 1
ATOM 3134 C C . GLU B 1 145 ? 6.988 19.188 -2.859 1 96.75 145 GLU B C 1
ATOM 3136 O O . GLU B 1 145 ? 6.008 19.406 -3.57 1 96.75 145 GLU B O 1
ATOM 3141 N N . ASN B 1 146 ? 8.117 18.734 -3.322 1 95.19 146 ASN B N 1
ATOM 3142 C CA . ASN B 1 146 ? 8.328 18.75 -4.766 1 95.19 146 ASN B CA 1
ATOM 3143 C C . ASN B 1 146 ? 8.133 17.375 -5.383 1 95.19 146 ASN B C 1
ATOM 3145 O O . ASN B 1 146 ? 7.984 17.25 -6.602 1 95.19 146 ASN B O 1
ATOM 3149 N N . ASN B 1 147 ? 8.164 16.359 -4.562 1 93.06 147 ASN B N 1
ATOM 3150 C CA . ASN B 1 147 ? 8.133 15.016 -5.133 1 93.06 147 ASN B CA 1
ATOM 3151 C C . ASN B 1 147 ? 7.078 14.141 -4.453 1 93.06 147 ASN B C 1
ATOM 3153 O O . ASN B 1 147 ? 6.203 13.586 -5.117 1 93.06 147 ASN B O 1
ATOM 3157 N N . ILE B 1 148 ? 7.137 14.078 -3.172 1 95.12 148 ILE B N 1
ATOM 3158 C CA . ILE B 1 148 ? 6.309 13.133 -2.434 1 95.12 148 ILE B CA 1
ATOM 3159 C C . ILE B 1 148 ? 4.844 13.555 -2.52 1 95.12 148 ILE B C 1
ATOM 3161 O O . ILE B 1 148 ? 3.994 12.789 -2.988 1 95.12 148 ILE B O 1
ATOM 3165 N N . ILE B 1 149 ? 4.547 14.766 -2.164 1 96.94 149 ILE B N 1
ATOM 3166 C CA . ILE B 1 149 ? 3.16 15.219 -2.117 1 96.94 149 ILE B CA 1
ATOM 3167 C C . ILE B 1 149 ? 2.582 15.25 -3.531 1 96.94 149 ILE B C 1
ATOM 3169 O O . ILE B 1 149 ? 1.496 14.719 -3.777 1 96.94 149 ILE B O 1
ATOM 3173 N N . PRO B 1 150 ? 3.271 15.805 -4.523 1 94.06 150 PRO B N 1
ATOM 3174 C CA . PRO B 1 150 ? 2.732 15.719 -5.883 1 94.06 150 PRO B CA 1
ATOM 3175 C C . PRO B 1 150 ? 2.494 14.281 -6.336 1 94.06 150 PRO B C 1
ATOM 3177 O O . PRO B 1 150 ? 1.486 13.992 -6.984 1 94.06 150 PRO B O 1
ATOM 3180 N N . GLY B 1 151 ? 3.406 13.383 -5.973 1 89.69 151 GLY B N 1
ATOM 3181 C CA . GLY B 1 151 ? 3.223 11.984 -6.312 1 89.69 151 GLY B CA 1
ATOM 3182 C C . GLY B 1 151 ? 1.999 11.367 -5.664 1 89.69 151 GLY B C 1
ATOM 3183 O O . GLY B 1 151 ? 1.225 10.664 -6.32 1 89.69 151 GLY B O 1
ATOM 3184 N N . ILE B 1 152 ? 1.813 11.594 -4.422 1 94.12 152 ILE B N 1
ATOM 3185 C CA . ILE B 1 152 ? 0.664 11.102 -3.676 1 94.12 152 ILE B CA 1
ATOM 3186 C C . ILE B 1 152 ? -0.624 11.664 -4.277 1 94.12 152 ILE B C 1
ATOM 3188 O O . ILE B 1 152 ? -1.63 10.953 -4.371 1 94.12 152 ILE B O 1
ATOM 3192 N N . ASN B 1 153 ? -0.564 12.883 -4.703 1 93.19 153 ASN B N 1
ATOM 3193 C CA . ASN B 1 153 ? -1.724 13.5 -5.34 1 93.19 153 ASN B CA 1
ATOM 3194 C C . ASN B 1 153 ? -2.086 12.797 -6.645 1 93.19 153 ASN B C 1
ATOM 3196 O O . ASN B 1 153 ? -3.264 12.57 -6.926 1 93.19 153 ASN B O 1
ATOM 3200 N N . VAL B 1 154 ? -1.177 12.469 -7.398 1 86.81 154 VAL B N 1
ATOM 3201 C CA . VAL B 1 154 ? -1.414 11.758 -8.648 1 86.81 154 VAL B CA 1
ATOM 3202 C C . VAL B 1 154 ? -2.031 10.391 -8.359 1 86.81 154 VAL B C 1
ATOM 3204 O O . VAL B 1 154 ? -3.006 9.992 -9 1 86.81 154 VAL B O 1
ATOM 3207 N N . ILE B 1 155 ? -1.499 9.734 -7.359 1 84.88 155 ILE B N 1
ATOM 3208 C CA . ILE B 1 155 ? -1.97 8.398 -7.02 1 84.88 155 ILE B CA 1
ATOM 3209 C C . ILE B 1 155 ? -3.408 8.469 -6.512 1 84.88 155 ILE B C 1
ATOM 3211 O O . ILE B 1 155 ? -4.266 7.695 -6.941 1 84.88 155 ILE B O 1
ATOM 3215 N N . SER B 1 156 ? -3.65 9.367 -5.594 1 90.5 156 SER B N 1
ATOM 3216 C CA . SER B 1 156 ? -5.008 9.5 -5.07 1 90.5 156 SER B CA 1
ATOM 3217 C C . SER B 1 156 ? -5.996 9.836 -6.18 1 90.5 156 SER B C 1
ATOM 3219 O O . SER B 1 156 ? -7.137 9.359 -6.168 1 90.5 156 SER B O 1
ATOM 3221 N N . THR B 1 157 ? -5.578 10.617 -7.129 1 87.38 157 THR B N 1
ATOM 3222 C CA . THR B 1 157 ? -6.434 10.977 -8.258 1 87.38 157 THR B CA 1
ATOM 3223 C C . THR B 1 157 ? -6.742 9.758 -9.109 1 87.38 157 THR B C 1
ATOM 3225 O O . THR B 1 157 ? -7.891 9.539 -9.5 1 87.38 157 THR B O 1
ATOM 3228 N N . ALA B 1 158 ? -5.773 8.977 -9.352 1 78.25 158 ALA B N 1
ATOM 3229 C CA . ALA B 1 158 ? -5.969 7.766 -10.141 1 78.25 158 ALA B CA 1
ATOM 3230 C C . ALA B 1 158 ? -6.938 6.812 -9.445 1 78.25 158 ALA B C 1
ATOM 3232 O O . ALA B 1 158 ? -7.828 6.242 -10.078 1 78.25 158 ALA B O 1
ATOM 3233 N N . ILE B 1 159 ? -6.73 6.672 -8.156 1 80.19 159 ILE B N 1
ATOM 3234 C CA . ILE B 1 159 ? -7.613 5.812 -7.367 1 80.19 159 ILE B CA 1
ATOM 3235 C C . ILE B 1 159 ? -9.031 6.371 -7.398 1 80.19 159 ILE B C 1
ATOM 3237 O O . ILE B 1 159 ? -10 5.617 -7.578 1 80.19 159 ILE B O 1
ATOM 3241 N N . ALA B 1 160 ? -9.109 7.621 -7.25 1 81.38 160 ALA B N 1
ATOM 3242 C CA . ALA B 1 160 ? -10.414 8.289 -7.273 1 81.38 160 ALA B CA 1
ATOM 3243 C C . ALA B 1 160 ? -11.109 8.07 -8.609 1 81.38 160 ALA B C 1
ATOM 3245 O O . ALA B 1 160 ? -12.312 7.781 -8.648 1 81.38 160 ALA B O 1
ATOM 3246 N N . TYR B 1 161 ? -10.406 8.195 -9.648 1 74.56 161 TYR B N 1
ATOM 3247 C CA . TYR B 1 161 ? -10.984 7.98 -10.969 1 74.56 161 TYR B CA 1
ATOM 3248 C C . TYR B 1 161 ? -11.523 6.559 -11.102 1 74.56 161 TYR B C 1
ATOM 3250 O O . TYR B 1 161 ? -12.594 6.348 -11.672 1 74.56 161 TYR B O 1
ATOM 3258 N N . ALA B 1 162 ? -10.836 5.711 -10.555 1 68.56 162 ALA B N 1
ATOM 3259 C CA . ALA B 1 162 ? -11.273 4.32 -10.602 1 68.56 162 ALA B CA 1
ATOM 3260 C C . ALA B 1 162 ? -12.562 4.125 -9.812 1 68.56 162 ALA B C 1
ATOM 3262 O O . ALA B 1 162 ? -13.352 3.225 -10.117 1 68.56 162 ALA B O 1
ATOM 3263 N N . MET B 1 163 ? -12.797 4.965 -8.867 1 71.56 163 MET B N 1
ATOM 3264 C CA . MET B 1 163 ? -13.984 4.871 -8.023 1 71.56 163 MET B CA 1
ATOM 3265 C C . MET B 1 163 ? -15.07 5.82 -8.508 1 71.56 163 MET B C 1
ATOM 3267 O O . MET B 1 163 ? -16.156 5.883 -7.918 1 71.56 163 MET B O 1
ATOM 3271 N N . GLY B 1 164 ? -14.758 6.559 -9.523 1 69.31 164 GLY B N 1
ATOM 3272 C CA . GLY B 1 164 ? -15.75 7.461 -10.086 1 69.31 164 GLY B CA 1
ATOM 3273 C C . GLY B 1 164 ? -15.703 8.852 -9.484 1 69.31 164 GLY B C 1
ATOM 3274 O O . GLY B 1 164 ? -16.688 9.594 -9.547 1 69.31 164 GLY B O 1
ATOM 3275 N N . TYR B 1 165 ? -14.508 9.062 -8.828 1 73.56 165 TYR B N 1
ATOM 3276 C CA . TYR B 1 165 ? -14.305 10.383 -8.242 1 73.56 165 TYR B CA 1
ATOM 3277 C C . TYR B 1 165 ? -13.383 11.227 -9.117 1 73.56 165 TYR B C 1
ATOM 3279 O O . TYR B 1 165 ? -12.633 10.695 -9.93 1 73.56 165 TYR B O 1
ATOM 3287 N N . SER B 1 166 ? -13.641 12.508 -9.047 1 78.38 166 SER B N 1
ATOM 3288 C CA . SER B 1 166 ? -12.719 13.461 -9.648 1 78.38 166 SER B CA 1
ATOM 3289 C C . SER B 1 166 ? -12.305 14.539 -8.648 1 78.38 166 SER B C 1
ATOM 3291 O O . SER B 1 166 ? -13.039 14.828 -7.703 1 78.38 166 SER B O 1
ATOM 3293 N N . PRO B 1 167 ? -11.07 15.039 -8.906 1 81.25 167 PRO B N 1
ATOM 3294 C CA . PRO B 1 167 ? -10.688 16.156 -8.031 1 81.25 167 PRO B CA 1
ATOM 3295 C C . PRO B 1 167 ? -11.641 17.344 -8.141 1 81.25 167 PRO B C 1
ATOM 3297 O O . PRO B 1 167 ? -12.258 17.547 -9.188 1 81.25 167 PRO B O 1
ATOM 3300 N N . ALA B 1 168 ? -11.734 18.016 -6.934 1 82.19 168 ALA B N 1
ATOM 3301 C CA . ALA B 1 168 ? -12.43 19.297 -6.992 1 82.19 168 ALA B CA 1
ATOM 3302 C C . ALA B 1 168 ? -11.711 20.266 -7.926 1 82.19 168 ALA B C 1
ATOM 3304 O O . ALA B 1 168 ? -10.508 20.141 -8.164 1 82.19 168 ALA B O 1
ATOM 3305 N N . GLU B 1 169 ? -12.477 21.156 -8.469 1 83.19 169 GLU B N 1
ATOM 3306 C CA . GLU B 1 169 ? -11.914 22.109 -9.414 1 83.19 169 GLU B CA 1
ATOM 3307 C C . GLU B 1 169 ? -10.734 22.859 -8.797 1 83.19 169 GLU B C 1
ATOM 3309 O O . GLU B 1 169 ? -10.836 23.375 -7.68 1 83.19 169 GLU B O 1
ATOM 3314 N N . GLY B 1 170 ? -9.625 22.891 -9.523 1 86.62 170 GLY B N 1
ATOM 3315 C CA . GLY B 1 170 ? -8.453 23.641 -9.109 1 86.62 170 GLY B CA 1
ATOM 3316 C C . GLY B 1 170 ? -7.691 22.984 -7.973 1 86.62 170 GLY B C 1
ATOM 3317 O O . GLY B 1 170 ? -6.742 23.562 -7.441 1 86.62 170 GLY B O 1
ATOM 3318 N N . ARG B 1 171 ? -8.094 21.812 -7.641 1 89.38 171 ARG B N 1
ATOM 3319 C CA . ARG B 1 171 ? -7.461 21.156 -6.5 1 89.38 171 ARG B CA 1
ATOM 3320 C C . ARG B 1 171 ? -6.605 19.984 -6.945 1 89.38 171 ARG B C 1
ATOM 3322 O O . ARG B 1 171 ? -6.777 19.469 -8.055 1 89.38 171 ARG B O 1
ATOM 3329 N N . GLN B 1 172 ? -5.723 19.688 -6.051 1 91.06 172 GLN B N 1
ATOM 3330 C CA . GLN B 1 172 ? -4.852 18.531 -6.27 1 91.06 172 GLN B CA 1
ATOM 3331 C C . GLN B 1 172 ? -5.191 17.406 -5.312 1 91.06 172 GLN B C 1
ATOM 3333 O O . GLN B 1 172 ? -5.508 17.641 -4.145 1 91.06 172 GLN B O 1
ATOM 3338 N N . GLY B 1 173 ? -5.078 16.188 -5.883 1 92.75 173 GLY B N 1
ATOM 3339 C CA . GLY B 1 173 ? -5.414 15.039 -5.059 1 92.75 173 GLY B CA 1
ATOM 3340 C C . GLY B 1 173 ? -6.898 14.938 -4.758 1 92.75 173 GLY B C 1
ATOM 3341 O O . GLY B 1 173 ? -7.641 15.906 -4.918 1 92.75 173 GLY B O 1
ATOM 3342 N N . VAL B 1 174 ? -7.32 13.789 -4.43 1 91.12 174 VAL B N 1
ATOM 3343 C CA . VAL B 1 174 ? -8.742 13.555 -4.188 1 91.12 174 VAL B CA 1
ATOM 3344 C C . VAL B 1 174 ? -8.938 12.867 -2.842 1 91.12 174 VAL B C 1
ATOM 3346 O O . VAL B 1 174 ? -8.336 11.82 -2.582 1 91.12 174 VAL B O 1
ATOM 3349 N N . TYR B 1 175 ? -9.781 13.523 -2.031 1 91.69 175 TYR B N 1
ATOM 3350 C CA . TYR B 1 175 ? -10.242 12.891 -0.805 1 91.69 175 TYR B CA 1
ATOM 3351 C C . TYR B 1 175 ? -11.398 11.93 -1.091 1 91.69 175 TYR B C 1
ATOM 3353 O O . TYR B 1 175 ? -12.352 12.289 -1.777 1 91.69 175 TYR B O 1
ATOM 3361 N N . SER B 1 176 ? -11.281 10.711 -0.573 1 88.69 176 SER B N 1
ATOM 3362 C CA . SER B 1 176 ? -12.336 9.703 -0.639 1 88.69 176 SER B CA 1
ATOM 3363 C C . SER B 1 176 ? -12.281 8.773 0.566 1 88.69 176 SER B C 1
ATOM 3365 O O . SER B 1 176 ? -11.422 8.922 1.437 1 88.69 176 SER B O 1
ATOM 3367 N N . ALA B 1 177 ? -13.234 7.887 0.606 1 86.69 177 ALA B N 1
ATOM 3368 C CA . ALA B 1 177 ? -13.211 6.891 1.673 1 86.69 177 ALA B CA 1
ATOM 3369 C C . ALA B 1 177 ? -11.906 6.094 1.651 1 86.69 177 ALA B C 1
ATOM 3371 O O . ALA B 1 177 ? -11.43 5.648 2.697 1 86.69 177 ALA B O 1
ATOM 3372 N N . VAL B 1 178 ? -11.266 5.98 0.497 1 87.81 178 VAL B N 1
ATOM 3373 C CA . VAL B 1 178 ? -10.062 5.172 0.313 1 87.81 178 VAL B CA 1
ATOM 3374 C C . VAL B 1 178 ? -8.82 6.047 0.458 1 87.81 178 VAL B C 1
ATOM 3376 O O . VAL B 1 178 ? -7.801 5.602 0.984 1 87.81 178 VAL B O 1
ATOM 3379 N N . THR B 1 179 ? -8.945 7.215 -0.039 1 92.56 179 THR B N 1
ATOM 3380 C CA . THR B 1 179 ? -7.844 8.164 0.04 1 92.56 179 THR B CA 1
ATOM 3381 C C . THR B 1 179 ? -8.188 9.312 0.988 1 92.56 179 THR B C 1
ATOM 3383 O O . THR B 1 179 ? -8.219 10.477 0.581 1 92.56 179 THR B O 1
ATOM 3386 N N . ASN B 1 180 ? -8.383 8.961 2.225 1 94 180 ASN B N 1
ATOM 3387 C CA . ASN B 1 180 ? -8.797 9.93 3.234 1 94 180 ASN B CA 1
ATOM 3388 C C . ASN B 1 180 ? -7.602 10.586 3.912 1 94 180 ASN B C 1
ATOM 3390 O O . ASN B 1 180 ? -6.465 10.438 3.455 1 94 180 ASN B O 1
ATOM 3394 N N . CYS B 1 181 ? -7.836 11.281 4.961 1 96.62 181 CYS B N 1
ATOM 3395 C CA . CYS B 1 181 ? -6.805 12.039 5.664 1 96.62 181 CYS B CA 1
ATOM 3396 C C . CYS B 1 181 ? -5.727 11.109 6.211 1 96.62 181 CYS B C 1
ATOM 3398 O O . CYS B 1 181 ? -4.539 11.438 6.164 1 96.62 181 CYS B O 1
ATOM 3400 N N . SER B 1 182 ? -6.152 9.992 6.719 1 97.19 182 SER B N 1
ATOM 3401 C CA . SER B 1 182 ? -5.195 9.055 7.301 1 97.19 182 SER B CA 1
ATOM 3402 C C . SER B 1 182 ? -4.352 8.383 6.223 1 97.19 182 SER B C 1
ATOM 3404 O O . SER B 1 182 ? -3.186 8.062 6.449 1 97.19 182 SER B O 1
ATOM 3406 N N . TRP B 1 183 ? -5.023 8.102 5.098 1 96.94 183 TRP B N 1
ATOM 3407 C CA . TRP B 1 183 ? -4.277 7.59 3.953 1 96.94 183 TRP B CA 1
ATOM 3408 C C . TRP B 1 183 ? -3.154 8.547 3.562 1 96.94 183 TRP B C 1
ATOM 3410 O O . TRP B 1 183 ? -2.002 8.133 3.41 1 96.94 183 TRP B O 1
ATOM 3420 N N . PHE B 1 184 ? -3.449 9.812 3.498 1 97.56 184 PHE B N 1
ATOM 3421 C CA . PHE B 1 184 ? -2.473 10.828 3.131 1 97.56 184 PHE B CA 1
ATOM 3422 C C . PHE B 1 184 ? -1.395 10.953 4.199 1 97.56 184 PHE B C 1
ATOM 3424 O O . PHE B 1 184 ? -0.204 10.844 3.904 1 97.56 184 PHE B O 1
ATOM 3431 N N . ALA B 1 185 ? -1.795 11.195 5.375 1 98.38 185 ALA B N 1
ATOM 3432 C CA . ALA B 1 185 ? -0.854 11.438 6.465 1 98.38 185 ALA B CA 1
ATOM 3433 C C . ALA B 1 185 ? 0.053 10.234 6.688 1 98.38 185 ALA B C 1
ATOM 3435 O O . ALA B 1 185 ? 1.259 10.391 6.902 1 98.38 185 ALA B O 1
ATOM 3436 N N . GLY B 1 186 ? -0.562 9.078 6.695 1 97.94 186 GLY B N 1
ATOM 3437 C CA . GLY B 1 186 ? 0.221 7.867 6.875 1 97.94 186 GLY B CA 1
ATOM 3438 C C . GLY B 1 186 ? 1.272 7.672 5.797 1 97.94 186 GLY B C 1
ATOM 3439 O O . GLY B 1 186 ? 2.426 7.359 6.098 1 97.94 186 GLY B O 1
ATOM 3440 N N . HIS B 1 187 ? 0.852 7.852 4.547 1 96.94 187 HIS B N 1
ATOM 3441 C CA . HIS B 1 187 ? 1.804 7.703 3.453 1 96.94 187 HIS B CA 1
ATOM 3442 C C . HIS B 1 187 ? 2.904 8.758 3.531 1 96.94 187 HIS B C 1
ATOM 3444 O O . HIS B 1 187 ? 4.086 8.438 3.385 1 96.94 187 HIS B O 1
ATOM 3450 N N . VAL B 1 188 ? 2.533 10.016 3.746 1 98.06 188 VAL B N 1
ATOM 3451 C CA . VAL B 1 188 ? 3.535 11.07 3.846 1 98.06 188 VAL B CA 1
ATOM 3452 C C . VAL B 1 188 ? 4.531 10.742 4.957 1 98.06 188 VAL B C 1
ATOM 3454 O O . VAL B 1 188 ? 5.742 10.797 4.746 1 98.06 188 VAL B O 1
ATOM 3457 N N . TRP B 1 189 ? 4.008 10.367 6.074 1 97.88 189 TRP B N 1
ATOM 3458 C CA . TRP B 1 189 ? 4.855 10.07 7.223 1 97.88 189 TRP B CA 1
ATOM 3459 C C . TRP B 1 189 ? 5.855 8.969 6.891 1 97.88 189 TRP B C 1
ATOM 3461 O O . TRP B 1 189 ? 7.062 9.133 7.082 1 97.88 189 TRP B O 1
ATOM 3471 N N . ASN B 1 190 ? 5.344 7.902 6.391 1 95.69 190 ASN B N 1
ATOM 3472 C CA . ASN B 1 190 ? 6.199 6.746 6.141 1 95.69 190 ASN B CA 1
ATOM 3473 C C . ASN B 1 190 ? 7.199 7.023 5.02 1 95.69 190 ASN B C 1
ATOM 3475 O O . ASN B 1 190 ? 8.336 6.547 5.066 1 95.69 190 ASN B O 1
ATOM 3479 N N . LEU B 1 191 ? 6.816 7.762 4.047 1 95.75 191 LEU B N 1
ATOM 3480 C CA . LEU B 1 191 ? 7.707 8.07 2.934 1 95.75 191 LEU B CA 1
ATOM 3481 C C . LEU B 1 191 ? 8.828 9 3.375 1 95.75 191 LEU B C 1
ATOM 3483 O O . LEU B 1 191 ? 9.961 8.898 2.895 1 95.75 191 LEU B O 1
ATOM 3487 N N . VAL B 1 192 ? 8.555 9.906 4.32 1 96.62 192 VAL B N 1
ATOM 3488 C CA . VAL B 1 192 ? 9.516 10.93 4.715 1 96.62 192 VAL B CA 1
ATOM 3489 C C . VAL B 1 192 ? 10.414 10.391 5.824 1 96.62 192 VAL B C 1
ATOM 3491 O O . VAL B 1 192 ? 11.625 10.641 5.828 1 96.62 192 VAL B O 1
ATOM 3494 N N . THR B 1 193 ? 9.828 9.625 6.738 1 94.56 193 THR B N 1
ATOM 3495 C CA . THR B 1 193 ? 10.578 9.273 7.945 1 94.56 193 THR B CA 1
ATOM 3496 C C . THR B 1 193 ? 11.086 7.84 7.875 1 94.56 193 THR B C 1
ATOM 3498 O O . THR B 1 193 ? 11.969 7.449 8.641 1 94.56 193 THR B O 1
ATOM 3501 N N . SER B 1 194 ? 10.438 6.988 7.062 1 88.5 194 SER B N 1
ATOM 3502 C CA . SER B 1 194 ? 10.758 5.574 6.906 1 88.5 194 SER B CA 1
ATOM 3503 C C . SER B 1 194 ? 10.453 4.793 8.18 1 88.5 194 SER B C 1
ATOM 3505 O O . SER B 1 194 ? 11.023 3.727 8.414 1 88.5 194 SER B O 1
ATOM 3507 N N . GLU B 1 195 ? 9.633 5.371 9.039 1 90.31 195 GLU B N 1
ATOM 3508 C CA . GLU B 1 195 ? 9.266 4.68 10.273 1 90.31 195 GLU B CA 1
ATOM 3509 C C . GLU B 1 195 ? 8.211 3.607 10.008 1 90.31 195 GLU B C 1
ATOM 3511 O O . GLU B 1 195 ? 8.047 2.682 10.805 1 90.31 195 GLU B O 1
ATOM 3516 N N . ASN B 1 196 ? 7.5 3.711 8.992 1 90.25 196 ASN B N 1
ATOM 3517 C CA . ASN B 1 196 ? 6.543 2.707 8.539 1 90.25 196 ASN B CA 1
ATOM 3518 C C . ASN B 1 196 ? 5.508 2.393 9.617 1 90.25 196 ASN B C 1
ATOM 3520 O O . ASN B 1 196 ? 5.297 1.229 9.961 1 90.25 196 ASN B O 1
ATOM 3524 N N . ILE B 1 197 ? 4.855 3.42 10.086 1 92.94 197 ILE B N 1
ATOM 3525 C CA . ILE B 1 197 ? 3.781 3.188 11.047 1 92.94 197 ILE B CA 1
ATOM 3526 C C . ILE B 1 197 ? 2.582 2.561 10.336 1 92.94 197 ILE B C 1
ATOM 3528 O O . ILE B 1 197 ? 2.381 2.77 9.141 1 92.94 197 ILE B O 1
ATOM 3532 N N . GLU B 1 198 ? 1.843 1.786 11.102 1 93.94 198 GLU B N 1
ATOM 3533 C CA . GLU B 1 198 ? 0.572 1.283 10.586 1 93.94 198 GLU B CA 1
ATOM 3534 C C . GLU B 1 198 ? -0.495 2.373 10.594 1 93.94 198 GLU B C 1
ATOM 3536 O O . GLU B 1 198 ? -0.624 3.119 11.57 1 93.94 198 GLU B O 1
ATOM 3541 N N . PHE B 1 199 ? -1.212 2.553 9.461 1 96.69 199 PHE B N 1
ATOM 3542 C CA . PHE B 1 199 ? -2.217 3.609 9.43 1 96.69 199 PHE B CA 1
ATOM 3543 C C . PHE B 1 199 ? -3.523 3.094 8.836 1 96.69 199 PHE B C 1
ATOM 3545 O O . PHE B 1 199 ? -4.488 3.846 8.703 1 96.69 199 PHE B O 1
ATOM 3552 N N . ALA B 1 200 ? -3.553 1.862 8.438 1 95.81 200 ALA B N 1
ATOM 3553 C CA . ALA B 1 200 ? -4.742 1.28 7.824 1 95.81 200 ALA B CA 1
ATOM 3554 C C . ALA B 1 200 ? -5.109 -0.044 8.484 1 95.81 200 ALA B C 1
ATOM 3556 O O . ALA B 1 200 ? -4.262 -0.695 9.102 1 95.81 200 ALA B O 1
ATOM 3557 N N . GLN B 1 201 ? -6.355 -0.398 8.445 1 94.75 201 GLN B N 1
ATOM 3558 C CA . GLN B 1 201 ? -6.84 -1.672 8.961 1 94.75 201 GLN B CA 1
ATOM 3559 C C . GLN B 1 201 ? -7.438 -2.529 7.848 1 94.75 201 GLN B C 1
ATOM 3561 O O . GLN B 1 201 ? -7.852 -2.006 6.812 1 94.75 201 GLN B O 1
ATOM 3566 N N . PRO B 1 202 ? -7.477 -3.855 8.078 1 92.88 202 PRO B N 1
ATOM 3567 C CA . PRO B 1 202 ? -7.988 -4.758 7.043 1 92.88 202 PRO B CA 1
ATOM 3568 C C . PRO B 1 202 ? -9.453 -4.48 6.691 1 92.88 202 PRO B C 1
ATOM 3570 O O . PRO B 1 202 ? -10.25 -4.16 7.574 1 92.88 202 PRO B O 1
ATOM 3573 N N . PHE B 1 203 ? -9.75 -4.613 5.438 1 94.19 203 PHE B N 1
ATOM 3574 C CA . PHE B 1 203 ? -11.102 -4.48 4.91 1 94.19 203 PHE B CA 1
ATOM 3575 C C . PHE B 1 203 ? -11.312 -5.422 3.73 1 94.19 203 PHE B C 1
ATOM 3577 O O . PHE B 1 203 ? -10.586 -5.359 2.74 1 94.19 203 PHE B O 1
ATOM 3584 N N . PRO B 1 204 ? -12.297 -6.297 3.83 1 94.31 204 PRO B N 1
ATOM 3585 C CA . PRO B 1 204 ? -12.547 -7.238 2.738 1 94.31 204 PRO B CA 1
ATOM 3586 C C . PRO B 1 204 ? -13.406 -6.641 1.625 1 94.31 204 PRO B C 1
ATOM 3588 O O . PRO B 1 204 ? -14.555 -7.047 1.437 1 94.31 204 PRO B O 1
ATOM 3591 N N . GLY B 1 205 ? -12.82 -5.773 0.826 1 93.5 205 GLY B N 1
ATOM 3592 C CA . GLY B 1 205 ? -13.539 -5.086 -0.235 1 93.5 205 GLY B CA 1
ATOM 3593 C C . GLY B 1 205 ? -14.211 -6.035 -1.21 1 93.5 205 GLY B C 1
ATOM 3594 O O . GLY B 1 205 ? -15.273 -5.727 -1.749 1 93.5 205 GLY B O 1
ATOM 3595 N N . ILE B 1 206 ? -13.586 -7.191 -1.441 1 93.75 206 ILE B 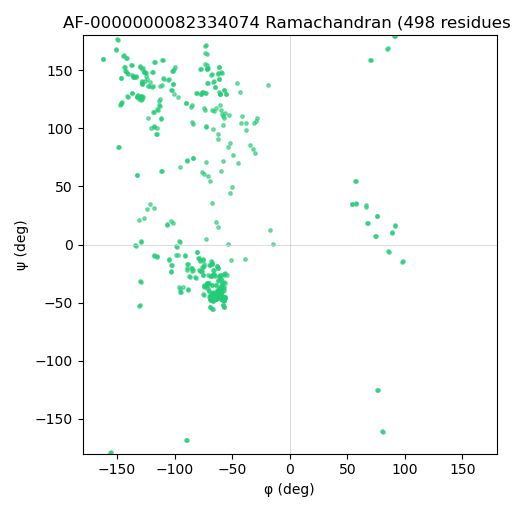N 1
ATOM 3596 C CA . ILE B 1 206 ? -14.094 -8.164 -2.404 1 93.75 206 ILE B CA 1
ATOM 3597 C C . ILE B 1 206 ? -15.5 -8.602 -2.004 1 93.75 206 ILE B C 1
ATOM 3599 O O . ILE B 1 206 ? -16.328 -8.898 -2.865 1 93.75 206 ILE B O 1
ATOM 3603 N N . ASP B 1 207 ? -15.836 -8.609 -0.717 1 93.88 207 ASP B N 1
ATOM 3604 C CA . ASP B 1 207 ? -17.125 -9.078 -0.224 1 93.88 207 ASP B CA 1
ATOM 3605 C C . ASP B 1 207 ? -18.219 -8.031 -0.446 1 93.88 207 ASP B C 1
ATOM 3607 O O . ASP B 1 207 ? -19.406 -8.336 -0.352 1 93.88 207 ASP B O 1
ATOM 3611 N N . TYR B 1 208 ? -17.812 -6.789 -0.763 1 94.31 208 TYR B N 1
ATOM 3612 C CA . TYR B 1 208 ? -18.797 -5.715 -0.816 1 94.31 208 TYR B CA 1
ATOM 3613 C C . TYR B 1 208 ? -18.891 -5.133 -2.221 1 94.31 208 TYR B C 1
ATOM 3615 O O . TYR B 1 208 ? -19.828 -4.383 -2.527 1 94.31 208 TYR B O 1
ATOM 3623 N N . ALA B 1 209 ? -18.016 -5.492 -3.105 1 93.31 209 ALA B N 1
ATOM 3624 C CA . ALA B 1 209 ? -17.938 -4.906 -4.441 1 93.31 209 ALA B CA 1
ATOM 3625 C C . ALA B 1 209 ? -19.266 -5.07 -5.184 1 93.31 209 ALA B C 1
ATOM 3627 O O . ALA B 1 209 ? -19.859 -4.09 -5.625 1 93.31 209 ALA B O 1
ATOM 3628 N N . GLU B 1 210 ? -19.766 -6.289 -5.277 1 92.5 210 GLU B N 1
ATOM 3629 C CA . GLU B 1 210 ? -21.031 -6.547 -5.965 1 92.5 210 GLU B CA 1
ATOM 3630 C C . GLU B 1 210 ? -22.203 -5.977 -5.184 1 92.5 210 GLU B C 1
ATOM 3632 O O . GLU B 1 210 ? -23.109 -5.367 -5.77 1 92.5 210 GLU B O 1
ATOM 3637 N N . ARG B 1 211 ? -22.156 -6.188 -3.91 1 94.25 211 ARG B N 1
ATOM 3638 C CA . ARG B 1 211 ? -23.266 -5.742 -3.074 1 94.25 211 ARG B CA 1
ATOM 3639 C C . ARG B 1 211 ? -23.453 -4.23 -3.158 1 94.25 211 ARG B C 1
ATOM 3641 O O . ARG B 1 211 ? -24.578 -3.736 -3.209 1 94.25 211 ARG B O 1
ATOM 3648 N N . TRP B 1 212 ? -22.391 -3.516 -3.164 1 94.25 212 TRP B N 1
ATOM 3649 C CA . TRP B 1 212 ? -22.438 -2.057 -3.174 1 94.25 212 TRP B CA 1
ATOM 3650 C C . TRP B 1 212 ? -22.484 -1.523 -4.602 1 94.25 212 TRP B C 1
ATOM 3652 O O . TRP B 1 212 ? -22.812 -0.353 -4.824 1 94.25 212 TRP B O 1
ATOM 3662 N N . GLY B 1 213 ? -22.125 -2.422 -5.523 1 91.94 213 GLY B N 1
ATOM 3663 C CA . GLY B 1 213 ? -22.078 -2.006 -6.914 1 91.94 213 GLY B CA 1
ATOM 3664 C C . GLY B 1 213 ? -20.859 -1.156 -7.234 1 91.94 213 GLY B C 1
ATOM 3665 O O . GLY B 1 213 ? -20.906 -0.318 -8.141 1 91.94 213 GLY B O 1
ATOM 3666 N N . ILE B 1 214 ? -19.797 -1.291 -6.469 1 90.44 214 ILE B N 1
ATOM 3667 C CA . ILE B 1 214 ? -18.578 -0.5 -6.629 1 90.44 214 ILE B CA 1
ATOM 3668 C C . ILE B 1 214 ? -17.406 -1.417 -6.973 1 90.44 214 ILE B C 1
ATOM 3670 O O . ILE B 1 214 ? -16.734 -1.93 -6.078 1 90.44 214 ILE B O 1
ATOM 3674 N N . ASP B 1 215 ? -17.047 -1.452 -8.25 1 88.12 215 ASP B N 1
ATOM 3675 C CA . ASP B 1 215 ? -16.016 -2.381 -8.711 1 88.12 215 ASP B CA 1
ATOM 3676 C C . ASP B 1 215 ? -14.664 -2.049 -8.094 1 88.12 215 ASP B C 1
ATOM 3678 O O . ASP B 1 215 ? -13.852 -2.943 -7.848 1 88.12 215 ASP B O 1
ATOM 3682 N N . ALA B 1 216 ? -14.453 -0.852 -7.75 1 85.94 216 ALA B N 1
ATOM 3683 C CA . ALA B 1 216 ? -13.195 -0.424 -7.156 1 85.94 216 ALA B CA 1
ATOM 3684 C C . ALA B 1 216 ? -12.945 -1.133 -5.828 1 85.94 216 ALA B C 1
ATOM 3686 O O . ALA B 1 216 ? -11.797 -1.251 -5.391 1 85.94 216 ALA B O 1
ATOM 3687 N N . CYS B 1 217 ? -13.961 -1.652 -5.242 1 91.44 217 CYS B N 1
ATOM 3688 C CA . CYS B 1 217 ? -13.836 -2.342 -3.963 1 91.44 217 CYS B CA 1
ATOM 3689 C C . CYS B 1 217 ? -13.023 -3.621 -4.113 1 91.44 217 CYS B C 1
ATOM 3691 O O . CYS B 1 217 ? -12.422 -4.098 -3.148 1 91.44 217 CYS B O 1
ATOM 3693 N N . TYR B 1 218 ? -12.953 -4.137 -5.324 1 91.31 218 TYR B N 1
ATOM 3694 C CA . TYR B 1 218 ? -12.148 -5.328 -5.559 1 91.31 218 TYR B CA 1
ATOM 3695 C C . TYR B 1 218 ? -10.672 -5.051 -5.289 1 91.31 218 TYR B C 1
ATOM 3697 O O . TYR B 1 218 ? -9.898 -5.973 -5.047 1 91.31 218 TYR B O 1
ATOM 3705 N N . LEU B 1 219 ? -10.336 -3.801 -5.281 1 88.31 219 LEU B N 1
ATOM 3706 C CA . LEU B 1 219 ? -8.938 -3.416 -5.141 1 88.31 219 LEU B CA 1
ATOM 3707 C C . LEU B 1 219 ? -8.664 -2.855 -3.748 1 88.31 219 LEU B C 1
ATOM 3709 O O . LEU B 1 219 ? -7.66 -2.174 -3.533 1 88.31 219 LEU B O 1
ATOM 3713 N N . LEU B 1 220 ? -9.586 -3.139 -2.861 1 89.44 220 LEU B N 1
ATOM 3714 C CA . LEU B 1 220 ? -9.438 -2.607 -1.512 1 89.44 220 LEU B CA 1
ATOM 3715 C C . LEU B 1 220 ? -9.312 -3.736 -0.494 1 89.44 220 LEU B C 1
ATOM 3717 O O . LEU B 1 220 ? -10.258 -4.496 -0.281 1 89.44 220 LEU B O 1
ATOM 3721 N N . SER B 1 221 ? -8.125 -3.803 0.105 1 91.06 221 SER B N 1
ATOM 3722 C CA . SER B 1 221 ? -7.969 -4.801 1.16 1 91.06 221 SER B CA 1
ATOM 3723 C C . SER B 1 221 ? -7.723 -4.141 2.512 1 91.06 221 SER B C 1
ATOM 3725 O O . SER B 1 221 ? -7.707 -4.812 3.545 1 91.06 221 SER B O 1
ATOM 3727 N N . ARG B 1 222 ? -7.473 -2.842 2.514 1 92.5 222 ARG B N 1
ATOM 3728 C CA . ARG B 1 222 ? -7.246 -2.072 3.732 1 92.5 222 ARG B CA 1
ATOM 3729 C C . ARG B 1 222 ? -7.855 -0.679 3.621 1 92.5 222 ARG B C 1
ATOM 3731 O O . ARG B 1 222 ? -8.016 -0.15 2.518 1 92.5 222 ARG B O 1
ATOM 3738 N N . ILE B 1 223 ? -8.195 -0.148 4.73 1 93.25 223 ILE B N 1
ATOM 3739 C CA . ILE B 1 223 ? -8.734 1.209 4.785 1 93.25 223 ILE B CA 1
ATOM 3740 C C . ILE B 1 223 ? -7.969 2.02 5.836 1 93.25 223 ILE B C 1
ATOM 3742 O O . ILE B 1 223 ? -7.793 1.568 6.969 1 93.25 223 ILE B O 1
ATOM 3746 N N . ALA B 1 224 ? -7.496 3.146 5.387 1 96.06 224 ALA B N 1
ATOM 3747 C CA . ALA B 1 224 ? -6.793 4.039 6.301 1 96.06 224 ALA B CA 1
ATOM 3748 C C . ALA B 1 224 ? -7.734 4.59 7.367 1 96.06 224 ALA B C 1
ATOM 3750 O O . ALA B 1 224 ? -8.891 4.91 7.078 1 96.06 224 ALA B O 1
ATOM 3751 N N . ASP B 1 225 ? -7.254 4.699 8.602 1 95.69 225 ASP B N 1
ATOM 3752 C CA . ASP B 1 225 ? -8.062 5 9.773 1 95.69 225 ASP B CA 1
ATOM 3753 C C . ASP B 1 225 ? -7.27 5.809 10.797 1 95.69 225 ASP B C 1
ATOM 3755 O O . ASP B 1 225 ? -6.273 5.32 11.344 1 95.69 225 ASP B O 1
ATOM 3759 N N . PRO B 1 226 ? -7.773 6.98 11.094 1 95.56 226 PRO B N 1
ATOM 3760 C CA . PRO B 1 226 ? -7.055 7.766 12.094 1 95.56 226 PRO B CA 1
ATOM 3761 C C . PRO B 1 226 ? -6.957 7.055 13.445 1 95.56 226 PRO B C 1
ATOM 3763 O O . PRO B 1 226 ? -6.039 7.32 14.219 1 95.56 226 PRO B O 1
ATOM 3766 N N . GLY B 1 227 ? -7.891 6.211 13.695 1 94.06 227 GLY B N 1
ATOM 3767 C CA . GLY B 1 227 ? -7.785 5.391 14.891 1 94.06 227 GLY B CA 1
ATOM 3768 C C . GLY B 1 227 ? -6.594 4.453 14.859 1 94.06 227 GLY B C 1
ATOM 3769 O O . GLY B 1 227 ? -5.996 4.172 15.906 1 94.06 227 GLY B O 1
ATOM 3770 N N . VAL B 1 228 ? -6.254 3.945 13.688 1 95.44 228 VAL B N 1
ATOM 3771 C CA . VAL B 1 228 ? -5.094 3.072 13.539 1 95.44 228 VAL B CA 1
ATOM 3772 C C . VAL B 1 228 ? -3.811 3.877 13.727 1 95.44 228 VAL B C 1
ATOM 3774 O O . VAL B 1 228 ? -2.855 3.4 14.352 1 95.44 228 VAL B O 1
ATOM 3777 N N . ILE B 1 229 ? -3.803 5.051 13.211 1 95.81 229 ILE B N 1
ATOM 3778 C CA . ILE B 1 229 ? -2.656 5.922 13.445 1 95.81 229 ILE B CA 1
ATOM 3779 C C . ILE B 1 229 ? -2.494 6.168 14.945 1 95.81 229 ILE B C 1
ATOM 3781 O O . ILE B 1 229 ? -1.387 6.074 15.484 1 95.81 229 ILE B O 1
ATOM 3785 N N . ALA B 1 230 ? -3.596 6.473 15.586 1 93.81 230 ALA B N 1
ATOM 3786 C CA . ALA B 1 230 ? -3.561 6.668 17.031 1 93.81 230 ALA B CA 1
ATOM 3787 C C . ALA B 1 230 ? -2.996 5.438 17.734 1 93.81 230 ALA B C 1
ATOM 3789 O O . ALA B 1 230 ? -2.16 5.559 18.641 1 93.81 230 ALA B O 1
ATOM 3790 N N . GLU B 1 231 ? -3.418 4.266 17.375 1 93.81 231 GLU B N 1
ATOM 3791 C CA . GLU B 1 231 ? -2.918 3.018 17.938 1 93.81 231 GLU B CA 1
ATOM 3792 C C . GLU B 1 231 ? -1.409 2.889 17.75 1 93.81 231 GLU B C 1
ATOM 3794 O O . GLU B 1 231 ? -0.691 2.506 18.672 1 93.81 231 GLU B O 1
ATOM 3799 N N . SER B 1 232 ? -0.939 3.145 16.594 1 94.06 232 SER B N 1
ATOM 3800 C CA . SER B 1 232 ? 0.481 3.045 16.281 1 94.06 232 SER B CA 1
ATOM 3801 C C . SER B 1 232 ? 1.305 4.023 17.109 1 94.06 232 SER B C 1
ATOM 3803 O O . SER B 1 232 ? 2.406 3.693 17.547 1 94.06 232 SER B O 1
ATOM 3805 N N . LEU B 1 233 ? 0.75 5.199 17.281 1 93 233 LEU B N 1
ATOM 3806 C CA . LEU B 1 233 ? 1.478 6.238 18 1 93 233 LEU B CA 1
ATOM 3807 C C . LEU B 1 233 ? 1.441 5.98 19.5 1 93 233 LEU B C 1
ATOM 3809 O O . LEU B 1 233 ? 2.314 6.445 20.234 1 93 233 LEU B O 1
ATOM 3813 N N . SER B 1 234 ? 0.45 5.223 19.906 1 88.19 234 SER B N 1
ATOM 3814 C CA . SER B 1 234 ? 0.315 4.934 21.328 1 88.19 234 SER B CA 1
ATOM 3815 C C . SER B 1 234 ? 1.359 3.924 21.797 1 88.19 234 SER B C 1
ATOM 3817 O O . SER B 1 234 ? 1.703 3.873 22.984 1 88.19 234 SER B O 1
ATOM 3819 N N . ILE B 1 235 ? 1.691 2.961 20.891 1 76 235 ILE B N 1
ATOM 3820 C CA . ILE B 1 235 ? 2.682 1.94 21.219 1 76 235 ILE B CA 1
ATOM 3821 C C . ILE B 1 235 ? 4.082 2.547 21.172 1 76 235 ILE B C 1
ATOM 3823 O O . ILE B 1 235 ? 4.984 2.1 21.875 1 76 235 ILE B O 1
ATOM 3827 N N . THR B 1 236 ? 4.223 3.275 20.203 1 57.56 236 THR B N 1
ATOM 3828 C CA . THR B 1 236 ? 5.547 3.883 20.109 1 57.56 236 THR B CA 1
ATOM 3829 C C . THR B 1 236 ? 5.855 4.703 21.359 1 57.56 236 THR B C 1
ATOM 3831 O O . THR B 1 236 ? 5.07 5.57 21.75 1 57.56 236 THR B O 1
ATOM 3834 N N . ASP B 1 237 ? 6.145 4.008 22.641 1 46.22 237 ASP B N 1
ATOM 3835 C CA . ASP B 1 237 ? 6.688 4.758 23.766 1 46.22 237 ASP B CA 1
ATOM 3836 C C . ASP B 1 237 ? 7.219 6.117 23.328 1 46.22 237 ASP B C 1
ATOM 3838 O O . ASP B 1 237 ? 8.031 6.734 24.016 1 46.22 237 ASP B O 1
ATOM 3842 N N . ILE B 1 238 ? 7.148 6.434 22.25 1 40.09 238 ILE B N 1
ATOM 3843 C CA . ILE B 1 238 ? 7.547 7.824 22.062 1 40.09 238 ILE B CA 1
ATOM 3844 C C . ILE B 1 238 ? 6.473 8.75 22.625 1 40.09 238 ILE B C 1
ATOM 3846 O O . ILE B 1 238 ? 5.766 9.422 21.875 1 40.09 238 ILE B O 1
ATOM 3850 N N . GLY B 1 239 ? 5.379 8.258 23.297 1 33.53 239 GLY B N 1
ATOM 3851 C CA . GLY B 1 239 ? 4.309 9.008 23.938 1 33.53 239 GLY B CA 1
ATOM 3852 C C . GLY B 1 239 ? 4.809 10.164 24.781 1 33.53 239 GLY B C 1
ATOM 3853 O O . GLY B 1 239 ? 5.938 10.133 25.281 1 33.53 239 GLY B O 1
ATOM 3854 N N . TYR B 1 240 ? 4.102 11.258 24.688 1 33.22 240 TYR B N 1
ATOM 3855 C CA . TYR B 1 240 ? 4.027 12.422 25.562 1 33.22 240 TYR B CA 1
ATOM 3856 C C . TYR B 1 240 ? 3.707 12.008 27 1 33.22 240 TYR B C 1
ATOM 3858 O O . TYR B 1 240 ? 3.459 12.852 27.859 1 33.22 240 TYR B O 1
ATOM 3866 N N . ASP B 1 241 ? 3.541 10.812 27.391 1 32.38 241 ASP B N 1
ATOM 3867 C CA . ASP B 1 241 ? 3.104 10.914 28.781 1 32.38 241 ASP B CA 1
ATOM 3868 C C . ASP B 1 241 ? 4.18 11.562 29.641 1 32.38 241 ASP B C 1
ATOM 3870 O O . ASP B 1 241 ? 4.727 10.922 30.547 1 32.38 241 ASP B O 1
ATOM 3874 N N . ARG B 1 242 ? 5.148 12.188 29.25 1 32.09 242 ARG B N 1
ATOM 3875 C CA . ARG B 1 242 ? 5.543 12.859 30.484 1 32.09 242 ARG B CA 1
ATOM 3876 C C . ARG B 1 242 ? 4.438 13.797 30.969 1 32.09 242 ARG B C 1
ATOM 3878 O O . ARG B 1 242 ? 3.971 14.656 30.219 1 32.09 242 ARG B O 1
ATOM 3885 N N . PRO B 1 243 ? 3.566 13.328 31.875 1 30.16 243 PRO B N 1
ATOM 3886 C CA . PRO B 1 243 ? 2.707 14.344 32.5 1 30.16 243 PRO B CA 1
ATOM 3887 C C . PRO B 1 243 ? 3.391 15.703 32.625 1 30.16 243 PRO B C 1
ATOM 3889 O O . PRO B 1 243 ? 4.562 15.773 33 1 30.16 243 PRO B O 1
ATOM 3892 N N . VAL B 1 244 ? 3.125 16.672 31.891 1 29.16 244 VAL B N 1
ATOM 3893 C CA . VAL B 1 244 ? 3.494 17.953 32.469 1 29.16 244 VAL B CA 1
ATOM 3894 C C . VAL B 1 244 ? 3.215 17.953 33.969 1 29.16 244 VAL B C 1
ATOM 3896 O O . VAL B 1 244 ? 2.133 17.562 34.406 1 29.16 244 VAL B O 1
ATOM 3899 N N . ASN B 1 245 ? 4.203 17.844 34.75 1 28.47 245 ASN B N 1
ATOM 3900 C CA . ASN B 1 245 ? 4.09 18.188 36.188 1 28.47 245 ASN B CA 1
ATOM 3901 C C . ASN B 1 245 ? 3.145 19.359 36.406 1 28.47 245 ASN B C 1
ATOM 3903 O O . ASN B 1 245 ? 3.428 20.469 35.969 1 28.47 245 ASN B O 1
ATOM 3907 N N . ARG B 1 246 ? 1.815 19.188 36.531 1 30.34 246 ARG B N 1
ATOM 3908 C CA . ARG B 1 246 ? 0.945 20.172 37.156 1 30.34 246 ARG B CA 1
ATOM 3909 C C . ARG B 1 246 ? 1.459 20.531 38.562 1 30.34 246 ARG B C 1
ATOM 3911 O O . ARG B 1 246 ? 1.522 19.688 39.438 1 30.34 246 ARG B O 1
ATOM 3918 N N . ASP B 1 247 ? 2.414 21.469 38.688 1 27.86 247 ASP B N 1
ATOM 3919 C CA . ASP B 1 247 ? 2.555 22.172 39.969 1 27.86 247 ASP B CA 1
ATOM 3920 C C . ASP B 1 247 ? 1.202 22.688 40.469 1 27.86 247 ASP B C 1
ATOM 3922 O O . ASP B 1 247 ? 0.595 23.562 39.844 1 27.86 247 ASP B O 1
ATOM 3926 N N . THR B 1 248 ? 0.308 21.906 41.031 1 28.5 248 THR B N 1
ATOM 3927 C CA . THR B 1 248 ? -0.792 22.219 41.938 1 28.5 248 THR B CA 1
ATOM 3928 C C . THR B 1 248 ? -0.297 23.047 43.125 1 28.5 248 THR B C 1
ATOM 3930 O O . THR B 1 248 ? -0.022 22.5 44.188 1 28.5 248 THR B O 1
ATOM 3933 N N . SER B 1 249 ? 0.562 24.094 42.875 1 23.95 249 SER B N 1
ATOM 3934 C CA . SER B 1 249 ? 0.599 25.016 44.031 1 23.95 249 SER B CA 1
ATOM 3935 C C . SER B 1 249 ? -0.763 25.656 44.25 1 23.95 249 SER B C 1
ATOM 3937 O O . SER B 1 249 ? -1.438 26.047 43.312 1 23.95 249 SER B O 1
ATOM 3939 N N . PRO B 1 250 ? -1.394 25.406 45.406 1 33.22 250 PRO B N 1
ATOM 3940 C CA . PRO B 1 250 ? -2.543 26.188 45.875 1 33.22 250 PRO B CA 1
ATOM 3941 C C . PRO B 1 250 ? -2.379 27.688 45.688 1 33.22 250 PRO B C 1
ATOM 3943 O O . PRO B 1 250 ? -1.266 28.203 45.781 1 33.22 250 PRO B O 1
ATOM 3946 N N . ALA B 1 251 ? -3.381 28.328 45.125 1 24.31 251 ALA B N 1
ATOM 3947 C CA . ALA B 1 251 ? -3.545 29.672 45.656 1 24.31 251 ALA B CA 1
ATOM 3948 C C . ALA B 1 251 ? -4.176 29.625 47.062 1 24.31 251 ALA B C 1
ATOM 3950 O O . ALA B 1 251 ? -4.977 28.734 47.344 1 24.31 251 ALA B O 1
#

Secondary structure (DSSP, 8-state):
--------------TTSB--SS--GGG-SSEEEEEE-S-S----HHHHHHHHHHHHTT-TT-HHHHHHHHHHHHHHHHHSGGG--EEEEEE-SSSTT-EEEEEEETTTEEEETTTTTTS----TT--BSEEEEEE--HHHHHHIIIIIHHHHHHHHHHHHHHHT--PPTT--S---SSS-HHHHHHHHHHHHH------EEE--GGGTHHHHT-GGGGG-SEEE-HHHHHHHHHHS-----S---------/-----------------B--SS--GGG-SSEEEEEE-S-S----HHHHHHHHHHHHTT-TT-HHHHHHHHHHHHHHHHHSGGG--EEEEEE-SSSTT-EEEEEEETTTEEEETTTTTTS---STT--BSEEEEEE--HHHHHHIIIIIHHHHHHHHHHHHHHHT--PPTT--S---SSS-HHHHHHHHHHHHH------EEE--GGGTHHHHT-GGGGG-SEEE-HHHHHHHHHHSS----S---------

Sequence (502 aa):
MKNHVDLKIEWEHPDSLHKNPTGDPSIGYPQICIRTNRNAQRTDLKIVTEKTNEIADQYPENKVERAKHVIAALNSIFGGGSFGHAWIIIFNSEKEGDYSSYAYHQGYGYVHNGDTEGHTNDSNKRGFSYQHIVSLDRKKITALENNIIPGINVISTAIAYAMGYSPAEGRQGVYSAVTNCSWFAGHVWNLVTSENIEFAQPFPGIDYAERWGIDACYLLSRIADPGVIAESLSITDIGYDRPVNRDTSPAMKNHVDLKIEWEHPDSLHKNPTGDPSIGYPQICIRTNRNAQRTDLKIVTEKTNEIADQYPENKVERAKHVIAALNSIFGGGSFGHAWIIIFNSEKEGDYSSYAYHQGYGYVHNGDTEGHTNDSNKRGFSYQHIVSLDRKKITALENNIIPGINVISTAIAYAMGYSPAEGRQGVYSAVTNCSWFAGHVWNLVTSENIEFAQPFPGIDYAERWGIDACYLLSRIADPGVIAESLSITDIGYDRPVNRDTSPA

Radius of gyration: 24.35 Å; Cα contacts (8 Å, |Δi|>4): 1067; chains: 2; bounding box: 77×83×72 Å

pLDDT: mean 86.11, std 16.9, range [23.53, 98.5]